Protein AF-A0A1E4ZI14-F1 (afdb_monomer_lite)

Structure (mmCIF, N/CA/C/O backbone):
data_AF-A0A1E4ZI14-F1
#
_entry.id   AF-A0A1E4ZI14-F1
#
loop_
_atom_site.group_PDB
_atom_site.id
_atom_site.type_symbol
_atom_site.label_atom_id
_atom_site.label_alt_id
_atom_site.label_comp_id
_atom_site.label_asym_id
_atom_site.label_entity_id
_atom_site.label_seq_id
_atom_site.pdbx_PDB_ins_code
_atom_site.Cartn_x
_atom_site.Cartn_y
_atom_site.Cartn_z
_atom_site.occupancy
_atom_site.B_iso_or_equiv
_atom_site.auth_seq_id
_atom_site.auth_comp_id
_atom_site.auth_asym_id
_atom_site.auth_atom_id
_atom_site.pdbx_PDB_model_num
ATOM 1 N N . MET A 1 1 ? -28.614 -34.762 -11.644 1.00 35.09 1 MET A N 1
ATOM 2 C CA . MET A 1 1 ? -27.327 -34.031 -11.565 1.00 35.09 1 MET A CA 1
ATOM 3 C C . MET A 1 1 ? -27.559 -32.784 -10.712 1.00 35.09 1 MET A C 1
ATOM 5 O O . MET A 1 1 ? -28.129 -31.838 -11.216 1.00 35.09 1 MET A O 1
ATOM 9 N N . GLN A 1 2 ? -27.504 -32.788 -9.376 1.00 27.89 2 GLN A N 1
ATOM 10 C CA . GLN A 1 2 ? -26.337 -32.859 -8.475 1.00 27.89 2 GLN A CA 1
ATOM 11 C C . GLN A 1 2 ? -25.087 -32.084 -8.929 1.00 27.89 2 GLN A C 1
ATOM 13 O O . GLN A 1 2 ? -24.335 -32.604 -9.740 1.00 27.89 2 GLN A O 1
ATOM 18 N N . ALA A 1 3 ? -24.861 -30.908 -8.322 1.00 25.73 3 ALA A N 1
ATOM 19 C CA . ALA A 1 3 ? -23.653 -30.508 -7.564 1.00 25.73 3 ALA A CA 1
ATOM 20 C C . ALA A 1 3 ? -23.855 -29.057 -7.045 1.00 25.73 3 ALA A C 1
ATOM 22 O O . ALA A 1 3 ? -23.877 -28.115 -7.820 1.00 25.73 3 ALA A O 1
ATOM 23 N N . LYS A 1 4 ? -24.319 -28.843 -5.804 1.00 24.91 4 LYS A N 1
ATOM 24 C CA . LYS A 1 4 ? -23.533 -28.649 -4.560 1.00 24.91 4 LYS A CA 1
ATOM 25 C C . LYS A 1 4 ? -22.615 -27.406 -4.550 1.00 24.91 4 LYS A C 1
ATOM 27 O O . LYS A 1 4 ? -21.404 -27.548 -4.623 1.00 24.91 4 LYS A O 1
ATOM 32 N N . ASN A 1 5 ? -23.182 -26.231 -4.256 1.00 24.86 5 ASN A N 1
ATOM 33 C CA . ASN A 1 5 ? -22.466 -25.162 -3.543 1.00 24.86 5 ASN A CA 1
ATOM 34 C C . ASN A 1 5 ? -22.772 -25.290 -2.043 1.00 24.86 5 ASN A C 1
ATOM 36 O O . ASN A 1 5 ? -23.846 -24.924 -1.568 1.00 24.86 5 ASN A O 1
ATOM 40 N N . ARG A 1 6 ? -21.847 -25.904 -1.300 1.00 24.77 6 ARG A N 1
ATOM 41 C CA . ARG A 1 6 ? -21.958 -26.156 0.143 1.00 24.77 6 ARG A CA 1
ATOM 42 C C . ARG A 1 6 ? -21.273 -25.006 0.892 1.00 24.77 6 ARG A C 1
ATOM 44 O O . ARG A 1 6 ? -20.096 -25.092 1.215 1.00 24.77 6 ARG A O 1
ATOM 51 N N . ILE A 1 7 ? -22.006 -23.929 1.171 1.00 27.70 7 ILE A N 1
ATOM 52 C CA . ILE A 1 7 ? -21.571 -22.927 2.155 1.00 27.70 7 ILE A CA 1
ATOM 53 C C . ILE A 1 7 ? -21.802 -23.536 3.542 1.00 27.70 7 ILE A C 1
ATOM 55 O O . ILE A 1 7 ? -22.938 -23.814 3.932 1.00 27.70 7 ILE A O 1
ATOM 59 N N . TYR A 1 8 ? -20.722 -23.783 4.281 1.00 24.11 8 TYR A N 1
ATOM 60 C CA . TYR A 1 8 ? -20.771 -24.229 5.672 1.00 24.11 8 TYR A CA 1
ATOM 61 C C . TYR A 1 8 ? -21.356 -23.119 6.564 1.00 24.11 8 TYR A C 1
ATOM 63 O O . TYR A 1 8 ? -20.631 -22.291 7.105 1.00 24.11 8 TYR A O 1
ATOM 71 N N . ARG A 1 9 ? -22.679 -23.115 6.769 1.00 26.20 9 ARG A N 1
ATOM 72 C CA . ARG A 1 9 ? -23.310 -22.407 7.894 1.00 26.20 9 ARG A CA 1
ATOM 73 C C . ARG A 1 9 ? -23.170 -23.266 9.152 1.00 26.20 9 ARG A C 1
ATOM 75 O O . ARG A 1 9 ? -23.986 -24.149 9.399 1.00 26.20 9 ARG A O 1
ATOM 82 N N . LYS A 1 10 ? -22.126 -23.028 9.950 1.00 25.33 10 LYS A N 1
ATOM 83 C CA . LYS A 1 10 ? -22.103 -23.472 11.351 1.00 25.33 10 LYS A CA 1
ATOM 84 C C . LYS A 1 10 ? -22.852 -22.437 12.188 1.00 25.33 10 LYS A C 1
ATOM 86 O O . LYS A 1 10 ? -22.429 -21.289 12.283 1.00 25.33 10 LYS A O 1
ATOM 91 N N . ASN A 1 11 ? -23.966 -22.864 12.778 1.00 27.58 11 ASN A N 1
ATOM 92 C CA . ASN A 1 11 ? -24.722 -22.112 13.774 1.00 27.58 11 ASN A CA 1
ATOM 93 C C . ASN A 1 11 ? -23.829 -21.807 14.985 1.00 27.58 11 ASN A C 1
ATOM 95 O O . ASN A 1 11 ? -23.606 -22.680 15.822 1.00 27.58 11 ASN A O 1
ATOM 99 N N . TYR A 1 12 ? -23.348 -20.571 15.100 1.00 29.17 12 TYR A N 1
ATOM 100 C CA . TYR A 1 12 ? -22.822 -20.046 16.356 1.00 29.17 12 TYR A CA 1
ATOM 101 C C . TYR A 1 12 ? -23.885 -19.155 16.989 1.00 29.17 12 TYR A C 1
ATOM 103 O O . TYR A 1 12 ? -24.037 -17.984 16.657 1.00 29.17 12 TYR A O 1
ATOM 111 N N . ASN A 1 13 ? -24.640 -19.759 17.906 1.00 32.00 13 ASN A N 1
ATOM 112 C CA . ASN A 1 13 ? -25.588 -19.088 18.784 1.00 32.00 13 ASN A CA 1
ATOM 113 C C . ASN A 1 13 ? -24.801 -18.261 19.820 1.00 32.00 13 ASN A C 1
ATOM 115 O O . ASN A 1 13 ? -24.558 -18.705 20.942 1.00 32.00 13 ASN A O 1
ATOM 119 N N . ILE A 1 14 ? -24.353 -17.064 19.438 1.00 34.38 14 ILE A N 1
ATOM 120 C CA . ILE A 1 14 ? -23.896 -16.047 20.390 1.00 34.38 14 ILE A CA 1
ATOM 121 C C . ILE A 1 14 ? -25.124 -15.201 20.715 1.00 34.38 14 ILE A C 1
ATOM 123 O O . ILE A 1 14 ? -25.705 -14.582 19.830 1.00 34.38 14 ILE A O 1
ATOM 127 N N . LYS A 1 15 ? -25.559 -15.224 21.980 1.00 33.88 15 LYS A N 1
ATOM 128 C CA . LYS A 1 15 ? -26.771 -14.540 22.449 1.00 33.88 15 LYS A CA 1
ATOM 129 C C . LYS A 1 15 ? -26.740 -13.050 22.075 1.00 33.88 15 LYS A C 1
ATOM 131 O O . LYS A 1 15 ? -26.040 -12.245 22.675 1.00 33.88 15 LYS A O 1
ATOM 136 N N . GLU A 1 16 ? -27.587 -12.709 21.115 1.00 39.84 16 GLU A N 1
ATOM 137 C CA . GLU A 1 16 ? -27.795 -11.428 20.425 1.00 39.84 16 GLU A CA 1
ATOM 138 C C . GLU A 1 16 ? -28.288 -10.258 21.312 1.00 39.84 16 GLU A C 1
ATOM 140 O O . GLU A 1 16 ? -28.610 -9.177 20.817 1.00 39.84 16 GLU A O 1
ATOM 145 N N . LYS A 1 17 ? -28.408 -10.454 22.633 1.00 31.73 17 LYS A N 1
ATOM 146 C CA . LYS A 1 17 ? -29.142 -9.531 23.517 1.00 31.73 17 LYS A CA 1
ATOM 147 C C . LYS A 1 17 ? -28.314 -8.388 24.120 1.00 31.73 17 LYS A C 1
ATOM 149 O O . LYS A 1 17 ? -28.919 -7.393 24.496 1.00 31.73 17 LYS A O 1
ATOM 154 N N . GLU A 1 18 ? -26.981 -8.445 24.129 1.00 37.44 18 GLU A N 1
ATOM 155 C CA . GLU A 1 18 ? -26.134 -7.379 24.723 1.00 37.44 18 GLU A CA 1
ATOM 156 C C . GLU A 1 18 ? -25.493 -6.422 23.693 1.00 37.44 18 GLU A C 1
ATOM 158 O O . GLU A 1 18 ? -24.890 -5.410 24.042 1.00 37.44 18 GLU A O 1
ATOM 163 N N . ILE A 1 19 ? -25.672 -6.673 22.393 1.00 44.56 19 ILE A N 1
ATOM 164 C CA . ILE A 1 19 ? -25.176 -5.809 21.300 1.00 44.56 19 ILE A CA 1
ATOM 165 C C . ILE A 1 19 ? -26.095 -4.581 21.075 1.00 44.56 19 ILE A C 1
ATOM 167 O O . ILE A 1 19 ? -25.729 -3.626 20.398 1.00 44.56 19 ILE A O 1
ATOM 171 N N . ARG A 1 20 ? -27.287 -4.556 21.682 1.00 38.06 20 ARG A N 1
ATOM 172 C CA . ARG A 1 20 ? -28.438 -3.753 21.229 1.00 38.06 20 ARG A CA 1
ATOM 173 C C . ARG A 1 20 ? -28.452 -2.244 21.532 1.00 38.06 20 ARG A C 1
ATOM 175 O O . ARG A 1 20 ? -29.430 -1.610 21.157 1.00 38.06 20 ARG A O 1
ATOM 182 N N . LYS A 1 21 ? -27.420 -1.631 22.127 1.00 50.00 21 LYS A N 1
ATOM 183 C CA . LYS A 1 21 ? -27.362 -0.150 22.231 1.00 50.00 21 LYS A CA 1
ATOM 184 C C . LYS A 1 21 ? -26.556 0.536 21.122 1.00 50.00 21 LYS A C 1
ATOM 186 O O . LYS A 1 21 ? -26.833 1.689 20.823 1.00 50.00 21 LYS A O 1
ATOM 191 N N . PHE A 1 22 ? -25.638 -0.169 20.457 1.00 54.06 22 PHE A N 1
ATOM 192 C CA . PHE A 1 22 ? -24.860 0.372 19.339 1.00 54.06 22 PHE A CA 1
ATOM 193 C C . PHE A 1 22 ? -24.741 -0.680 18.242 1.00 54.06 22 PHE A C 1
ATOM 195 O O . PHE A 1 22 ? -24.290 -1.799 18.494 1.00 54.06 22 PHE A O 1
ATOM 202 N N . LYS A 1 23 ? -25.112 -0.336 17.007 1.00 65.19 23 LYS A N 1
ATOM 203 C CA . LYS A 1 23 ? -24.854 -1.204 15.857 1.00 65.19 23 LYS A CA 1
ATOM 204 C C . LYS A 1 23 ? -23.337 -1.288 15.655 1.00 65.19 23 LYS A C 1
ATOM 206 O O . LYS A 1 23 ? -22.719 -0.314 15.250 1.00 65.19 23 LYS A O 1
ATOM 211 N N . VAL A 1 24 ? -22.740 -2.433 15.989 1.00 64.88 24 VAL A N 1
ATOM 212 C CA . VAL A 1 24 ? -21.287 -2.696 15.854 1.00 64.88 24 VAL A CA 1
ATOM 213 C C . VAL A 1 24 ? -20.970 -3.735 14.775 1.00 64.88 24 VAL A C 1
ATOM 215 O O . VAL A 1 24 ? -19.854 -4.239 14.691 1.00 64.88 24 VAL A O 1
ATOM 218 N N . TYR A 1 25 ? -21.963 -4.086 13.964 1.00 64.75 25 TYR A N 1
ATOM 219 C CA . TYR A 1 25 ? -21.795 -4.932 12.793 1.00 64.75 25 TYR A CA 1
ATOM 220 C C . TYR A 1 25 ? -22.249 -4.177 11.554 1.00 64.75 25 TYR A C 1
ATOM 222 O O . TYR A 1 25 ? -23.262 -3.475 11.587 1.00 64.75 25 TYR A O 1
ATOM 230 N N . GLN A 1 26 ? -21.507 -4.369 10.473 1.00 81.81 26 GLN A N 1
ATOM 231 C CA . GLN A 1 26 ? -21.896 -3.911 9.151 1.00 81.81 26 GLN A CA 1
ATOM 232 C C . GLN A 1 26 ? -22.729 -4.970 8.437 1.00 81.81 26 GLN A C 1
ATOM 234 O O . GLN A 1 26 ? -22.562 -6.172 8.661 1.00 81.81 26 GLN A O 1
ATOM 239 N N . ASP A 1 27 ? -23.612 -4.502 7.560 1.00 79.94 27 ASP A N 1
ATOM 240 C CA . ASP A 1 27 ? -24.500 -5.365 6.774 1.00 79.94 27 ASP A CA 1
ATOM 241 C C . ASP A 1 27 ? -23.931 -5.673 5.381 1.00 79.94 27 ASP A C 1
ATOM 243 O O . ASP A 1 27 ? -24.505 -6.466 4.638 1.00 79.94 27 ASP A O 1
ATOM 247 N N . TYR A 1 28 ? -22.804 -5.052 5.018 1.00 89.69 28 TYR A N 1
ATOM 248 C CA . TYR A 1 28 ? -22.174 -5.244 3.715 1.00 89.69 28 TYR A CA 1
ATOM 249 C C . TYR A 1 28 ? -21.166 -6.407 3.734 1.00 89.69 28 TYR A C 1
ATOM 251 O O . TYR A 1 28 ? -20.477 -6.575 4.744 1.00 89.69 28 TYR A O 1
ATOM 259 N N . PRO A 1 29 ? -21.076 -7.227 2.667 1.00 90.88 29 PRO A N 1
ATOM 260 C CA . PRO A 1 29 ? -20.380 -8.517 2.699 1.00 90.88 29 PRO A CA 1
ATOM 261 C C . PRO A 1 29 ? -18.900 -8.477 3.110 1.00 90.88 29 PRO A C 1
ATOM 263 O O . PRO A 1 29 ? -18.489 -9.268 3.956 1.00 90.88 29 PRO A O 1
ATOM 266 N N . ILE A 1 30 ? -18.101 -7.574 2.544 1.00 93.44 30 ILE A N 1
ATOM 267 C CA . ILE A 1 30 ? -16.661 -7.432 2.798 1.00 93.44 30 ILE A CA 1
ATOM 268 C C . ILE A 1 30 ? -16.415 -6.793 4.160 1.00 93.44 30 ILE A C 1
ATOM 270 O O . ILE A 1 30 ? -15.603 -7.301 4.931 1.00 93.44 30 ILE A O 1
ATOM 274 N N . GLN A 1 31 ? -17.149 -5.735 4.513 1.00 93.81 31 GLN A N 1
ATOM 275 C CA . GLN A 1 31 ? -17.084 -5.167 5.866 1.00 93.81 31 GLN A CA 1
ATOM 276 C C . GLN A 1 31 ? -17.457 -6.197 6.935 1.00 93.81 31 GLN A C 1
ATOM 278 O O . GLN A 1 31 ? -16.815 -6.282 7.985 1.00 93.81 31 GLN A O 1
ATOM 283 N N . ARG A 1 32 ? -18.481 -7.010 6.664 1.00 92.19 32 ARG A N 1
ATOM 284 C CA . ARG A 1 32 ? -18.904 -8.084 7.554 1.00 92.19 32 ARG A CA 1
ATOM 285 C C . ARG A 1 32 ? -17.843 -9.174 7.643 1.00 92.19 32 ARG A C 1
ATOM 287 O O . ARG A 1 32 ? -17.505 -9.581 8.749 1.00 92.19 32 ARG A O 1
ATOM 294 N N . ALA A 1 33 ? -17.276 -9.593 6.513 1.00 92.12 33 ALA A N 1
ATOM 295 C CA . ALA A 1 33 ? -16.185 -10.560 6.474 1.00 92.12 33 ALA A CA 1
ATOM 296 C C . ALA A 1 33 ? -14.957 -10.068 7.258 1.00 92.12 33 ALA A C 1
ATOM 298 O O . ALA A 1 33 ? -14.388 -10.829 8.037 1.00 92.12 33 ALA A O 1
ATOM 299 N N . PHE A 1 34 ? -14.602 -8.786 7.138 1.00 94.19 34 PHE A N 1
ATOM 300 C CA . PHE A 1 34 ? -13.532 -8.155 7.914 1.00 94.19 34 PHE A CA 1
ATOM 301 C C . PHE A 1 34 ? -13.786 -8.243 9.429 1.00 94.19 34 PHE A C 1
ATOM 303 O O . PHE A 1 34 ? -12.885 -8.580 10.202 1.00 94.19 34 PHE A O 1
ATOM 310 N N . GLN A 1 35 ? -15.020 -7.981 9.867 1.00 92.44 35 GLN A N 1
ATOM 311 C CA . GLN A 1 35 ? -15.410 -8.036 11.280 1.00 92.44 35 GLN A CA 1
ATOM 312 C C . GLN A 1 35 ? -15.556 -9.467 11.826 1.00 92.44 35 GLN A C 1
ATOM 314 O O . GLN A 1 35 ? -15.297 -9.709 13.009 1.00 92.44 35 GLN A O 1
ATOM 319 N N . ASP A 1 36 ? -15.982 -10.414 10.989 1.00 90.19 36 ASP A N 1
ATOM 320 C CA . ASP A 1 36 ? -16.128 -11.831 11.344 1.00 90.19 36 ASP A CA 1
ATOM 321 C C . ASP A 1 36 ? -14.788 -12.586 11.289 1.00 90.19 36 ASP A C 1
ATOM 323 O O . ASP A 1 36 ? -14.641 -13.645 11.903 1.00 90.19 36 ASP A O 1
ATOM 327 N N . CYS A 1 37 ? -13.789 -12.023 10.606 1.00 88.75 37 CYS A N 1
ATOM 328 C CA . CYS A 1 37 ? -12.441 -12.562 10.541 1.00 88.75 37 CYS A CA 1
ATOM 329 C C . CYS A 1 37 ? -11.790 -12.635 11.929 1.00 88.75 37 CYS A C 1
ATOM 331 O O . CYS A 1 37 ? -11.773 -11.673 12.699 1.00 88.75 37 CYS A O 1
ATOM 333 N N . THR A 1 38 ? -11.199 -13.789 12.239 1.00 87.25 38 THR A N 1
ATOM 334 C CA . THR A 1 38 ? -10.504 -14.028 13.510 1.00 87.25 38 THR A CA 1
ATOM 335 C C . THR A 1 38 ? -9.027 -13.645 13.489 1.00 87.25 38 THR A C 1
ATOM 337 O O . THR A 1 38 ? -8.385 -13.728 14.538 1.00 87.25 38 THR A O 1
ATOM 340 N N . ALA A 1 39 ? -8.482 -13.259 12.332 1.00 88.94 39 ALA A N 1
ATOM 341 C CA . ALA A 1 39 ? -7.088 -12.854 12.212 1.00 88.94 39 ALA A CA 1
ATOM 342 C C . ALA A 1 39 ? -6.804 -11.599 13.043 1.00 88.94 39 ALA A C 1
ATOM 344 O O . ALA A 1 39 ? -7.619 -10.676 13.137 1.00 88.94 39 ALA A O 1
ATOM 345 N N . GLN A 1 40 ? -5.630 -11.575 13.670 1.00 89.56 40 GLN A N 1
ATOM 346 C CA . GLN A 1 40 ? -5.225 -10.476 14.540 1.00 89.56 40 GLN A CA 1
ATOM 347 C C . GLN A 1 40 ? -4.843 -9.231 13.747 1.00 89.56 40 GLN A C 1
ATOM 349 O O . GLN A 1 40 ? -5.103 -8.124 14.214 1.00 89.56 40 GLN A O 1
ATOM 354 N N . LYS A 1 41 ? -4.264 -9.401 12.556 1.00 92.06 41 LYS A N 1
ATOM 355 C CA . LYS A 1 41 ? -3.850 -8.304 11.688 1.00 92.06 41 LYS A CA 1
ATOM 356 C C . LYS A 1 41 ? -4.774 -8.291 10.469 1.00 92.06 41 LYS A C 1
ATOM 358 O O . LYS A 1 41 ? -4.886 -9.288 9.759 1.00 92.06 41 LYS A O 1
ATOM 363 N N . ARG A 1 42 ? -5.492 -7.189 10.261 1.00 93.62 42 ARG A N 1
ATOM 364 C CA . ARG A 1 42 ? -6.492 -7.063 9.193 1.00 93.62 42 ARG A CA 1
ATOM 365 C C . ARG A 1 42 ? -6.389 -5.716 8.501 1.00 93.62 42 ARG A C 1
ATOM 367 O O . ARG A 1 42 ? -6.235 -4.688 9.159 1.00 93.62 42 ARG A O 1
ATOM 374 N N . VAL A 1 43 ? -6.548 -5.730 7.184 1.00 93.81 43 VAL A N 1
ATOM 375 C CA . VAL A 1 43 ? -6.549 -4.541 6.332 1.00 93.81 43 VAL A CA 1
ATOM 376 C C . VAL A 1 43 ? -7.869 -4.467 5.573 1.00 93.81 43 VAL A C 1
ATOM 378 O O . VAL A 1 43 ? -8.240 -5.430 4.915 1.00 93.81 43 VAL A O 1
ATOM 381 N N . LEU A 1 44 ? -8.561 -3.332 5.631 1.00 95.75 44 LEU A N 1
ATOM 382 C CA . LEU A 1 44 ? -9.753 -3.043 4.835 1.00 95.75 44 LEU A CA 1
ATOM 383 C C . LEU A 1 44 ? -9.440 -1.952 3.806 1.00 95.75 44 LEU A C 1
ATOM 385 O O . LEU A 1 44 ? -9.180 -0.802 4.165 1.00 95.75 44 LEU A O 1
ATOM 389 N N . ILE A 1 45 ? -9.474 -2.306 2.525 1.00 95.00 45 ILE A N 1
ATOM 390 C CA . ILE A 1 45 ? -9.146 -1.410 1.414 1.00 95.00 45 ILE A CA 1
ATOM 391 C C . ILE A 1 45 ? -10.379 -1.195 0.547 1.00 95.00 45 ILE A C 1
ATOM 393 O O . ILE A 1 45 ? -11.124 -2.130 0.285 1.00 95.00 45 ILE A O 1
ATOM 397 N N . GLY A 1 46 ? -10.602 0.030 0.081 1.00 94.31 46 GLY A N 1
ATOM 398 C CA . GLY A 1 46 ? -11.757 0.351 -0.756 1.00 94.31 46 GLY A CA 1
ATOM 399 C C . GLY A 1 46 ? -11.789 1.801 -1.210 1.00 94.31 46 GLY A C 1
ATOM 400 O O . GLY A 1 46 ? -10.991 2.617 -0.752 1.00 94.31 46 GLY A O 1
ATOM 401 N N . CYS A 1 47 ? -12.737 2.141 -2.078 1.00 93.81 47 CYS A N 1
ATOM 402 C CA . CYS A 1 47 ? -12.912 3.488 -2.623 1.00 93.81 47 CYS A CA 1
ATOM 403 C C . CYS A 1 47 ? -13.394 4.510 -1.568 1.00 93.81 47 CYS A C 1
ATOM 405 O O . CYS A 1 47 ? -13.749 4.169 -0.437 1.00 93.81 47 CYS A O 1
ATOM 407 N N . LEU A 1 48 ? -13.438 5.798 -1.911 1.00 92.69 48 LEU A N 1
ATOM 408 C CA . LEU A 1 48 ? -14.008 6.820 -1.029 1.00 92.69 48 LEU A CA 1
ATOM 409 C C . LEU A 1 48 ? -15.481 6.512 -0.718 1.00 92.69 48 LEU A C 1
ATOM 411 O O . LEU A 1 48 ? -16.193 5.924 -1.526 1.00 92.69 48 LEU A O 1
ATOM 415 N N . GLY A 1 49 ? -15.944 6.871 0.479 1.00 92.06 49 GLY A N 1
ATOM 416 C CA . GLY A 1 49 ? -17.344 6.673 0.878 1.00 92.06 49 GLY A CA 1
ATOM 417 C C . GLY A 1 49 ? -17.768 5.221 1.146 1.00 92.06 49 GLY A C 1
ATOM 418 O O . GLY A 1 49 ? -18.894 5.010 1.581 1.00 92.06 49 GLY A O 1
ATOM 419 N N . SER A 1 50 ? -16.887 4.227 0.987 1.00 94.19 50 SER A N 1
ATOM 420 C CA . SER A 1 50 ? -17.215 2.796 1.128 1.00 94.19 50 SER A CA 1
ATOM 421 C C . SER A 1 50 ? -17.411 2.297 2.572 1.00 94.19 50 SER A C 1
ATOM 423 O O . SER A 1 50 ? -17.585 1.103 2.792 1.00 94.19 50 SER A O 1
ATOM 425 N N . GLY A 1 51 ? -17.366 3.173 3.584 1.00 94.06 51 GLY A N 1
ATOM 426 C CA . GLY A 1 51 ? -17.651 2.811 4.984 1.00 94.06 51 GLY A CA 1
ATOM 427 C C . GLY A 1 51 ? -16.481 2.218 5.787 1.00 94.06 51 GLY A C 1
ATOM 428 O O . GLY A 1 51 ? -16.699 1.702 6.885 1.00 94.06 51 GLY A O 1
ATOM 429 N N . LYS A 1 52 ? -15.237 2.309 5.296 1.00 96.38 52 LYS A N 1
ATOM 430 C CA . LYS A 1 52 ? -14.050 1.728 5.961 1.00 96.38 52 LYS A CA 1
ATOM 431 C C . LYS A 1 52 ? -13.835 2.217 7.393 1.00 96.38 52 LYS A C 1
ATOM 433 O O . LYS A 1 52 ? -13.810 1.414 8.320 1.00 96.38 52 LYS A O 1
ATOM 438 N N . THR A 1 53 ? -13.741 3.535 7.580 1.00 95.94 53 THR A N 1
ATOM 439 C CA . THR A 1 53 ? -13.472 4.165 8.883 1.00 95.94 53 THR A CA 1
ATOM 440 C C . THR A 1 53 ? -14.512 3.760 9.923 1.00 95.94 53 THR A C 1
ATOM 442 O O . THR A 1 53 ? -14.161 3.322 11.013 1.00 95.94 53 THR A O 1
ATOM 445 N N . ILE A 1 54 ? -15.797 3.815 9.556 1.00 94.25 54 ILE A N 1
ATOM 446 C CA . ILE A 1 54 ? -16.912 3.416 10.426 1.00 94.25 54 ILE A CA 1
ATOM 447 C C . ILE A 1 54 ? -16.777 1.938 10.821 1.00 94.25 54 ILE A C 1
ATOM 449 O O . ILE A 1 54 ? -16.953 1.584 11.986 1.00 94.25 54 ILE A O 1
ATOM 453 N N . THR A 1 55 ? -16.419 1.072 9.872 1.00 96.69 55 THR A N 1
ATOM 454 C CA . THR A 1 55 ? -16.202 -0.362 10.121 1.00 96.69 55 THR A CA 1
ATOM 455 C C . THR A 1 55 ? -15.080 -0.604 11.124 1.00 96.69 55 THR A C 1
ATOM 457 O O . THR A 1 55 ? -15.258 -1.398 12.051 1.00 96.69 55 THR A O 1
ATOM 460 N N . CYS A 1 56 ? -13.964 0.116 10.998 1.00 97.62 56 CYS A N 1
ATOM 461 C CA . CYS A 1 56 ? -12.869 0.062 11.962 1.00 97.62 56 CYS A CA 1
ATOM 462 C C . CYS A 1 56 ? -13.279 0.604 13.338 1.00 97.62 56 CYS A C 1
ATOM 464 O O . CYS A 1 56 ? -12.966 -0.037 14.338 1.00 97.62 56 CYS A O 1
ATOM 466 N N . CYS A 1 57 ? -14.045 1.701 13.426 1.00 97.12 57 CYS A N 1
ATOM 467 C CA . CYS A 1 57 ? -14.586 2.191 14.702 1.00 97.12 57 CYS A CA 1
ATOM 468 C C . CYS A 1 57 ? -15.432 1.119 15.412 1.00 97.12 57 CYS A C 1
ATOM 470 O O . CYS A 1 57 ? -15.259 0.874 16.609 1.00 97.12 57 CYS A O 1
ATOM 472 N N . MET A 1 58 ? -16.326 0.450 14.674 1.00 95.50 58 MET A N 1
ATOM 473 C CA . MET A 1 58 ? -17.135 -0.652 15.205 1.00 95.50 58 MET A CA 1
ATOM 474 C C . MET A 1 58 ? -16.270 -1.829 15.665 1.00 95.50 58 MET A C 1
ATOM 476 O O . MET A 1 58 ? -16.519 -2.402 16.728 1.00 95.50 58 MET A O 1
ATOM 480 N N . GLU A 1 59 ? -15.246 -2.186 14.890 1.00 96.50 59 GLU A N 1
ATOM 481 C CA . GLU A 1 59 ? -14.364 -3.304 15.215 1.00 96.50 59 GLU A CA 1
ATOM 482 C C . GLU A 1 59 ? -13.470 -3.014 16.424 1.00 96.50 59 GLU A C 1
ATOM 484 O O . GLU A 1 59 ? -13.296 -3.884 17.275 1.00 96.50 59 GLU A O 1
ATOM 489 N N . VAL A 1 60 ? -12.989 -1.778 16.583 1.00 97.19 60 VAL A N 1
ATOM 490 C CA . VAL A 1 60 ? -12.310 -1.333 17.808 1.00 97.19 60 VAL A CA 1
ATOM 491 C C . VAL A 1 60 ? -13.211 -1.554 19.024 1.00 97.19 60 VAL A C 1
ATOM 493 O O . VAL A 1 60 ? -12.784 -2.172 20.000 1.00 97.19 60 VAL A O 1
ATOM 496 N N . MET A 1 61 ? -14.475 -1.121 18.965 1.00 96.12 61 MET A N 1
ATOM 497 C CA . MET A 1 61 ? -15.414 -1.309 20.075 1.00 96.12 61 MET A CA 1
ATOM 498 C C . MET A 1 61 ? -15.655 -2.796 20.385 1.00 96.12 61 MET A C 1
ATOM 500 O O . MET A 1 61 ? -15.743 -3.193 21.549 1.00 96.12 61 MET A O 1
ATOM 504 N N . ARG A 1 62 ? -15.703 -3.654 19.358 1.00 94.00 62 ARG A N 1
ATOM 505 C CA . ARG A 1 62 ? -15.796 -5.112 19.536 1.00 94.00 62 ARG A CA 1
ATOM 506 C C . ARG A 1 62 ? -14.564 -5.695 20.201 1.00 94.00 62 ARG A C 1
ATOM 508 O O . ARG A 1 62 ? -14.710 -6.502 21.116 1.00 94.00 62 ARG A O 1
ATOM 515 N N . ILE A 1 63 ? -13.370 -5.289 19.776 1.00 94.12 63 ILE A N 1
ATOM 516 C CA . ILE A 1 63 ? -12.108 -5.723 20.383 1.00 94.12 63 ILE A CA 1
ATOM 517 C C . ILE A 1 63 ? -12.081 -5.342 21.864 1.00 94.12 63 ILE A C 1
ATOM 519 O O . ILE A 1 63 ? -11.759 -6.195 22.692 1.00 94.12 63 ILE A O 1
ATOM 523 N N . ILE A 1 64 ? -12.471 -4.109 22.204 1.00 94.94 64 ILE A N 1
ATOM 524 C CA . ILE A 1 64 ? -12.560 -3.621 23.588 1.00 94.94 64 ILE A CA 1
ATOM 525 C C . ILE A 1 64 ? -13.516 -4.501 24.413 1.00 94.94 64 ILE A C 1
ATOM 527 O O . ILE A 1 64 ? -13.135 -5.043 25.451 1.00 94.94 64 ILE A O 1
ATOM 531 N N . ARG A 1 65 ? -14.745 -4.723 23.931 1.00 93.12 65 ARG A N 1
ATOM 532 C CA . ARG A 1 65 ? -15.774 -5.495 24.658 1.00 93.12 65 ARG A CA 1
ATOM 533 C C . ARG A 1 65 ? -15.480 -7.001 24.726 1.00 93.12 65 ARG A C 1
ATOM 535 O O . ARG A 1 65 ? -15.970 -7.681 25.627 1.00 93.12 65 ARG A O 1
ATOM 542 N N . LYS A 1 66 ? -14.666 -7.539 23.810 1.00 91.00 66 LYS A N 1
ATOM 543 C CA . LYS A 1 66 ? -14.283 -8.964 23.758 1.00 91.00 66 LYS A CA 1
ATOM 544 C C . LYS A 1 66 ? -13.128 -9.322 24.701 1.00 91.00 66 LYS A C 1
ATOM 546 O O . LYS A 1 66 ? -12.881 -10.512 24.912 1.00 91.00 66 LYS A O 1
ATOM 551 N N . GLN A 1 67 ? -12.424 -8.343 25.278 1.00 91.12 67 GLN A N 1
ATOM 552 C CA . GLN A 1 67 ? -11.326 -8.622 26.209 1.00 91.12 67 GLN A CA 1
ATOM 553 C C . GLN A 1 67 ? -11.790 -9.491 27.377 1.00 91.12 67 GLN A C 1
ATOM 555 O O . GLN A 1 67 ? -12.912 -9.344 27.867 1.00 91.12 67 GLN A O 1
ATOM 560 N N . LYS A 1 68 ? -10.938 -10.409 27.848 1.00 90.94 68 LYS A N 1
ATOM 561 C CA . LYS A 1 68 ? -11.252 -11.192 29.051 1.00 90.94 68 LYS A CA 1
ATOM 562 C C . LYS A 1 68 ? -11.303 -10.265 30.268 1.00 90.94 68 LYS A C 1
ATOM 564 O O . LYS A 1 68 ? -10.619 -9.247 30.312 1.00 90.94 68 LYS A O 1
ATOM 569 N N . LYS A 1 69 ? -12.142 -10.616 31.244 1.00 91.38 69 LYS A N 1
ATOM 570 C CA . LYS A 1 69 ? -12.164 -9.916 32.531 1.00 91.38 69 LYS A CA 1
ATOM 571 C C . LYS A 1 69 ? -10.862 -10.217 33.276 1.00 91.38 69 LYS A C 1
ATOM 573 O O . LYS A 1 69 ? -10.431 -11.367 33.295 1.00 91.38 69 LYS A O 1
ATOM 578 N N . ASN A 1 70 ? -10.256 -9.193 33.862 1.00 90.00 70 ASN A N 1
ATOM 579 C CA . ASN A 1 70 ? -9.126 -9.318 34.774 1.00 90.00 70 ASN A CA 1
ATOM 580 C C . ASN A 1 70 ? -9.587 -9.851 36.147 1.00 90.00 70 ASN A C 1
ATOM 582 O O . ASN A 1 70 ? -10.772 -10.124 36.354 1.00 90.00 70 ASN A O 1
ATOM 586 N N . SER A 1 71 ? -8.658 -9.970 37.098 1.00 88.81 71 SER A N 1
ATOM 587 C CA . SER A 1 71 ? -8.936 -10.426 38.470 1.00 88.81 71 SER A CA 1
ATOM 588 C C . SER A 1 71 ? -9.966 -9.569 39.218 1.00 88.81 71 SER A C 1
ATOM 590 O O . SER A 1 71 ? -10.670 -10.079 40.083 1.00 88.81 71 SER A O 1
ATOM 592 N N . LEU A 1 72 ? -10.115 -8.292 38.851 1.00 89.31 72 LEU A N 1
ATOM 593 C CA . LEU A 1 72 ? -11.114 -7.367 39.402 1.00 89.31 72 LEU A CA 1
ATOM 594 C C . LEU A 1 72 ? -12.466 -7.435 38.664 1.00 89.31 72 LEU A C 1
ATOM 596 O O . LEU A 1 72 ? -13.400 -6.689 38.964 1.00 89.31 72 LEU A O 1
ATOM 600 N N . GLY A 1 73 ? -12.596 -8.321 37.675 1.00 92.00 73 GLY A N 1
ATOM 601 C CA . GLY A 1 73 ? -13.810 -8.491 36.884 1.00 92.00 73 GLY A CA 1
ATOM 602 C C . GLY A 1 73 ? -13.998 -7.455 35.769 1.00 92.00 73 GLY A C 1
ATOM 603 O O . GLY A 1 73 ? -15.090 -7.406 35.199 1.00 92.00 73 GLY A O 1
ATOM 604 N N . TRP A 1 74 ? -12.975 -6.656 35.450 1.00 93.50 74 TRP A N 1
ATOM 605 C CA . TRP A 1 74 ? -13.003 -5.617 34.415 1.00 93.50 74 TRP A CA 1
ATOM 606 C C . TRP A 1 74 ? -12.356 -6.078 33.111 1.00 93.50 74 TRP A C 1
ATOM 608 O O . TRP A 1 74 ? -11.317 -6.733 33.113 1.00 93.50 74 TRP A O 1
ATOM 618 N N . ARG A 1 75 ? -12.947 -5.706 31.979 1.00 94.12 75 ARG A N 1
ATOM 619 C CA . ARG A 1 75 ? -12.364 -5.849 30.644 1.00 94.12 75 ARG A CA 1
ATOM 620 C C . ARG A 1 75 ? -11.518 -4.616 30.365 1.00 94.12 75 ARG A C 1
ATOM 622 O O . ARG A 1 75 ? -12.067 -3.538 30.156 1.00 94.12 75 ARG A O 1
ATOM 629 N N . THR A 1 76 ? -10.198 -4.777 30.399 1.00 94.38 76 THR A N 1
ATOM 630 C CA . THR A 1 76 ? -9.256 -3.664 30.235 1.00 94.38 76 THR A CA 1
ATOM 631 C C . THR A 1 76 ? -8.489 -3.762 28.928 1.00 94.38 76 THR A C 1
ATOM 633 O O . THR A 1 76 ? -7.930 -4.819 28.632 1.00 94.38 76 THR A O 1
ATOM 636 N N . SER A 1 77 ? -8.380 -2.657 28.193 1.00 95.62 77 SER A N 1
ATOM 637 C CA . SER A 1 77 ? -7.539 -2.572 26.991 1.00 95.62 77 SER A CA 1
ATOM 638 C C . SER A 1 77 ? -6.755 -1.269 26.888 1.00 95.62 77 SER A C 1
ATOM 640 O O . SER A 1 77 ? -7.161 -0.229 27.408 1.00 95.62 77 SER A O 1
ATOM 642 N N . LYS A 1 78 ? -5.633 -1.335 26.164 1.00 95.88 78 LYS A N 1
ATOM 643 C CA . LYS A 1 78 ? -4.861 -0.173 25.717 1.00 95.88 78 LYS A CA 1
ATOM 644 C C . LYS A 1 78 ? -4.766 -0.169 24.197 1.00 95.88 78 LYS A C 1
ATOM 646 O O . LYS A 1 78 ? -4.291 -1.128 23.596 1.00 95.88 78 LYS A O 1
ATOM 651 N N . GLY A 1 79 ? -5.260 0.893 23.586 1.00 96.38 79 GLY A N 1
ATOM 652 C CA . GLY A 1 79 ? -5.351 1.081 22.148 1.00 96.38 79 GLY A CA 1
ATOM 653 C C . GLY A 1 79 ? -4.458 2.209 21.649 1.00 96.38 79 GLY A C 1
ATOM 654 O O . GLY A 1 79 ? -4.086 3.101 22.412 1.00 96.38 79 GLY A O 1
ATOM 655 N N . ALA A 1 80 ? -4.176 2.206 20.351 1.00 95.62 80 ALA A N 1
ATOM 656 C CA . ALA A 1 80 ? -3.584 3.342 19.653 1.00 95.62 80 ALA A CA 1
ATOM 657 C C . ALA A 1 80 ? -4.364 3.642 18.370 1.00 95.62 80 ALA A C 1
ATOM 659 O O . ALA A 1 80 ? -4.569 2.738 17.562 1.00 95.62 80 ALA A O 1
ATOM 660 N N . PHE A 1 81 ? -4.779 4.893 18.170 1.00 96.31 81 PHE A N 1
ATOM 661 C CA . PHE A 1 81 ? -5.215 5.387 16.862 1.00 96.31 81 PHE A CA 1
ATOM 662 C C . PHE A 1 81 ? -4.061 6.147 16.225 1.00 96.31 81 PHE A C 1
ATOM 664 O O . PHE A 1 81 ? -3.453 7.009 16.862 1.00 96.31 81 PHE A O 1
ATOM 671 N N . ILE A 1 82 ? -3.751 5.794 14.984 1.00 93.00 82 ILE A N 1
ATOM 672 C CA . ILE A 1 82 ? -2.563 6.242 14.271 1.00 93.00 82 ILE A CA 1
ATOM 673 C C . ILE A 1 82 ? -2.987 6.783 12.911 1.00 93.00 82 ILE A C 1
ATOM 675 O O . ILE A 1 82 ? -3.739 6.136 12.184 1.00 93.00 82 ILE A O 1
ATOM 679 N N . ARG A 1 83 ? -2.474 7.957 12.553 1.00 90.62 83 ARG A N 1
ATOM 680 C CA . ARG A 1 83 ? -2.580 8.543 11.209 1.00 90.62 83 ARG A CA 1
ATOM 681 C C . ARG A 1 83 ? -1.332 9.382 10.934 1.00 90.62 83 ARG A C 1
ATOM 683 O O . ARG A 1 83 ? -0.519 9.571 11.835 1.00 90.62 83 ARG A O 1
ATOM 690 N N . HIS A 1 84 ? -1.163 9.878 9.710 1.00 84.50 84 HIS A N 1
ATOM 691 C CA . HIS A 1 84 ? -0.039 10.752 9.370 1.00 84.50 84 HIS A CA 1
ATOM 692 C C . HIS A 1 84 ? -0.017 12.000 10.266 1.00 84.50 84 HIS A C 1
ATOM 694 O O . HIS A 1 84 ? 0.859 12.090 11.118 1.00 84.50 84 HIS A O 1
ATOM 700 N N . THR A 1 85 ? -1.009 12.895 10.147 1.00 85.69 85 THR A N 1
ATOM 701 C CA . THR A 1 85 ? -1.043 14.173 10.881 1.00 85.69 85 THR A CA 1
ATOM 702 C C . THR A 1 85 ? -2.050 14.178 12.028 1.00 85.69 85 THR A C 1
ATOM 704 O O . THR A 1 85 ? -3.087 13.509 11.968 1.00 85.69 85 THR A O 1
ATOM 707 N N . LYS A 1 86 ? -1.790 14.989 13.066 1.00 87.75 86 LYS A N 1
ATOM 708 C CA . LYS A 1 86 ? -2.727 15.166 14.193 1.00 87.75 86 LYS A CA 1
ATOM 709 C C . LYS A 1 86 ? -4.077 15.732 13.744 1.00 87.75 86 LYS A C 1
ATOM 711 O O . LYS A 1 86 ? -5.107 15.218 14.161 1.00 87.75 86 LYS A O 1
ATOM 716 N N . ILE A 1 87 ? -4.080 16.755 12.884 1.00 89.25 87 ILE A N 1
ATOM 717 C CA . ILE A 1 87 ? -5.319 17.372 12.375 1.00 89.25 87 ILE A CA 1
ATOM 718 C C . ILE A 1 87 ? -6.158 16.324 11.644 1.00 89.25 87 ILE A C 1
ATOM 720 O O . ILE A 1 87 ? -7.316 16.113 11.993 1.00 89.25 87 ILE A O 1
ATOM 724 N N . ALA A 1 88 ? -5.546 15.578 10.719 1.00 90.19 88 ALA A N 1
ATOM 725 C CA . ALA A 1 88 ? -6.270 14.562 9.972 1.00 90.19 88 ALA A CA 1
ATOM 726 C C . ALA A 1 88 ? -6.777 13.437 10.886 1.00 90.19 88 ALA A C 1
ATOM 728 O O . ALA A 1 88 ? -7.879 12.944 10.672 1.00 90.19 88 ALA A O 1
ATOM 729 N N . LEU A 1 89 ? -6.016 13.038 11.916 1.00 93.19 89 LEU A N 1
ATOM 730 C CA . LEU A 1 89 ? -6.468 12.056 12.911 1.00 93.19 89 LEU A CA 1
ATOM 731 C C . LEU A 1 89 ? -7.725 12.530 13.650 1.00 93.19 89 LEU A C 1
ATOM 733 O O . LEU A 1 89 ? -8.675 11.759 13.815 1.00 93.19 89 LEU A O 1
ATOM 737 N N . MET A 1 90 ? -7.724 13.796 14.073 1.00 94.06 90 MET A N 1
ATOM 738 C CA . MET A 1 90 ? -8.829 14.410 14.803 1.00 94.06 90 MET A CA 1
ATOM 739 C C . MET A 1 90 ? -10.093 14.525 13.947 1.00 94.06 90 MET A C 1
ATOM 741 O O . MET A 1 90 ? -11.171 14.166 14.411 1.00 94.06 90 MET A O 1
ATOM 745 N N . GLU A 1 91 ? -9.958 14.960 12.694 1.00 93.00 91 GLU A N 1
ATOM 746 C CA . GLU A 1 91 ? -11.075 15.193 11.764 1.00 93.00 91 GLU A CA 1
ATOM 747 C C . GLU A 1 91 ? -11.678 13.913 11.170 1.00 93.00 91 GLU A C 1
ATOM 749 O O . GLU A 1 91 ? -12.745 13.959 10.564 1.00 93.00 91 GLU A O 1
ATOM 754 N N . THR A 1 92 ? -11.014 12.764 11.329 1.00 92.75 92 THR A N 1
ATOM 755 C CA . THR A 1 92 ? -11.454 11.500 10.723 1.00 92.75 92 THR A CA 1
ATOM 756 C C . THR A 1 92 ? -11.710 10.422 11.769 1.00 92.75 92 THR A C 1
ATOM 758 O O . THR A 1 92 ? -12.832 10.298 12.250 1.00 92.75 92 THR A O 1
ATOM 761 N N . ALA A 1 93 ? -10.697 9.641 12.151 1.00 96.06 93 ALA A N 1
ATOM 762 C CA . ALA A 1 93 ? -10.844 8.505 13.056 1.00 96.06 93 ALA A CA 1
ATOM 763 C C . ALA A 1 93 ? -11.424 8.905 14.420 1.00 96.06 93 ALA A C 1
ATOM 765 O O . ALA A 1 93 ? -12.330 8.238 14.919 1.00 96.06 93 ALA A O 1
ATOM 766 N N . VAL A 1 94 ? -10.933 9.998 15.019 1.00 97.00 94 VAL A N 1
ATOM 767 C CA . VAL A 1 94 ? -11.433 10.476 16.318 1.00 97.00 94 VAL A CA 1
ATOM 768 C C . VAL A 1 94 ? -12.839 11.042 16.174 1.00 97.00 94 VAL A C 1
ATOM 770 O O . VAL A 1 94 ? -13.712 10.663 16.951 1.00 97.00 94 VAL A O 1
ATOM 773 N N . PHE A 1 95 ? -13.074 11.904 15.180 1.00 95.50 95 PHE A N 1
ATOM 774 C CA . PHE A 1 95 ? -14.398 12.463 14.913 1.00 95.50 95 PHE A CA 1
ATOM 775 C C . PHE A 1 95 ? -15.451 11.364 14.720 1.00 95.50 95 PHE A C 1
ATOM 777 O O . PHE A 1 95 ? -16.455 11.363 15.428 1.00 95.50 95 PHE A O 1
ATOM 784 N N . GLU A 1 96 ? -15.207 10.389 13.840 1.00 95.38 96 GLU A N 1
ATOM 785 C CA . GLU A 1 96 ? -16.150 9.296 13.579 1.00 95.38 96 GLU A CA 1
ATOM 786 C C . GLU A 1 96 ? -16.368 8.412 14.810 1.00 95.38 96 GLU A C 1
ATOM 788 O O . GLU A 1 96 ? -17.508 8.085 15.144 1.00 95.38 96 GLU A O 1
ATOM 793 N N . PHE A 1 97 ? -15.303 8.075 15.542 1.00 96.50 97 PHE A N 1
ATOM 794 C CA . PHE A 1 97 ? -15.429 7.277 16.760 1.00 96.50 97 PHE A CA 1
ATOM 795 C C . PHE A 1 97 ? -16.261 8.001 17.828 1.00 96.50 97 PHE A C 1
ATOM 797 O O . PHE A 1 97 ? -17.162 7.408 18.424 1.00 96.50 97 PHE A O 1
ATOM 804 N N . MET A 1 98 ? -16.010 9.295 18.041 1.00 95.31 98 MET A N 1
ATOM 805 C CA . MET A 1 98 ? -16.766 10.108 18.994 1.00 95.31 98 MET A CA 1
ATOM 806 C C . MET A 1 98 ? -18.206 10.336 18.528 1.00 95.31 98 MET A C 1
ATOM 808 O O . MET A 1 98 ? -19.118 10.264 19.346 1.00 95.31 98 MET A O 1
ATOM 812 N N . ARG A 1 99 ? -18.445 10.527 17.225 1.00 92.81 99 ARG A N 1
ATOM 813 C CA . ARG A 1 99 ? -19.796 10.626 16.649 1.00 92.81 99 ARG A CA 1
ATOM 814 C C . ARG A 1 99 ? -20.632 9.382 16.954 1.00 92.81 99 ARG A C 1
ATOM 816 O O . ARG A 1 99 ? -21.830 9.496 17.190 1.00 92.81 99 ARG A O 1
ATOM 823 N N . MET A 1 100 ? -20.008 8.205 16.954 1.00 91.31 100 MET A N 1
ATOM 824 C CA . MET A 1 100 ? -20.684 6.929 17.199 1.00 91.31 100 MET A CA 1
ATOM 825 C C . MET A 1 100 ? -20.829 6.577 18.683 1.00 91.31 100 MET A C 1
ATOM 827 O O . MET A 1 100 ? -21.803 5.924 19.055 1.00 91.31 100 MET A O 1
ATOM 831 N N . PHE A 1 101 ? -19.863 6.967 19.519 1.00 94.00 101 PHE A N 1
ATOM 832 C CA . PHE A 1 101 ? -19.725 6.441 20.881 1.00 94.00 101 PHE A CA 1
ATOM 833 C C . PHE A 1 101 ? -19.600 7.515 21.972 1.00 94.00 101 PHE A C 1
ATOM 835 O O . PHE A 1 101 ? -19.226 7.184 23.093 1.00 94.00 101 PHE A O 1
ATOM 842 N N . SER A 1 102 ? -19.934 8.780 21.704 1.00 91.69 102 SER A N 1
ATOM 843 C CA . SER A 1 102 ? -19.828 9.899 22.666 1.00 91.69 102 SER A CA 1
ATOM 844 C C . SER A 1 102 ? -20.528 9.674 24.011 1.00 91.69 102 SER A C 1
ATOM 846 O O . SER A 1 102 ? -20.123 10.253 25.013 1.00 91.69 102 SER A O 1
ATOM 848 N N . SER A 1 103 ? -21.550 8.818 24.072 1.00 90.31 103 SER A N 1
ATOM 849 C CA . SER A 1 103 ? -22.232 8.469 25.325 1.00 90.31 103 SER A CA 1
ATOM 850 C C . SER A 1 103 ? -21.412 7.567 26.257 1.00 90.31 103 SER A C 1
ATOM 852 O O . SER A 1 103 ? -21.753 7.444 27.426 1.00 90.31 103 SER A O 1
ATOM 854 N N . ILE A 1 104 ? -20.382 6.891 25.739 1.00 93.38 104 ILE A N 1
ATOM 855 C CA . ILE A 1 104 ? -19.520 5.946 26.480 1.00 93.38 104 ILE A CA 1
ATOM 856 C C . ILE A 1 104 ? -18.023 6.248 26.315 1.00 93.38 104 ILE A C 1
ATOM 858 O O . ILE A 1 104 ? -17.184 5.614 26.951 1.00 93.38 104 ILE A O 1
ATOM 862 N N . ALA A 1 105 ? -17.675 7.197 25.446 1.00 94.69 105 ALA A N 1
ATOM 863 C CA . ALA A 1 105 ? -16.314 7.589 25.130 1.00 94.69 105 ALA A CA 1
ATOM 864 C C . ALA A 1 105 ? -16.112 9.082 25.404 1.00 94.69 105 ALA A C 1
ATOM 866 O O . ALA A 1 105 ? -16.971 9.906 25.095 1.00 94.69 105 ALA A O 1
ATOM 867 N N . ARG A 1 106 ? -14.954 9.440 25.961 1.00 96.25 106 ARG A N 1
ATOM 868 C CA . ARG A 1 106 ? -14.573 10.819 26.290 1.00 96.25 106 ARG A CA 1
ATOM 869 C C . ARG A 1 106 ? -13.174 11.114 25.761 1.00 96.25 106 ARG A C 1
ATOM 871 O O . ARG A 1 106 ? -12.234 10.375 26.051 1.00 96.25 106 ARG A O 1
ATOM 878 N N . LEU A 1 107 ? -13.026 12.199 25.004 1.00 96.25 107 LEU A N 1
ATOM 879 C CA . LEU A 1 107 ? -11.724 12.693 24.555 1.00 96.25 107 LEU A CA 1
ATOM 880 C C . LEU A 1 107 ? -11.072 13.517 25.672 1.00 96.25 107 LEU A C 1
ATOM 882 O O . LEU A 1 107 ? -11.659 14.478 26.161 1.00 96.25 107 LEU A O 1
ATOM 886 N N . ILE A 1 108 ? -9.842 13.171 26.044 1.00 94.38 108 ILE A N 1
ATOM 887 C CA . ILE A 1 108 ? -9.070 13.843 27.089 1.00 94.38 108 ILE A CA 1
ATOM 888 C C . ILE A 1 108 ? -7.893 14.577 26.456 1.00 94.38 108 ILE A C 1
ATOM 890 O O . ILE A 1 108 ? -6.952 13.952 25.955 1.00 94.38 108 ILE A O 1
ATOM 894 N N . SER A 1 109 ? -7.957 15.911 26.520 1.00 85.00 109 SER A N 1
ATOM 895 C CA . SER A 1 109 ? -6.871 16.828 26.155 1.00 85.00 109 SER A CA 1
ATOM 896 C C . SER A 1 109 ? -6.210 16.479 24.824 1.00 85.00 109 SER A C 1
ATOM 898 O O . SER A 1 109 ? -4.991 16.441 24.782 1.00 85.00 109 SER A O 1
ATOM 900 N N . ASP A 1 110 ? -7.004 16.124 23.806 1.00 85.38 110 ASP A N 1
ATOM 901 C CA . ASP A 1 110 ? -6.580 15.760 22.441 1.00 85.38 110 ASP A CA 1
ATOM 902 C C . ASP A 1 110 ? -5.512 14.650 22.294 1.00 85.38 110 ASP A C 1
ATOM 904 O O . ASP A 1 110 ? -5.019 14.399 21.194 1.00 85.38 110 ASP A O 1
ATOM 908 N N . LYS A 1 111 ? -5.182 13.957 23.389 1.00 88.75 111 LYS A N 1
ATOM 909 C CA . LYS A 1 111 ? -4.110 12.952 23.458 1.00 88.75 111 LYS A CA 1
ATOM 910 C C . LYS A 1 111 ? -4.628 11.532 23.576 1.00 88.75 111 LYS A C 1
ATOM 912 O O . LYS A 1 111 ? -3.948 10.597 23.159 1.00 88.75 111 LYS A O 1
ATOM 917 N 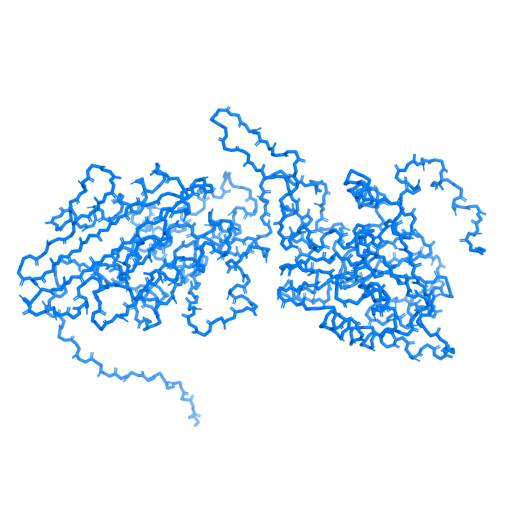N . LYS A 1 112 ? -5.790 11.351 24.202 1.00 94.12 112 LYS A N 1
ATOM 918 C CA . LYS A 1 112 ? -6.364 10.024 24.424 1.00 94.12 112 LYS A CA 1
ATOM 919 C C . LYS A 1 112 ? -7.882 10.046 24.473 1.00 94.12 112 LYS A C 1
ATOM 921 O O . LYS A 1 112 ? -8.474 11.033 24.897 1.00 94.12 112 LYS A O 1
ATOM 926 N N . ILE A 1 113 ? -8.496 8.934 24.100 1.00 97.94 113 ILE A N 1
ATOM 927 C CA . ILE A 1 113 ? -9.914 8.648 24.313 1.00 97.94 113 ILE A CA 1
ATOM 928 C C . ILE A 1 113 ? -10.015 7.629 25.448 1.00 97.94 113 ILE A C 1
ATOM 930 O O . ILE A 1 113 ? -9.289 6.635 25.462 1.00 97.94 113 ILE A O 1
ATOM 934 N N . ILE A 1 114 ? -10.908 7.876 26.399 1.00 98.00 114 ILE A N 1
ATOM 935 C CA . ILE A 1 114 ? -11.286 6.914 27.434 1.00 98.00 114 ILE A CA 1
ATOM 936 C C . ILE A 1 114 ? -12.654 6.356 27.074 1.00 98.00 114 ILE A C 1
ATOM 938 O O . ILE A 1 114 ? -13.584 7.129 26.856 1.00 98.00 114 ILE A O 1
ATOM 942 N N . VAL A 1 115 ? -12.767 5.032 27.006 1.00 97.62 115 VAL A N 1
ATOM 943 C CA . VAL A 1 115 ? -14.043 4.324 26.860 1.00 97.62 115 VAL A CA 1
ATOM 944 C C . VAL A 1 115 ? -14.353 3.636 28.176 1.00 97.62 115 VAL A C 1
ATOM 946 O O . VAL A 1 115 ? -13.537 2.854 28.664 1.00 97.62 115 VAL A O 1
ATOM 949 N N . GLU A 1 116 ? -15.531 3.898 28.724 1.00 95.69 116 GLU A N 1
ATOM 950 C CA . GLU A 1 116 ? -15.978 3.330 29.990 1.00 95.69 116 GLU A CA 1
ATOM 951 C C . GLU A 1 116 ? -17.441 2.904 29.875 1.00 95.69 116 GLU A C 1
ATOM 953 O O . GLU A 1 116 ? -18.304 3.691 29.486 1.00 95.69 116 GLU A O 1
ATOM 958 N N . ILE A 1 117 ? -17.712 1.633 30.174 1.00 94.25 117 ILE A N 1
ATOM 959 C CA . ILE A 1 117 ? -19.064 1.065 30.193 1.00 94.25 117 ILE A CA 1
ATOM 960 C C . ILE A 1 117 ? -19.209 0.323 31.519 1.00 94.25 117 ILE A C 1
ATOM 962 O O . ILE A 1 117 ? -18.816 -0.841 31.631 1.00 94.25 117 ILE A O 1
ATOM 966 N N . GLU A 1 118 ? -19.722 1.016 32.534 1.00 88.62 118 GLU A N 1
ATOM 967 C CA . GLU A 1 118 ? -19.790 0.511 33.912 1.00 88.62 118 GLU A CA 1
ATOM 968 C C . GLU A 1 118 ? -20.598 -0.789 34.018 1.00 88.62 118 GLU A C 1
ATOM 970 O O . GLU A 1 118 ? -20.101 -1.777 34.563 1.00 88.62 118 GLU A O 1
ATOM 975 N N . ASP A 1 119 ? -21.785 -0.831 33.402 1.00 89.69 119 ASP A N 1
ATOM 976 C CA . ASP A 1 119 ? -22.680 -2.000 33.413 1.00 89.69 119 ASP A CA 1
ATOM 977 C C . ASP A 1 119 ? -22.018 -3.263 32.835 1.00 89.69 119 ASP A C 1
ATOM 979 O O . ASP A 1 119 ? -22.283 -4.387 33.265 1.00 89.69 119 ASP A O 1
ATOM 983 N N . GLU A 1 120 ? -21.107 -3.092 31.874 1.00 92.25 120 GLU A N 1
ATOM 984 C CA . GLU A 1 120 ? -20.376 -4.192 31.235 1.00 92.25 120 GLU A CA 1
ATOM 985 C C . GLU A 1 120 ? -18.994 -4.439 31.859 1.00 92.25 120 GLU A C 1
ATOM 987 O O . GLU A 1 120 ? -18.299 -5.396 31.488 1.00 92.25 120 GLU A O 1
ATOM 992 N N . ARG A 1 121 ? -18.600 -3.594 32.823 1.00 95.31 121 ARG A N 1
ATOM 993 C CA . ARG A 1 121 ? -17.260 -3.506 33.410 1.00 95.31 121 ARG A CA 1
ATOM 994 C C . ARG A 1 121 ? -16.171 -3.400 32.346 1.00 95.31 121 ARG A C 1
ATOM 996 O O . ARG A 1 121 ? -15.238 -4.204 32.323 1.00 95.31 121 ARG A O 1
ATOM 1003 N N . VAL A 1 122 ? -16.298 -2.434 31.443 1.00 96.31 122 VAL A N 1
ATOM 1004 C CA . VAL A 1 122 ? -15.330 -2.168 30.369 1.00 96.31 122 VAL A CA 1
ATOM 1005 C C . VAL A 1 122 ? -14.593 -0.866 30.646 1.00 96.31 122 VAL A C 1
ATOM 1007 O O . VAL A 1 122 ? -15.227 0.151 30.905 1.00 96.31 122 VAL A O 1
ATOM 1010 N N . TYR A 1 123 ? -13.266 -0.899 30.523 1.00 96.69 123 TYR A N 1
ATOM 1011 C CA . TYR A 1 123 ? -12.410 0.283 30.564 1.00 96.69 123 TYR A CA 1
ATOM 1012 C C . TYR A 1 123 ? -11.334 0.185 29.477 1.00 96.69 123 TYR A C 1
ATOM 1014 O O . TYR A 1 123 ? -10.573 -0.782 29.426 1.00 96.69 123 TYR A O 1
ATOM 1022 N N . SER A 1 124 ? -11.239 1.183 28.604 1.00 97.12 124 SER A N 1
ATOM 1023 C CA . SER A 1 124 ? -10.188 1.243 27.588 1.00 97.12 124 SER A CA 1
ATOM 1024 C C . SER A 1 124 ? -9.569 2.623 27.504 1.00 97.12 124 SER A C 1
ATOM 1026 O O . SER A 1 124 ? -10.273 3.624 27.406 1.00 97.12 124 SER A O 1
ATOM 1028 N N . GLU A 1 125 ? -8.243 2.654 27.421 1.00 97.12 125 GLU A N 1
ATOM 1029 C CA . GLU A 1 125 ? -7.491 3.858 27.073 1.00 97.12 125 GLU A CA 1
ATOM 1030 C C . GLU A 1 125 ? -7.033 3.749 25.626 1.00 97.12 125 GLU A C 1
ATOM 1032 O O . GLU A 1 125 ? -6.428 2.751 25.249 1.00 97.12 125 GLU A O 1
ATOM 1037 N N . ILE A 1 126 ? -7.317 4.753 24.808 1.00 97.56 126 ILE A N 1
ATOM 1038 C CA . ILE A 1 126 ? -6.920 4.794 23.402 1.00 97.56 126 ILE A CA 1
ATOM 1039 C C . ILE A 1 126 ? -6.045 6.021 23.207 1.00 97.56 126 ILE A C 1
ATOM 1041 O O . ILE A 1 126 ? -6.539 7.145 23.219 1.00 97.56 126 ILE A O 1
ATOM 1045 N N . SER A 1 127 ? -4.748 5.818 23.040 1.00 94.94 127 SER A N 1
ATOM 1046 C CA . SER A 1 127 ? -3.805 6.901 22.779 1.00 94.94 127 SER A CA 1
ATOM 1047 C C . SER A 1 127 ? -3.865 7.342 21.316 1.00 94.94 127 SER A C 1
ATOM 1049 O O . SER A 1 127 ? -4.067 6.524 20.418 1.00 94.94 127 SER A O 1
ATOM 1051 N N . LEU A 1 128 ? -3.674 8.635 21.072 1.00 93.69 128 LEU A N 1
ATOM 1052 C CA . LEU A 1 128 ? -3.702 9.238 19.742 1.00 93.69 128 LEU A CA 1
ATOM 1053 C C . LEU A 1 128 ? -2.271 9.566 19.300 1.00 93.69 128 LEU A C 1
ATOM 1055 O O . LEU A 1 128 ? -1.579 10.329 19.974 1.00 93.69 128 LEU A O 1
ATOM 1059 N N . TYR A 1 129 ? -1.833 8.995 18.178 1.00 90.38 129 TYR A N 1
ATOM 1060 C CA . TYR A 1 129 ? -0.489 9.190 17.635 1.00 90.38 129 TYR A CA 1
ATOM 1061 C C . TYR A 1 129 ? -0.529 9.673 16.189 1.00 90.38 129 TYR A C 1
ATOM 1063 O O . TYR A 1 129 ? -1.271 9.156 15.354 1.00 90.38 129 TYR A O 1
ATOM 1071 N N . CYS A 1 130 ? 0.327 10.643 15.889 1.00 86.44 130 CYS A N 1
ATOM 1072 C CA . CYS A 1 130 ? 0.644 11.063 14.533 1.00 86.44 130 CYS A CA 1
ATOM 1073 C C . CYS A 1 130 ? 2.060 10.603 14.175 1.00 86.44 130 CYS A C 1
ATOM 1075 O O . CYS A 1 130 ? 2.942 10.615 15.031 1.00 86.44 130 CYS A O 1
ATOM 1077 N N . LEU A 1 131 ? 2.269 10.177 12.932 1.00 78.12 131 LEU A N 1
ATOM 1078 C CA . LEU A 1 131 ? 3.570 9.744 12.411 1.00 78.12 131 LEU A CA 1
ATOM 1079 C C . LEU A 1 131 ? 4.076 10.741 11.367 1.00 78.12 131 LEU A C 1
ATOM 1081 O O . LEU A 1 131 ? 4.429 10.370 10.251 1.00 78.12 131 LEU A O 1
ATOM 1085 N N . ASP A 1 132 ? 4.082 12.020 11.743 1.00 67.56 132 ASP A N 1
ATOM 1086 C CA . ASP A 1 132 ? 4.506 13.118 10.875 1.00 67.56 132 ASP A CA 1
ATOM 1087 C C . ASP A 1 132 ? 6.026 13.181 10.729 1.00 67.56 132 ASP A C 1
ATOM 1089 O O . ASP A 1 132 ? 6.536 13.561 9.673 1.00 67.56 132 ASP A O 1
ATOM 1093 N N . LYS A 1 133 ? 6.757 12.862 11.804 1.00 65.19 133 LYS A N 1
ATOM 1094 C CA . LYS A 1 133 ? 8.207 13.049 11.897 1.00 65.19 133 LYS A CA 1
ATOM 1095 C C . LYS A 1 133 ? 8.906 11.750 12.298 1.00 65.19 133 LYS A C 1
ATOM 1097 O O . LYS A 1 133 ? 8.365 10.987 13.097 1.00 65.19 133 LYS A O 1
ATOM 1102 N N . PRO A 1 134 ? 10.167 11.535 11.875 1.00 60.56 134 PRO A N 1
ATOM 1103 C CA . PRO A 1 134 ? 10.961 10.380 12.303 1.00 60.56 134 PRO A CA 1
ATOM 1104 C C . PRO A 1 134 ? 11.024 10.207 13.828 1.00 60.56 134 PRO A C 1
ATOM 1106 O O . PRO A 1 134 ? 10.965 9.087 14.323 1.00 60.56 134 PRO A O 1
ATOM 1109 N N . LYS A 1 135 ? 11.056 11.306 14.594 1.00 65.19 135 LYS A N 1
ATOM 1110 C CA . LYS A 1 135 ? 11.049 11.272 16.066 1.00 65.19 135 LYS A CA 1
ATOM 1111 C C . LYS A 1 135 ? 9.731 10.758 16.662 1.00 65.19 135 LYS A C 1
ATOM 1113 O O . LYS A 1 135 ? 9.738 10.155 17.731 1.00 65.19 135 LYS A O 1
ATOM 1118 N N . ASP A 1 136 ? 8.604 10.927 15.972 1.00 68.06 136 ASP A N 1
ATOM 1119 C CA . ASP A 1 136 ? 7.301 10.462 16.464 1.00 68.06 136 ASP A CA 1
ATOM 1120 C C . ASP A 1 136 ? 7.233 8.927 16.524 1.00 68.06 136 ASP A C 1
ATOM 1122 O O . ASP A 1 136 ? 6.500 8.353 17.329 1.00 68.06 136 ASP A O 1
ATOM 1126 N N . THR A 1 137 ? 8.076 8.256 15.738 1.00 65.88 137 THR A N 1
ATOM 1127 C CA . THR A 1 137 ? 8.224 6.796 15.716 1.00 65.88 137 THR A CA 1
ATOM 1128 C C . THR A 1 137 ? 8.880 6.263 16.996 1.00 65.88 137 THR A C 1
ATOM 1130 O O . THR A 1 137 ? 8.590 5.144 17.420 1.00 65.88 137 THR A O 1
ATOM 1133 N N . GLU A 1 138 ? 9.686 7.081 17.688 1.00 68.38 138 GLU A N 1
ATOM 1134 C CA . GLU A 1 138 ? 10.268 6.727 18.988 1.00 68.38 138 GLU A CA 1
ATOM 1135 C C . GLU A 1 138 ? 9.184 6.587 20.059 1.00 68.38 138 GLU A C 1
ATOM 1137 O O . GLU A 1 138 ? 9.257 5.688 20.897 1.00 68.38 138 GLU A O 1
ATOM 1142 N N . ASN A 1 139 ? 8.127 7.404 19.979 1.00 71.00 139 ASN A N 1
ATOM 1143 C CA . ASN A 1 139 ? 7.010 7.367 20.923 1.00 71.00 139 ASN A CA 1
ATOM 1144 C C . ASN A 1 139 ? 6.209 6.059 20.836 1.00 71.00 139 ASN A C 1
ATOM 1146 O O . ASN A 1 139 ? 5.576 5.662 21.815 1.00 71.00 139 ASN A O 1
ATOM 1150 N N . LEU A 1 140 ? 6.268 5.352 19.699 1.00 72.50 140 LEU A N 1
ATOM 1151 C CA . LEU A 1 140 ? 5.654 4.032 19.556 1.00 72.50 140 LEU A CA 1
ATOM 1152 C C . LEU A 1 140 ? 6.422 2.945 20.325 1.00 72.50 140 LEU A C 1
ATOM 1154 O O . LEU A 1 140 ? 5.841 1.920 20.679 1.00 72.50 140 LEU A O 1
ATOM 1158 N N . ARG A 1 141 ? 7.718 3.135 20.622 1.00 68.50 141 ARG A N 1
ATOM 1159 C CA . ARG A 1 141 ? 8.587 2.070 21.158 1.00 68.50 141 ARG A CA 1
ATOM 1160 C C . ARG A 1 141 ? 8.273 1.649 22.594 1.00 68.50 141 ARG A C 1
ATOM 1162 O O . ARG A 1 141 ? 8.717 0.586 23.012 1.00 68.50 141 ARG A O 1
ATOM 1169 N N . SER A 1 142 ? 7.496 2.414 23.346 1.00 73.25 142 SER A N 1
ATOM 1170 C CA . SER A 1 142 ? 7.275 2.137 24.775 1.00 73.25 142 SER A CA 1
ATOM 1171 C C . SER A 1 142 ? 5.854 1.679 25.100 1.00 73.25 142 SER A C 1
ATOM 1173 O O . SER A 1 142 ? 5.508 1.540 26.270 1.00 73.25 142 SER A O 1
ATOM 1175 N N . LEU A 1 143 ? 5.011 1.446 24.090 1.00 82.75 143 LEU A N 1
ATOM 1176 C CA . LEU A 1 143 ? 3.580 1.236 24.302 1.00 82.75 143 LEU A CA 1
ATOM 1177 C C . LEU A 1 143 ? 3.240 -0.237 24.572 1.00 82.75 143 LEU A C 1
ATOM 1179 O O . LEU A 1 143 ? 3.595 -1.097 23.766 1.00 82.75 143 LEU A O 1
ATOM 1183 N N . PRO A 1 144 ? 2.531 -0.555 25.671 1.00 90.12 144 PRO A N 1
ATOM 1184 C CA . PRO A 1 144 ? 1.964 -1.877 25.878 1.00 90.12 144 PRO A CA 1
ATOM 1185 C C . PRO A 1 144 ? 0.536 -1.916 25.310 1.00 90.12 144 PRO A C 1
ATOM 1187 O O . PRO A 1 144 ? -0.403 -1.470 25.970 1.00 90.12 144 PRO A O 1
ATOM 1190 N N . LEU A 1 145 ? 0.364 -2.395 24.073 1.00 94.00 145 LEU A N 1
ATOM 1191 C CA . LEU A 1 145 ? -0.910 -2.306 23.352 1.00 94.00 145 LEU A CA 1
ATOM 1192 C C . LEU A 1 145 ? -1.673 -3.641 23.308 1.00 94.00 145 LEU A C 1
ATOM 1194 O O . LEU A 1 145 ? -1.108 -4.713 23.072 1.00 94.00 145 LEU A O 1
ATOM 1198 N N . THR A 1 146 ? -2.992 -3.536 23.470 1.00 95.31 146 THR A N 1
ATOM 1199 C CA . THR A 1 146 ? -4.007 -4.540 23.117 1.00 95.31 146 THR A CA 1
ATOM 1200 C C . THR A 1 146 ? -4.401 -4.422 21.650 1.00 95.31 146 THR A C 1
ATOM 1202 O O . THR A 1 146 ? -4.656 -5.424 20.991 1.00 95.31 146 THR A O 1
ATOM 1205 N N . PHE A 1 147 ? -4.482 -3.205 21.115 1.00 95.81 147 PHE A N 1
ATOM 1206 C CA . PHE A 1 147 ? -4.773 -3.004 19.702 1.00 95.81 147 PHE A CA 1
ATOM 1207 C C . PHE A 1 147 ? -4.158 -1.721 19.157 1.00 95.81 147 PHE A C 1
ATOM 1209 O O . PHE A 1 147 ? -3.878 -0.780 19.898 1.00 95.81 147 PHE A O 1
ATOM 1216 N N . ALA A 1 148 ? -3.989 -1.678 17.844 1.00 95.56 148 ALA A N 1
ATOM 1217 C CA . ALA A 1 148 ? -3.648 -0.476 17.112 1.00 95.56 148 ALA A CA 1
ATOM 1218 C C . ALA A 1 148 ? -4.504 -0.381 15.850 1.00 95.56 148 ALA A C 1
ATOM 1220 O O . ALA A 1 148 ? -4.768 -1.386 15.190 1.00 95.56 148 ALA A O 1
ATOM 1221 N N . TRP A 1 149 ? -4.927 0.833 15.526 1.00 97.19 149 TRP A N 1
ATOM 1222 C CA . TRP A 1 149 ? -5.647 1.146 14.307 1.00 97.19 149 TRP A CA 1
ATOM 1223 C C . TRP A 1 149 ? -4.882 2.214 13.528 1.00 97.19 149 TRP A C 1
ATOM 1225 O O . TRP A 1 149 ? -4.731 3.338 14.002 1.00 97.19 149 TRP A O 1
ATOM 1235 N N . ILE A 1 150 ? -4.395 1.845 12.343 1.00 94.94 150 ILE A N 1
ATOM 1236 C CA . ILE A 1 150 ? -3.818 2.769 11.367 1.00 94.94 150 ILE A CA 1
ATOM 1237 C C . ILE A 1 150 ? -4.926 3.182 10.400 1.00 94.94 150 ILE A C 1
ATOM 1239 O O . ILE A 1 150 ? -5.431 2.368 9.626 1.00 94.94 150 ILE A O 1
ATOM 1243 N N . ASN A 1 151 ? -5.287 4.454 10.444 1.00 95.50 151 ASN A N 1
ATOM 1244 C CA . ASN A 1 151 ? -6.269 5.042 9.553 1.00 95.50 151 ASN A CA 1
ATOM 1245 C C . ASN A 1 151 ? -5.554 5.724 8.376 1.00 95.50 151 ASN A C 1
ATOM 1247 O O . ASN A 1 151 ? -4.586 6.457 8.586 1.00 95.50 151 ASN A O 1
ATOM 1251 N N . GLU A 1 152 ? -6.017 5.464 7.149 1.00 91.94 152 GLU A N 1
ATOM 1252 C CA . GLU A 1 152 ? -5.307 5.777 5.894 1.00 91.94 152 GLU A CA 1
ATOM 1253 C C . GLU A 1 152 ? -3.909 5.147 5.809 1.00 91.94 152 GLU A C 1
ATOM 1255 O O . GLU A 1 152 ? -2.893 5.842 5.738 1.00 91.94 152 GLU A O 1
ATOM 1260 N N . GLY A 1 153 ? -3.844 3.815 5.783 1.00 89.69 153 GLY A N 1
ATOM 1261 C CA . GLY A 1 153 ? -2.596 3.046 5.719 1.00 89.69 153 GLY A CA 1
ATOM 1262 C C . GLY A 1 153 ? -1.637 3.472 4.600 1.00 89.69 153 GLY A C 1
ATOM 1263 O O . GLY A 1 153 ? -0.431 3.502 4.829 1.00 89.69 153 GLY A O 1
ATOM 1264 N N . ARG A 1 154 ? -2.149 3.900 3.435 1.00 86.31 154 ARG A N 1
ATOM 1265 C CA . ARG A 1 154 ? -1.344 4.461 2.325 1.00 86.31 154 ARG A CA 1
ATOM 1266 C C . ARG A 1 154 ? -0.537 5.714 2.683 1.00 86.31 154 ARG A C 1
ATOM 1268 O O . ARG A 1 154 ? 0.320 6.128 1.916 1.00 86.31 154 ARG A O 1
ATOM 1275 N N . SER A 1 155 ? -0.860 6.381 3.790 1.00 80.44 155 SER A N 1
ATOM 1276 C CA . SER A 1 155 ? -0.114 7.555 4.252 1.00 80.44 155 SER A CA 1
ATOM 1277 C C . SER A 1 155 ? 1.138 7.182 5.048 1.00 80.44 155 SER A C 1
ATOM 1279 O O . SER A 1 155 ? 2.018 8.022 5.235 1.00 80.44 155 SER A O 1
ATOM 1281 N N . ILE A 1 156 ? 1.243 5.926 5.491 1.00 78.12 156 ILE A N 1
ATOM 1282 C CA . ILE A 1 156 ? 2.408 5.407 6.201 1.00 78.12 156 ILE A CA 1
ATOM 1283 C C . ILE A 1 156 ? 3.428 4.944 5.167 1.00 78.12 156 ILE A C 1
ATOM 1285 O O . ILE A 1 156 ? 3.212 3.948 4.491 1.00 78.12 156 ILE A O 1
ATOM 1289 N N . ARG A 1 157 ? 4.553 5.652 5.047 1.00 67.12 157 ARG A N 1
ATOM 1290 C CA . ARG A 1 157 ? 5.522 5.423 3.959 1.00 67.12 157 ARG A CA 1
ATOM 1291 C C . ARG A 1 157 ? 6.461 4.234 4.174 1.00 67.12 157 ARG A C 1
ATOM 1293 O O . ARG A 1 157 ? 6.982 3.693 3.208 1.00 67.12 157 ARG A O 1
ATOM 1300 N N . SER A 1 158 ? 6.688 3.825 5.423 1.00 70.56 158 SER A N 1
ATOM 1301 C CA . SER A 1 158 ? 7.660 2.778 5.765 1.00 70.56 158 SER A CA 1
ATOM 1302 C C . SER A 1 158 ? 6.986 1.560 6.389 1.00 70.56 158 SER A C 1
ATOM 1304 O O . SER A 1 158 ? 6.247 1.676 7.370 1.00 70.56 158 SER A O 1
ATOM 1306 N N . PHE A 1 159 ? 7.297 0.383 5.842 1.00 72.81 159 PHE A N 1
ATOM 1307 C CA . PHE A 1 159 ? 6.886 -0.904 6.399 1.00 72.81 159 PHE A CA 1
ATOM 1308 C C . PHE A 1 159 ? 7.527 -1.178 7.770 1.00 72.81 159 PHE A C 1
ATOM 1310 O O . PHE A 1 159 ? 6.906 -1.805 8.627 1.00 72.81 159 PHE A O 1
ATOM 1317 N N . ASP A 1 160 ? 8.715 -0.636 8.046 1.00 74.25 160 ASP A N 1
ATOM 1318 C CA . ASP A 1 160 ? 9.402 -0.826 9.332 1.00 74.25 160 ASP A CA 1
ATOM 1319 C C . ASP A 1 160 ? 8.598 -0.264 10.507 1.00 74.25 160 ASP A C 1
ATOM 1321 O O . ASP A 1 160 ? 8.656 -0.784 11.623 1.00 74.25 160 ASP A O 1
ATOM 1325 N N . LEU A 1 161 ? 7.808 0.788 10.265 1.00 75.50 161 LEU A N 1
ATOM 1326 C CA . LEU A 1 161 ? 6.896 1.345 11.265 1.00 75.50 161 LEU A CA 1
ATOM 1327 C C . LEU A 1 161 ? 5.808 0.350 11.646 1.00 75.50 161 LEU A C 1
ATOM 1329 O O . LEU A 1 161 ? 5.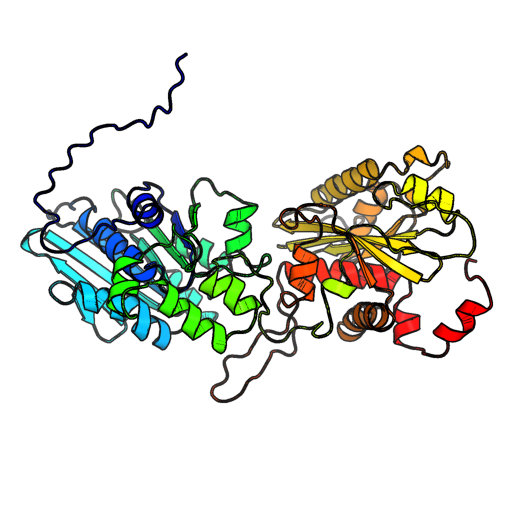448 0.247 12.821 1.00 75.50 161 LEU A O 1
ATOM 1333 N N . LEU A 1 162 ? 5.324 -0.414 10.668 1.00 78.88 162 LEU A N 1
ATOM 1334 C CA . LEU A 1 162 ? 4.367 -1.479 10.909 1.00 78.88 162 LEU A CA 1
ATOM 1335 C C . LEU A 1 162 ? 4.996 -2.583 11.761 1.00 78.88 162 LEU A C 1
ATOM 1337 O O . LEU A 1 162 ? 4.408 -2.976 12.766 1.00 78.88 162 LEU A O 1
ATOM 1341 N N . GLY A 1 163 ? 6.211 -3.022 11.418 1.00 79.69 163 GLY A N 1
ATOM 1342 C CA . GLY A 1 163 ? 6.957 -4.012 12.200 1.00 79.69 163 GLY A CA 1
ATOM 1343 C C . GLY A 1 163 ? 7.198 -3.560 13.645 1.00 79.69 163 GLY A C 1
ATOM 1344 O O . GLY A 1 163 ? 6.927 -4.304 14.593 1.00 79.69 163 GLY A O 1
ATOM 1345 N N . GLN A 1 164 ? 7.614 -2.304 13.836 1.00 83.06 164 GLN A N 1
ATOM 1346 C CA . GLN A 1 164 ? 7.800 -1.714 15.163 1.00 83.06 164 GLN A CA 1
ATOM 1347 C C . GLN A 1 164 ? 6.503 -1.683 15.972 1.00 83.06 164 GLN A C 1
ATOM 1349 O O . GLN A 1 164 ? 6.541 -2.006 17.159 1.00 83.06 164 GLN A O 1
ATOM 1354 N N . LEU A 1 165 ? 5.374 -1.322 15.354 1.00 86.25 165 LEU A N 1
ATOM 1355 C CA . LEU A 1 165 ? 4.061 -1.292 15.998 1.00 86.25 165 LEU A CA 1
ATOM 1356 C C . LEU A 1 165 ? 3.555 -2.697 16.343 1.00 86.25 165 LEU A C 1
ATOM 1358 O O . LEU A 1 165 ? 3.060 -2.910 17.450 1.00 86.25 165 LEU A O 1
ATOM 1362 N N . ILE A 1 166 ? 3.714 -3.667 15.438 1.00 87.00 166 ILE A N 1
ATOM 1363 C CA . ILE A 1 166 ? 3.343 -5.070 15.673 1.00 87.00 166 ILE A CA 1
ATOM 1364 C C . ILE A 1 166 ? 4.074 -5.611 16.907 1.00 87.00 166 ILE A C 1
ATOM 1366 O O . ILE A 1 166 ? 3.448 -6.243 17.755 1.00 87.00 166 ILE A O 1
ATOM 1370 N N . GLY A 1 167 ? 5.357 -5.276 17.084 1.00 87.06 167 GLY A N 1
ATOM 1371 C CA . GLY A 1 167 ? 6.134 -5.647 18.273 1.00 87.06 167 GLY A CA 1
ATOM 1372 C C . GLY A 1 167 ? 5.623 -5.064 19.604 1.00 87.06 167 GLY A C 1
ATOM 1373 O O . GLY A 1 167 ? 6.108 -5.453 20.674 1.00 87.06 167 GLY A O 1
ATOM 1374 N N . ARG A 1 168 ? 4.663 -4.128 19.567 1.00 88.62 168 ARG A N 1
ATOM 1375 C CA . ARG A 1 168 ? 4.008 -3.502 20.736 1.00 88.62 168 ARG A CA 1
ATOM 1376 C C . ARG A 1 168 ? 2.643 -4.084 21.057 1.00 88.62 168 ARG A C 1
ATOM 1378 O O . ARG A 1 168 ? 2.132 -3.858 22.154 1.00 88.62 168 ARG A O 1
ATOM 1385 N N . LEU A 1 169 ? 2.073 -4.837 20.125 1.00 90.75 169 LEU A N 1
ATOM 1386 C CA . LEU A 1 169 ? 0.863 -5.609 20.345 1.00 90.75 169 LEU A CA 1
ATOM 1387 C C . LEU A 1 169 ? 1.160 -6.801 21.260 1.00 90.75 169 LEU A C 1
ATOM 1389 O O . LEU A 1 169 ? 2.311 -7.196 21.436 1.00 90.75 169 LEU A O 1
ATOM 1393 N N . ASN A 1 170 ? 0.109 -7.390 21.834 1.00 89.06 170 ASN A N 1
ATOM 1394 C CA . ASN A 1 170 ? 0.215 -8.493 22.794 1.00 89.06 170 ASN A CA 1
ATOM 1395 C C . ASN A 1 170 ? 0.975 -8.118 24.083 1.00 89.06 170 ASN A C 1
ATOM 1397 O O . ASN A 1 170 ? 1.604 -8.977 24.694 1.00 89.06 170 ASN A O 1
ATOM 1401 N N . ARG A 1 171 ? 0.942 -6.845 24.495 1.00 88.06 171 ARG A N 1
ATOM 1402 C CA . ARG A 1 171 ? 1.632 -6.371 25.709 1.00 88.06 171 ARG A CA 1
ATOM 1403 C C . ARG A 1 171 ? 0.688 -5.874 26.804 1.00 88.06 171 ARG A C 1
ATOM 1405 O O . ARG A 1 171 ? 1.153 -5.524 27.886 1.00 88.06 171 ARG A O 1
ATOM 1412 N N . PHE A 1 172 ? -0.617 -5.814 26.539 1.00 90.94 172 PHE A N 1
ATOM 1413 C CA . PHE A 1 172 ? -1.621 -5.440 27.529 1.00 90.94 172 PHE A CA 1
ATOM 1414 C C . PHE A 1 172 ? -2.979 -6.115 27.264 1.00 90.94 172 PHE A C 1
ATOM 1416 O O . PHE A 1 172 ? -3.452 -6.065 26.122 1.00 90.94 172 PHE A O 1
ATOM 1423 N N . PRO A 1 173 ? -3.663 -6.625 28.308 1.00 84.88 173 PRO A N 1
ATOM 1424 C CA . PRO A 1 173 ? -3.167 -6.821 29.682 1.00 84.88 173 PRO A CA 1
ATOM 1425 C C . PRO A 1 173 ? -2.079 -7.907 29.727 1.00 84.88 173 PRO A C 1
ATOM 1427 O O . PRO A 1 173 ? -2.101 -8.795 28.896 1.00 84.88 173 PRO A O 1
ATOM 1430 N N . ALA A 1 174 ? -1.116 -7.859 30.655 1.00 77.94 174 ALA A N 1
ATOM 1431 C CA . ALA A 1 174 ? 0.045 -8.774 30.658 1.00 77.94 174 ALA A CA 1
ATOM 1432 C C . ALA A 1 174 ? -0.331 -10.269 30.520 1.00 77.94 174 ALA A C 1
ATOM 1434 O O . ALA A 1 174 ? 0.337 -11.009 29.796 1.00 77.94 174 ALA A O 1
ATOM 1435 N N . ASP A 1 175 ? -1.456 -10.668 31.116 1.00 68.88 175 ASP A N 1
ATOM 1436 C CA . ASP A 1 175 ? -1.983 -12.026 31.060 1.00 68.88 175 ASP A CA 1
ATOM 1437 C C . ASP A 1 175 ? -2.990 -12.198 29.909 1.00 68.88 175 ASP A C 1
ATOM 1439 O O . ASP A 1 175 ? -3.958 -11.447 29.782 1.00 68.88 175 ASP A O 1
ATOM 1443 N N . ASN A 1 176 ? -2.816 -13.251 29.100 1.00 62.38 176 ASN A N 1
ATOM 1444 C CA . ASN A 1 176 ? -3.724 -13.626 28.005 1.00 62.38 176 ASN A CA 1
ATOM 1445 C C . ASN A 1 176 ? -3.830 -12.558 26.886 1.00 62.38 176 ASN A C 1
ATOM 1447 O O . ASN A 1 176 ? -4.908 -12.097 26.498 1.00 62.38 176 ASN A O 1
ATOM 1451 N N . ASN A 1 177 ? -2.676 -12.214 26.326 1.00 68.62 177 ASN A N 1
ATOM 1452 C CA . ASN A 1 177 ? -2.516 -11.186 25.311 1.00 68.62 177 ASN A CA 1
ATOM 1453 C C . ASN A 1 177 ? -2.868 -11.667 23.894 1.00 68.62 177 ASN A C 1
ATOM 1455 O O . ASN A 1 177 ? -2.112 -12.417 23.283 1.00 68.62 177 ASN A O 1
ATOM 1459 N N . LYS A 1 178 ? -3.995 -11.190 23.350 1.00 83.25 178 LYS A N 1
ATOM 1460 C CA . LYS A 1 178 ? -4.230 -11.158 21.898 1.00 83.25 178 LYS A CA 1
ATOM 1461 C C . LYS A 1 178 ? -4.279 -9.709 21.434 1.00 83.25 178 LYS A C 1
ATOM 1463 O O . LYS A 1 178 ? -5.215 -8.982 21.749 1.00 83.25 178 LYS A O 1
ATOM 1468 N N . GLY A 1 179 ? -3.247 -9.320 20.707 1.00 89.69 179 GLY A N 1
ATOM 1469 C CA . GLY A 1 179 ? -3.034 -8.022 20.105 1.00 89.69 179 GLY A CA 1
ATOM 1470 C C . GLY A 1 179 ? -3.702 -7.928 18.742 1.00 89.69 179 GLY A C 1
ATOM 1471 O O . GLY A 1 179 ? -3.612 -8.878 17.971 1.00 89.69 179 GLY A O 1
ATOM 1472 N N . TYR A 1 180 ? -4.355 -6.814 18.433 1.00 94.12 180 TYR A N 1
ATOM 1473 C CA . TYR A 1 180 ? -5.037 -6.626 17.151 1.00 94.12 180 TYR A CA 1
ATOM 1474 C C . TYR A 1 180 ? -4.462 -5.435 16.388 1.00 94.12 180 TYR A C 1
ATOM 1476 O O . TYR A 1 180 ? -4.274 -4.363 16.954 1.00 94.12 180 TYR A O 1
ATOM 1484 N N . LEU A 1 181 ? -4.219 -5.613 15.098 1.00 94.50 181 LEU A N 1
ATOM 1485 C CA . LEU A 1 181 ? -3.845 -4.552 14.177 1.00 94.50 181 LEU A CA 1
ATOM 1486 C C . LEU A 1 181 ? -4.963 -4.386 13.153 1.00 94.50 181 LEU A C 1
ATOM 1488 O O . LEU A 1 181 ? -5.283 -5.327 12.429 1.00 94.50 181 LEU A O 1
ATOM 1492 N N . LEU A 1 182 ? -5.534 -3.190 13.090 1.00 96.88 182 LEU A N 1
ATOM 1493 C CA . LEU A 1 182 ? -6.482 -2.801 12.056 1.00 96.88 182 LEU A CA 1
ATOM 1494 C C . LEU A 1 182 ? -5.834 -1.751 11.164 1.00 96.88 182 LEU A C 1
ATOM 1496 O O . LEU A 1 182 ? -5.220 -0.805 11.659 1.00 96.88 182 LEU A O 1
ATOM 1500 N N . ILE A 1 183 ? -6.000 -1.896 9.859 1.00 95.38 183 ILE A N 1
ATOM 1501 C CA . ILE A 1 183 ? -5.609 -0.887 8.884 1.00 95.38 183 ILE A CA 1
ATOM 1502 C C . ILE A 1 183 ? -6.815 -0.628 7.993 1.00 95.38 183 ILE A C 1
ATOM 1504 O O . ILE A 1 183 ? -7.390 -1.574 7.462 1.00 95.38 183 ILE A O 1
ATOM 1508 N N . ASP A 1 184 ? -7.186 0.631 7.792 1.00 96.50 184 ASP A N 1
ATOM 1509 C CA . ASP A 1 184 ? -8.028 1.002 6.656 1.00 96.50 184 ASP A CA 1
ATOM 1510 C C . ASP A 1 184 ? -7.268 1.897 5.685 1.00 96.50 184 ASP A C 1
ATOM 1512 O O . ASP A 1 184 ? -6.407 2.676 6.092 1.00 96.50 184 ASP A O 1
ATOM 1516 N N . SER A 1 185 ? -7.554 1.762 4.393 1.00 94.38 185 SER A N 1
ATOM 1517 C CA . SER A 1 185 ? -6.881 2.552 3.363 1.00 94.38 185 SER A CA 1
ATOM 1518 C C . SER A 1 185 ? -7.703 2.639 2.080 1.00 94.38 185 SER A C 1
ATOM 1520 O O . SER A 1 185 ? -8.535 1.781 1.793 1.00 94.38 185 SER A O 1
ATOM 1522 N N . ASN A 1 186 ? -7.440 3.650 1.258 1.00 92.44 186 ASN A N 1
ATOM 1523 C CA . ASN A 1 186 ? -7.706 3.538 -0.178 1.00 92.44 186 ASN A CA 1
ATOM 1524 C C . ASN A 1 186 ? -6.582 2.717 -0.845 1.00 92.44 186 ASN A C 1
ATOM 1526 O O . ASN A 1 186 ? -5.504 2.578 -0.248 1.00 92.44 186 ASN A O 1
ATOM 1530 N N . PRO A 1 187 ? -6.789 2.194 -2.067 1.00 89.00 187 PRO A N 1
ATOM 1531 C CA . PRO A 1 187 ? -5.707 1.595 -2.842 1.00 89.00 187 PRO A CA 1
ATOM 1532 C C . PRO A 1 187 ? -4.515 2.553 -3.011 1.00 89.00 187 PRO A C 1
ATOM 1534 O O . PRO A 1 187 ? -4.638 3.780 -2.907 1.00 89.00 187 PRO A O 1
ATOM 1537 N N . CYS A 1 188 ? -3.335 2.000 -3.268 1.00 83.12 188 CYS A N 1
ATOM 1538 C CA . CYS A 1 188 ? -2.109 2.761 -3.519 1.00 83.12 188 CYS A CA 1
ATOM 1539 C C . CYS A 1 188 ? -1.394 2.291 -4.799 1.00 83.12 188 CYS A C 1
ATOM 1541 O O . CYS A 1 188 ? -1.967 1.553 -5.598 1.00 83.12 188 CYS A O 1
ATOM 1543 N N . GLY A 1 189 ? -0.182 2.799 -5.037 1.00 76.56 189 GLY A N 1
ATOM 1544 C CA . GLY A 1 189 ? 0.652 2.362 -6.158 1.00 76.56 189 GLY A CA 1
ATOM 1545 C C . GLY A 1 189 ? 1.335 1.025 -5.889 1.00 76.56 189 GLY A C 1
ATOM 1546 O O . GLY A 1 189 ? 1.503 0.630 -4.736 1.00 76.56 189 GLY A O 1
ATOM 1547 N N . HIS A 1 190 ? 1.775 0.350 -6.952 1.00 75.56 190 HIS A N 1
ATOM 1548 C CA . HIS A 1 190 ? 2.265 -1.033 -6.864 1.00 75.56 190 HIS A CA 1
ATOM 1549 C C . HIS A 1 190 ? 3.631 -1.156 -6.169 1.00 75.56 190 HIS A C 1
ATOM 1551 O O . HIS A 1 190 ? 4.065 -2.239 -5.791 1.00 75.56 190 HIS A O 1
ATOM 1557 N N . THR A 1 191 ? 4.305 -0.027 -5.951 1.00 69.88 191 THR A N 1
ATOM 1558 C CA . THR A 1 191 ? 5.586 0.062 -5.238 1.00 69.88 191 THR A CA 1
ATOM 1559 C C . THR A 1 191 ? 5.418 0.286 -3.735 1.00 69.88 191 THR A C 1
ATOM 1561 O O . THR A 1 191 ? 6.397 0.246 -2.993 1.00 69.88 191 THR A O 1
ATOM 1564 N N . HIS A 1 192 ? 4.199 0.565 -3.272 1.00 77.50 192 HIS A N 1
ATOM 1565 C CA . HIS A 1 192 ? 3.919 0.820 -1.867 1.00 77.50 192 HIS A CA 1
ATOM 1566 C C . HIS A 1 192 ? 3.772 -0.506 -1.110 1.00 77.50 192 HIS A C 1
ATOM 1568 O O . HIS A 1 192 ? 3.138 -1.439 -1.601 1.00 77.50 192 HIS A O 1
ATOM 1574 N N . TRP A 1 193 ? 4.284 -0.582 0.124 1.00 78.75 193 TRP A N 1
ATOM 1575 C CA . TRP A 1 193 ? 4.305 -1.828 0.909 1.00 78.75 193 TRP A CA 1
ATOM 1576 C C . TRP A 1 193 ? 2.924 -2.488 1.041 1.00 78.75 193 TRP A C 1
ATOM 1578 O O . TRP A 1 193 ? 2.821 -3.710 1.021 1.00 78.75 193 TRP A O 1
ATOM 1588 N N . LEU A 1 194 ? 1.860 -1.687 1.142 1.00 81.25 194 LEU A N 1
ATOM 1589 C CA . LEU A 1 194 ? 0.479 -2.170 1.224 1.00 81.25 194 LEU A CA 1
ATOM 1590 C C . LEU A 1 194 ? 0.061 -3.003 -0.004 1.00 81.25 194 LEU A C 1
ATOM 1592 O O . LEU A 1 194 ? -0.642 -3.994 0.168 1.00 81.25 194 LEU A O 1
ATOM 1596 N N . TYR A 1 195 ? 0.519 -2.640 -1.209 1.00 80.62 195 TYR A N 1
ATOM 1597 C CA . TYR A 1 195 ? 0.299 -3.441 -2.416 1.00 80.62 195 TYR A CA 1
ATOM 1598 C C . TYR A 1 195 ? 1.099 -4.743 -2.357 1.00 80.62 195 TYR A C 1
ATOM 1600 O O . TYR A 1 195 ? 0.549 -5.817 -2.571 1.00 80.62 195 TYR A O 1
ATOM 1608 N N . THR A 1 196 ? 2.378 -4.672 -1.976 1.00 71.31 196 THR A N 1
ATOM 1609 C CA . THR A 1 196 ? 3.245 -5.856 -1.867 1.00 71.31 196 THR A CA 1
ATOM 1610 C C . THR A 1 196 ? 2.685 -6.904 -0.901 1.00 71.31 196 THR A C 1
ATOM 1612 O O . THR A 1 196 ? 2.777 -8.095 -1.187 1.00 71.31 196 THR A O 1
ATOM 1615 N N . GLN A 1 197 ? 2.089 -6.484 0.222 1.00 72.94 197 GLN A N 1
ATOM 1616 C CA . GLN A 1 197 ? 1.424 -7.394 1.169 1.00 72.94 197 GLN A CA 1
ATOM 1617 C C . GLN A 1 197 ? 0.124 -7.996 0.612 1.00 72.94 197 GLN A C 1
ATOM 1619 O O . GLN A 1 197 ? -0.256 -9.099 0.983 1.00 72.94 197 GLN A O 1
ATOM 1624 N N . PHE A 1 198 ? -0.577 -7.285 -0.271 1.00 71.31 198 PHE A N 1
ATOM 1625 C CA . PHE A 1 198 ? -1.769 -7.819 -0.924 1.00 71.31 198 PHE A CA 1
ATOM 1626 C C . PHE A 1 198 ? -1.414 -8.842 -2.018 1.00 71.31 198 PHE A C 1
ATOM 1628 O O . PHE A 1 198 ? -1.977 -9.933 -2.041 1.00 71.31 198 PHE A O 1
ATOM 1635 N N . ASP A 1 199 ? -0.482 -8.487 -2.904 1.00 65.38 199 ASP A N 1
ATOM 1636 C CA . ASP A 1 199 ? -0.235 -9.201 -4.163 1.00 65.38 199 ASP A CA 1
ATOM 1637 C C . ASP A 1 199 ? 0.876 -10.264 -4.065 1.00 65.38 199 ASP A C 1
ATOM 1639 O O . ASP A 1 199 ? 0.778 -11.340 -4.648 1.00 65.38 199 ASP A O 1
ATOM 1643 N N . ARG A 1 200 ? 1.949 -9.994 -3.305 1.00 56.66 200 ARG A N 1
ATOM 1644 C CA . ARG A 1 200 ? 3.202 -10.779 -3.382 1.00 56.66 200 ARG A CA 1
ATOM 1645 C C . ARG A 1 200 ? 3.608 -11.484 -2.098 1.00 56.66 200 ARG A C 1
ATOM 1647 O O . ARG A 1 200 ? 4.292 -12.503 -2.146 1.00 56.66 200 ARG A O 1
ATOM 1654 N N . ARG A 1 201 ? 3.246 -10.923 -0.947 1.00 56.03 201 ARG A N 1
ATOM 1655 C CA . ARG A 1 201 ? 3.524 -11.474 0.382 1.00 56.03 201 ARG A CA 1
ATOM 1656 C C . ARG A 1 201 ? 2.207 -11.609 1.128 1.00 56.03 201 ARG A C 1
ATOM 1658 O O . ARG A 1 201 ? 1.867 -10.733 1.911 1.00 56.03 201 ARG A O 1
ATOM 1665 N N . GLN A 1 202 ? 1.488 -12.706 0.912 1.00 55.94 202 GLN A N 1
ATOM 1666 C CA . GLN A 1 202 ? 0.438 -13.099 1.850 1.00 55.94 202 GLN A CA 1
ATOM 1667 C C . GLN A 1 202 ? 1.124 -13.582 3.134 1.00 55.94 202 GLN A C 1
ATOM 1669 O O . GLN A 1 202 ? 1.380 -14.771 3.299 1.00 55.94 202 GLN A O 1
ATOM 1674 N N . ASP A 1 203 ? 1.507 -12.649 4.012 1.00 60.88 203 ASP A N 1
ATOM 1675 C CA . ASP A 1 203 ? 1.784 -12.987 5.409 1.00 60.88 203 ASP A CA 1
ATOM 1676 C C . ASP A 1 203 ? 0.516 -13.668 5.942 1.00 60.88 203 ASP A C 1
ATOM 1678 O O . ASP A 1 203 ? -0.550 -13.049 5.960 1.00 60.88 203 ASP A O 1
ATOM 1682 N N . GLU A 1 204 ? 0.608 -14.948 6.322 1.00 59.25 204 GLU A N 1
ATOM 1683 C CA . GLU A 1 204 ? -0.544 -15.735 6.788 1.00 59.25 204 GLU A CA 1
ATOM 1684 C C . GLU A 1 204 ? -1.2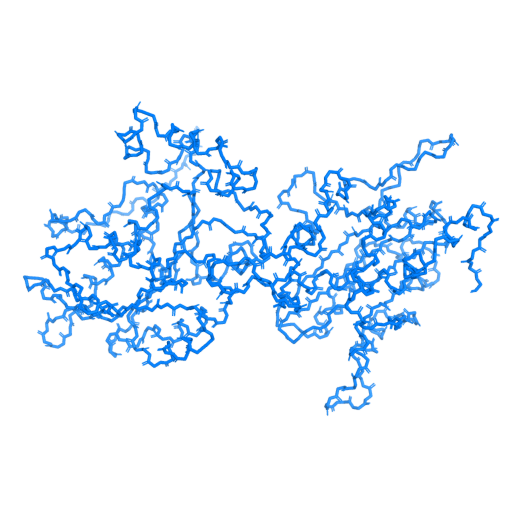96 -15.016 7.926 1.00 59.25 204 GLU A C 1
ATOM 1686 O O . GLU A 1 204 ? -2.521 -15.137 8.056 1.00 59.25 204 GLU A O 1
ATOM 1691 N N . ASP A 1 205 ? -0.589 -14.188 8.703 1.00 73.12 205 ASP A N 1
ATOM 1692 C CA . ASP A 1 205 ? -1.152 -13.431 9.812 1.00 73.12 205 ASP A CA 1
ATOM 1693 C C . ASP A 1 205 ? -1.878 -12.132 9.409 1.00 73.12 205 ASP A C 1
ATOM 1695 O O . ASP A 1 205 ? -2.654 -11.611 10.223 1.00 73.12 205 ASP A O 1
ATOM 1699 N N . LEU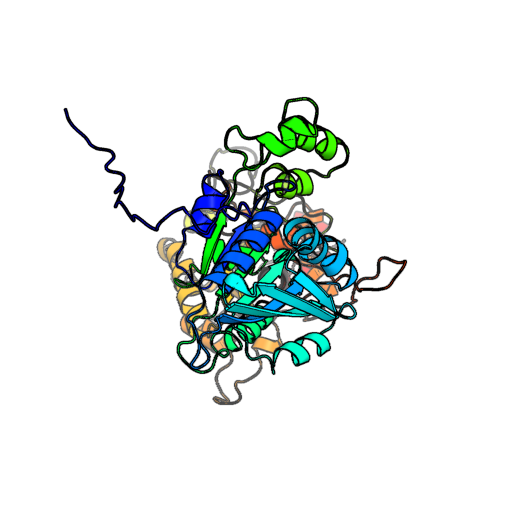 A 1 206 ? -1.610 -11.569 8.220 1.00 82.81 206 LEU A N 1
ATOM 1700 C CA . LEU A 1 206 ? -2.163 -10.295 7.740 1.00 82.81 206 LEU A CA 1
ATOM 1701 C C . LEU A 1 206 ? -3.219 -10.522 6.656 1.00 82.81 206 LEU A C 1
ATOM 1703 O O . LEU A 1 206 ? -2.920 -10.724 5.485 1.00 82.81 206 LEU A O 1
ATOM 1707 N N . GLN A 1 207 ? -4.487 -10.409 7.042 1.00 87.56 207 GLN A N 1
ATOM 1708 C CA . GLN A 1 207 ? -5.609 -10.645 6.135 1.00 87.56 207 GLN A CA 1
ATOM 1709 C C . GLN A 1 207 ? -6.075 -9.345 5.471 1.00 87.56 207 GLN A C 1
ATOM 1711 O O . GLN A 1 207 ? -6.431 -8.382 6.158 1.00 87.56 207 GLN A O 1
ATOM 1716 N N . VAL A 1 208 ? -6.106 -9.320 4.137 1.00 89.00 208 VAL A N 1
ATOM 1717 C CA . VAL A 1 208 ? -6.510 -8.151 3.342 1.00 89.00 208 VAL A CA 1
ATOM 1718 C C . VAL A 1 208 ? -7.915 -8.343 2.771 1.00 89.00 208 VAL A C 1
ATOM 1720 O O . VAL A 1 208 ? -8.224 -9.364 2.165 1.00 89.00 208 VAL A O 1
ATOM 1723 N N . PHE A 1 209 ? -8.764 -7.333 2.948 1.00 92.44 209 PHE A N 1
ATOM 1724 C CA . PHE A 1 209 ? -10.148 -7.288 2.489 1.00 92.44 209 PHE A CA 1
ATOM 1725 C C . PHE A 1 209 ? -10.303 -6.142 1.490 1.00 92.44 209 PHE A C 1
ATOM 1727 O O . PHE A 1 209 ? -10.167 -4.977 1.867 1.00 92.44 209 PHE A O 1
ATOM 1734 N N . LEU A 1 210 ? -10.588 -6.466 0.227 1.00 91.81 210 LEU A N 1
ATOM 1735 C CA . LEU A 1 210 ? -10.818 -5.479 -0.829 1.00 91.81 210 LEU A CA 1
ATOM 1736 C C . LEU A 1 210 ? -12.312 -5.262 -1.056 1.00 91.81 210 LEU A C 1
ATOM 1738 O O . LEU A 1 210 ? -13.051 -6.198 -1.358 1.00 91.81 210 LEU A O 1
ATOM 1742 N N . GLN A 1 211 ? -12.753 -4.018 -0.923 1.00 95.00 211 GLN A N 1
ATOM 1743 C CA . GLN A 1 211 ? -14.109 -3.611 -1.258 1.00 95.00 211 GLN A CA 1
ATOM 1744 C C . GLN A 1 211 ? -14.226 -3.332 -2.765 1.00 95.00 211 GLN A C 1
ATOM 1746 O O . GLN A 1 211 ? -13.283 -2.800 -3.357 1.00 95.00 211 GLN A O 1
ATOM 1751 N N . PRO A 1 212 ? -15.387 -3.617 -3.380 1.00 93.69 212 PRO A N 1
ATOM 1752 C CA . PRO A 1 212 ? -15.652 -3.279 -4.775 1.00 93.69 212 PRO A CA 1
ATOM 1753 C C . PRO A 1 212 ? -15.598 -1.771 -5.053 1.00 93.69 212 PRO A C 1
ATOM 1755 O O . PRO A 1 212 ? -15.735 -0.941 -4.150 1.00 93.69 212 PRO A O 1
ATOM 1758 N N . GLY A 1 213 ? -15.455 -1.416 -6.332 1.00 94.00 213 GLY A N 1
ATOM 1759 C CA . GLY A 1 213 ? -15.503 -0.026 -6.780 1.00 94.00 213 GLY A CA 1
ATOM 1760 C C . GLY A 1 213 ? -16.871 0.619 -6.545 1.00 94.00 213 GLY A C 1
ATOM 1761 O O . GLY A 1 213 ? -17.912 -0.018 -6.691 1.00 94.00 213 GLY A O 1
ATOM 1762 N N . GLY A 1 214 ? -16.885 1.915 -6.251 1.00 94.50 214 GLY A N 1
ATOM 1763 C CA . GLY A 1 214 ? -18.076 2.660 -5.834 1.00 94.50 214 GLY A CA 1
ATOM 1764 C C . GLY A 1 214 ? -19.185 2.792 -6.882 1.00 94.50 214 GLY A C 1
ATOM 1765 O O . GLY A 1 214 ? -20.316 3.119 -6.540 1.00 94.50 214 GLY A O 1
ATOM 1766 N N . LEU A 1 215 ? -18.882 2.538 -8.159 1.00 95.00 215 LEU A N 1
ATOM 1767 C CA . LEU A 1 215 ? -19.868 2.549 -9.249 1.00 95.00 215 LEU A CA 1
ATOM 1768 C C . LEU A 1 215 ? -20.478 1.171 -9.552 1.00 95.00 215 LEU A C 1
ATOM 1770 O O . LEU A 1 215 ? -21.430 1.091 -10.335 1.00 95.00 215 LEU A O 1
ATOM 1774 N N . THR A 1 216 ? -19.934 0.108 -8.956 1.00 93.81 216 THR A N 1
ATOM 1775 C CA . THR A 1 216 ? -20.386 -1.277 -9.162 1.00 93.81 216 THR A CA 1
ATOM 1776 C C . THR A 1 216 ? -21.700 -1.552 -8.431 1.00 93.81 216 THR A C 1
ATOM 1778 O O . THR A 1 216 ? -22.062 -0.839 -7.496 1.00 93.81 216 THR A O 1
ATOM 1781 N N . ASP A 1 217 ? -22.437 -2.582 -8.847 1.00 91.62 217 ASP A N 1
ATOM 1782 C CA . ASP A 1 217 ? -23.644 -3.012 -8.129 1.00 91.62 217 ASP A CA 1
ATOM 1783 C C . ASP A 1 217 ? -23.309 -3.608 -6.753 1.00 91.62 217 ASP A C 1
ATOM 1785 O O . ASP A 1 217 ? -24.111 -3.518 -5.818 1.00 91.62 217 ASP A O 1
ATOM 1789 N N . GLU A 1 218 ? -22.099 -4.145 -6.610 1.00 92.50 218 GLU A N 1
ATOM 1790 C CA . GLU A 1 218 ? -21.546 -4.745 -5.399 1.00 92.50 218 GLU A CA 1
ATOM 1791 C C . GLU A 1 218 ? -20.931 -3.718 -4.441 1.00 92.50 218 GLU A C 1
ATOM 1793 O O . GLU A 1 218 ? -20.435 -4.106 -3.380 1.00 92.50 218 GLU A O 1
ATOM 1798 N N . ALA A 1 219 ? -20.965 -2.421 -4.777 1.00 93.44 219 ALA A N 1
ATOM 1799 C CA . ALA A 1 219 ? -20.450 -1.369 -3.913 1.00 93.44 219 ALA A CA 1
ATOM 1800 C C . ALA A 1 219 ? -21.006 -1.513 -2.485 1.00 93.44 219 ALA A C 1
ATOM 1802 O O . ALA A 1 219 ? -22.168 -1.877 -2.254 1.00 93.44 219 ALA A O 1
ATOM 1803 N N . GLU A 1 220 ? -20.168 -1.221 -1.497 1.00 92.81 220 GLU A N 1
ATOM 1804 C CA . GLU A 1 220 ? -20.590 -1.218 -0.103 1.00 92.81 220 GLU A CA 1
ATOM 1805 C C . GLU A 1 220 ? -20.973 0.190 0.355 1.00 92.81 220 GLU A C 1
ATOM 1807 O O . GLU A 1 220 ? -20.624 1.184 -0.274 1.00 92.81 220 GLU A O 1
ATOM 1812 N N . ASN A 1 221 ? -21.717 0.287 1.458 1.00 92.19 221 ASN A N 1
ATOM 1813 C CA . ASN A 1 221 ? -22.259 1.553 1.967 1.00 92.19 221 ASN A CA 1
ATOM 1814 C C . ASN A 1 221 ? -23.277 2.257 1.034 1.00 92.19 221 ASN A C 1
ATOM 1816 O O . ASN A 1 221 ? -23.539 3.453 1.172 1.00 92.19 221 ASN A O 1
ATOM 1820 N N . ARG A 1 222 ? -23.904 1.508 0.112 1.00 91.12 222 ARG A N 1
ATOM 1821 C CA . ARG A 1 222 ? -24.870 2.026 -0.878 1.00 91.12 222 ARG A CA 1
ATOM 1822 C C . ARG A 1 222 ? -26.068 2.743 -0.268 1.00 91.12 222 ARG A C 1
ATOM 1824 O O . ARG A 1 222 ? -26.408 3.813 -0.746 1.00 91.12 222 ARG A O 1
ATOM 1831 N N . ALA A 1 223 ? -26.697 2.186 0.768 1.00 88.50 223 ALA A N 1
ATOM 1832 C CA . ALA A 1 223 ? -27.902 2.774 1.362 1.00 88.50 223 ALA A CA 1
ATOM 1833 C C . ALA A 1 223 ? -27.637 4.188 1.903 1.00 88.50 223 ALA A C 1
ATOM 1835 O O . ALA A 1 223 ? -28.304 5.136 1.514 1.00 88.50 223 ALA A O 1
ATOM 1836 N N . TRP A 1 224 ? -26.579 4.351 2.704 1.00 88.69 224 TRP A N 1
ATOM 1837 C CA . TRP A 1 224 ? -26.214 5.654 3.263 1.00 88.69 224 TRP A CA 1
ATOM 1838 C C . TRP A 1 224 ? -25.819 6.667 2.179 1.00 88.69 224 TRP A C 1
ATOM 1840 O O . TRP A 1 224 ? -26.190 7.841 2.244 1.00 88.69 224 TRP A O 1
ATOM 1850 N N . LEU A 1 225 ? -25.082 6.218 1.157 1.00 90.75 225 LEU A N 1
ATOM 1851 C CA . LEU A 1 225 ? -24.727 7.066 0.021 1.00 90.75 225 LEU A CA 1
ATOM 1852 C C . LEU A 1 225 ? -25.959 7.452 -0.806 1.00 90.75 225 LEU A C 1
ATOM 1854 O O . LEU A 1 225 ? -26.052 8.596 -1.231 1.00 90.75 225 LEU A O 1
ATOM 1858 N N . ALA A 1 226 ? -26.914 6.548 -1.014 1.00 89.88 226 ALA A N 1
ATOM 1859 C CA . ALA A 1 226 ? -28.157 6.851 -1.716 1.00 89.88 226 ALA A CA 1
ATOM 1860 C C . ALA A 1 226 ? -28.996 7.884 -0.947 1.00 89.88 226 ALA A C 1
ATOM 1862 O O . ALA A 1 226 ? -29.397 8.891 -1.534 1.00 89.88 226 ALA A O 1
ATOM 1863 N N . ASP A 1 227 ? -29.176 7.693 0.363 1.00 89.56 227 ASP A N 1
ATOM 1864 C CA . ASP A 1 227 ? -29.948 8.596 1.231 1.00 89.56 227 ASP A CA 1
ATOM 1865 C C . ASP A 1 227 ? -29.406 10.032 1.203 1.00 89.56 227 ASP A C 1
ATOM 1867 O O . ASP A 1 227 ? -30.161 11.001 1.226 1.00 89.56 227 ASP A O 1
ATOM 1871 N N . THR A 1 228 ? -28.084 10.179 1.110 1.00 87.06 228 THR A N 1
ATOM 1872 C CA . THR A 1 228 ? -27.405 11.482 1.121 1.00 87.06 228 THR A CA 1
ATOM 1873 C C . THR A 1 228 ? -27.148 12.065 -0.272 1.00 87.06 228 THR A C 1
ATOM 1875 O O . THR A 1 228 ? -26.698 13.204 -0.371 1.00 87.06 228 THR A O 1
ATOM 1878 N N . ASN A 1 229 ? -27.430 11.326 -1.356 1.00 90.50 229 ASN A N 1
ATOM 1879 C CA . ASN A 1 229 ? -27.106 11.731 -2.734 1.00 90.50 229 ASN A CA 1
ATOM 1880 C C . ASN A 1 229 ? -28.263 11.499 -3.727 1.00 90.50 229 ASN A C 1
ATOM 1882 O O . ASN A 1 229 ? -28.051 11.154 -4.893 1.00 90.50 229 ASN A O 1
ATOM 1886 N N . GLY A 1 230 ? -29.502 11.722 -3.285 1.00 87.81 230 GLY A N 1
ATOM 1887 C CA . GLY A 1 230 ? -30.666 11.763 -4.177 1.00 87.81 230 GLY A CA 1
ATOM 1888 C C . GLY A 1 230 ? -31.129 10.391 -4.671 1.00 87.81 230 GLY A C 1
ATOM 1889 O O . GLY A 1 230 ? -31.548 10.263 -5.817 1.00 87.81 230 GLY A O 1
ATOM 1890 N N . GLY A 1 231 ? -31.031 9.362 -3.826 1.00 90.69 231 GLY A N 1
ATOM 1891 C CA . GLY A 1 231 ? -31.617 8.039 -4.064 1.00 90.69 231 GLY A CA 1
ATOM 1892 C C . GLY A 1 231 ? -30.754 7.059 -4.867 1.00 90.69 231 GLY A C 1
ATOM 1893 O O . GLY A 1 231 ? -31.096 5.882 -4.932 1.00 90.69 231 GLY A O 1
ATOM 1894 N N . ASP A 1 232 ? -29.618 7.490 -5.425 1.00 92.19 232 ASP A N 1
ATOM 1895 C CA . ASP A 1 232 ? -28.631 6.610 -6.069 1.00 92.19 232 ASP A CA 1
ATOM 1896 C C . ASP A 1 232 ? -27.233 6.870 -5.495 1.00 92.19 232 ASP A C 1
ATOM 1898 O O . ASP A 1 232 ? -26.662 7.949 -5.659 1.00 92.19 232 ASP A O 1
ATOM 1902 N N . HIS A 1 233 ? -26.644 5.851 -4.864 1.00 91.75 233 HIS A N 1
ATOM 1903 C CA . HIS A 1 233 ? -25.284 5.902 -4.324 1.00 91.75 233 HIS A CA 1
ATOM 1904 C C . HIS A 1 233 ? -24.235 6.343 -5.354 1.00 91.75 233 HIS A C 1
ATOM 1906 O O . HIS A 1 233 ? -23.248 6.987 -4.998 1.00 91.75 233 HIS A O 1
ATOM 1912 N N . ARG A 1 234 ? -24.446 6.043 -6.642 1.00 95.00 234 ARG A N 1
ATOM 1913 C CA . ARG A 1 234 ? -23.507 6.393 -7.715 1.00 95.00 234 ARG A CA 1
ATOM 1914 C C . ARG A 1 234 ? -23.404 7.894 -7.938 1.00 95.00 234 ARG A C 1
ATOM 1916 O O . ARG A 1 234 ? -22.390 8.349 -8.462 1.00 95.00 234 ARG A O 1
ATOM 1923 N N . ASN A 1 235 ? -24.410 8.673 -7.543 1.00 94.50 235 ASN A N 1
ATOM 1924 C CA . ASN A 1 235 ? -24.393 10.127 -7.702 1.00 94.50 235 ASN A CA 1
ATOM 1925 C C . ASN A 1 235 ? -23.244 10.774 -6.922 1.00 94.50 235 ASN A C 1
ATOM 1927 O O . ASN A 1 235 ? -22.595 11.679 -7.449 1.00 94.50 235 ASN A O 1
ATOM 1931 N N . TYR A 1 236 ? -22.925 10.244 -5.736 1.00 94.06 236 TYR A N 1
ATOM 1932 C CA . TYR A 1 236 ? -21.758 10.652 -4.950 1.00 94.06 236 TYR A CA 1
ATOM 1933 C C . TYR A 1 236 ? -20.463 10.575 -5.772 1.00 94.06 236 TYR A C 1
ATOM 1935 O O . TYR A 1 236 ? -19.674 11.521 -5.826 1.00 94.06 236 TYR A O 1
ATOM 1943 N N . TYR A 1 237 ? -20.266 9.447 -6.454 1.00 95.06 237 TYR A N 1
ATOM 1944 C CA . TYR A 1 237 ? -19.072 9.170 -7.243 1.00 95.06 237 TYR A CA 1
ATOM 1945 C C . TYR A 1 237 ? -19.050 9.962 -8.554 1.00 95.06 237 TYR A C 1
ATOM 1947 O O . TYR A 1 237 ? -18.054 10.621 -8.855 1.00 95.06 237 TYR A O 1
ATOM 1955 N N . ARG A 1 238 ? -20.163 9.975 -9.302 1.00 94.44 238 ARG A N 1
ATOM 1956 C CA . ARG A 1 238 ? -20.293 10.702 -10.579 1.00 94.44 238 ARG A CA 1
ATOM 1957 C C . ARG A 1 238 ? -20.027 12.198 -10.428 1.00 94.44 238 ARG A C 1
ATOM 1959 O O . ARG A 1 238 ? -19.456 12.804 -11.330 1.00 94.44 238 ARG A O 1
ATOM 1966 N N . LEU A 1 239 ? -20.435 12.801 -9.310 1.00 90.94 239 LEU A N 1
ATOM 1967 C CA . LEU A 1 239 ? -20.173 14.215 -9.048 1.00 90.94 239 LEU A CA 1
ATOM 1968 C C . LEU A 1 239 ? -18.675 14.483 -8.847 1.00 90.94 239 LEU A C 1
ATOM 1970 O O . LEU A 1 239 ? -18.148 15.429 -9.426 1.00 90.94 239 LEU A O 1
ATOM 1974 N N . ARG A 1 240 ? -17.988 13.629 -8.080 1.00 91.25 240 ARG A N 1
ATOM 1975 C CA . ARG A 1 240 ? -16.553 13.762 -7.780 1.00 91.25 240 ARG A CA 1
ATOM 1976 C C . ARG A 1 240 ? -15.659 13.542 -8.993 1.00 91.25 240 ARG A C 1
ATOM 1978 O O . ARG A 1 240 ? -14.692 14.274 -9.168 1.00 91.25 240 ARG A O 1
ATOM 1985 N N . MET A 1 241 ? -16.013 12.592 -9.858 1.00 93.12 241 MET A N 1
ATOM 1986 C CA . MET A 1 241 ? -15.249 12.304 -11.079 1.00 93.12 241 MET A CA 1
ATOM 1987 C C . MET A 1 241 ? -15.061 13.536 -11.974 1.00 93.12 241 MET A C 1
ATOM 1989 O O . MET A 1 241 ? -14.068 13.617 -12.685 1.00 93.12 241 MET A O 1
ATOM 1993 N N . LYS A 1 242 ? -15.974 14.518 -11.923 1.00 89.44 242 LYS A N 1
ATOM 1994 C CA . LYS A 1 242 ? -15.897 15.738 -12.744 1.00 89.44 242 LYS A CA 1
ATOM 1995 C C . LYS A 1 242 ? -14.677 16.612 -12.441 1.00 89.44 242 LYS A C 1
ATOM 1997 O O . LYS A 1 242 ? -14.291 17.401 -13.295 1.00 89.44 242 LYS A O 1
ATOM 2002 N N . SER A 1 243 ? -14.103 16.505 -11.244 1.00 85.25 243 SER A N 1
ATOM 2003 C CA . SER A 1 243 ? -12.953 17.304 -10.803 1.00 85.25 243 SER A CA 1
ATOM 2004 C C . SER A 1 243 ? -11.700 16.468 -10.540 1.00 85.25 243 SER A C 1
ATOM 2006 O O . SER A 1 243 ? -10.741 16.989 -9.981 1.00 85.25 243 SER A O 1
ATOM 2008 N N . MET A 1 244 ? -11.721 15.178 -10.878 1.00 83.12 244 MET A N 1
ATOM 2009 C CA . MET A 1 244 ? -10.643 14.235 -10.586 1.00 83.12 244 MET A CA 1
ATOM 2010 C C . MET A 1 244 ? -9.846 13.905 -11.843 1.00 83.12 244 MET A C 1
ATOM 2012 O O . MET A 1 244 ? -10.392 13.802 -12.940 1.00 83.12 244 MET A O 1
ATOM 2016 N N . GLN A 1 245 ? -8.548 13.686 -11.671 1.00 78.38 245 GLN A N 1
ATOM 2017 C CA . GLN A 1 245 ? -7.704 13.100 -12.706 1.00 78.38 245 GLN A CA 1
ATOM 2018 C C . GLN A 1 245 ? -7.973 11.594 -12.826 1.00 78.38 245 GLN A C 1
ATOM 2020 O O . GLN A 1 245 ? -8.400 10.951 -11.868 1.00 78.38 245 GLN A O 1
ATOM 2025 N N . GLN A 1 246 ? -7.666 10.998 -13.982 1.00 78.88 246 GLN A N 1
ATOM 2026 C CA . GLN A 1 246 ? -7.970 9.583 -14.253 1.00 78.88 246 GLN A CA 1
ATOM 2027 C C . GLN A 1 246 ? -7.417 8.624 -13.181 1.00 78.88 246 GLN A C 1
ATOM 2029 O O . GLN A 1 246 ? -8.127 7.736 -12.724 1.00 78.88 246 GLN A O 1
ATOM 2034 N N . HIS A 1 247 ? -6.190 8.848 -12.703 1.00 71.62 247 HIS A N 1
ATOM 2035 C CA . HIS A 1 247 ? -5.589 8.012 -11.658 1.00 71.62 247 HIS A CA 1
ATOM 2036 C C . HIS A 1 247 ? -6.302 8.139 -10.296 1.00 71.62 247 HIS A C 1
ATOM 2038 O O . HIS A 1 247 ? -6.343 7.186 -9.520 1.00 71.62 247 HIS A O 1
ATOM 2044 N N . GLU A 1 248 ? -6.882 9.303 -9.991 1.00 81.62 248 GLU A N 1
ATOM 2045 C CA . GLU A 1 248 ? -7.703 9.500 -8.793 1.00 81.62 248 GLU A CA 1
ATOM 2046 C C . GLU A 1 248 ? -9.046 8.793 -8.952 1.00 81.62 248 GLU A C 1
ATOM 2048 O O . GLU A 1 248 ? -9.517 8.171 -8.007 1.00 81.62 248 GLU A O 1
ATOM 2053 N N . ILE A 1 249 ? -9.627 8.813 -10.154 1.00 88.50 249 ILE A N 1
ATOM 2054 C CA . ILE A 1 249 ? -10.848 8.065 -10.470 1.00 88.50 249 ILE A CA 1
ATOM 2055 C C . ILE A 1 249 ? -10.612 6.560 -10.285 1.00 88.50 249 ILE A C 1
ATOM 2057 O O . ILE A 1 249 ? -11.378 5.895 -9.586 1.00 88.50 249 ILE A O 1
ATOM 2061 N N . ASP A 1 250 ? -9.533 6.015 -10.845 1.00 86.62 250 ASP A N 1
ATOM 2062 C CA . ASP A 1 250 ? -9.213 4.592 -10.712 1.00 86.62 250 ASP A CA 1
ATOM 2063 C C . ASP A 1 250 ? -9.051 4.178 -9.241 1.00 86.62 250 ASP A C 1
ATOM 2065 O O . ASP A 1 250 ? -9.670 3.207 -8.800 1.00 86.62 250 ASP A O 1
ATOM 2069 N N . ARG A 1 251 ? -8.319 4.964 -8.447 1.00 88.19 251 ARG A N 1
ATOM 2070 C CA . ARG A 1 251 ? -8.085 4.694 -7.022 1.00 88.19 251 ARG A CA 1
ATOM 2071 C C . ARG A 1 251 ? -9.318 4.919 -6.148 1.00 88.19 251 ARG A C 1
ATOM 2073 O O . ARG A 1 251 ? -9.771 4.027 -5.432 1.00 88.19 251 ARG A O 1
ATOM 2080 N N . ASP A 1 252 ? -9.823 6.145 -6.151 1.00 91.06 252 ASP A N 1
ATOM 2081 C CA . ASP A 1 252 ? -10.764 6.646 -5.151 1.00 91.06 252 ASP A CA 1
ATOM 2082 C C . ASP A 1 252 ? -12.221 6.369 -5.511 1.00 91.06 252 ASP A C 1
ATOM 2084 O O . ASP A 1 252 ? -13.085 6.464 -4.637 1.00 91.06 252 ASP A O 1
ATOM 2088 N N . ILE A 1 253 ? -12.503 6.019 -6.768 1.00 93.75 253 ILE A N 1
ATOM 2089 C CA . ILE A 1 253 ? -13.846 5.689 -7.246 1.00 93.75 253 ILE A CA 1
ATOM 2090 C C . ILE A 1 253 ? -13.919 4.208 -7.599 1.00 93.75 253 ILE A C 1
ATOM 2092 O O . ILE A 1 253 ? -14.744 3.491 -7.037 1.00 93.75 253 ILE A O 1
ATOM 2096 N N . HIS A 1 254 ? -13.046 3.720 -8.482 1.00 91.62 254 HIS A N 1
ATOM 2097 C CA . HIS A 1 254 ? -13.081 2.321 -8.914 1.00 91.62 254 HIS A CA 1
ATOM 2098 C C . HIS A 1 254 ? -12.419 1.348 -7.934 1.00 91.62 254 HIS A C 1
ATOM 2100 O O . HIS A 1 254 ? -12.603 0.145 -8.091 1.00 91.62 254 HIS A O 1
ATOM 2106 N N . GLY A 1 255 ? -11.706 1.837 -6.914 1.00 89.44 255 GLY A N 1
ATOM 2107 C CA . GLY A 1 255 ? -11.048 0.971 -5.935 1.00 89.44 255 GLY A CA 1
ATOM 2108 C C . GLY A 1 255 ? -9.888 0.168 -6.528 1.00 89.44 255 GLY A C 1
ATOM 2109 O O . GLY A 1 255 ? -9.516 -0.859 -5.970 1.00 89.44 255 GLY A O 1
ATOM 2110 N N . LYS A 1 256 ? -9.318 0.621 -7.650 1.00 87.06 256 LYS A N 1
ATOM 2111 C CA . LYS A 1 256 ? -8.210 -0.047 -8.330 1.00 87.06 256 LYS A CA 1
ATOM 2112 C C . LYS A 1 256 ? -6.877 0.369 -7.731 1.00 87.06 256 LYS A C 1
ATOM 2114 O O . LYS A 1 256 ? -6.666 1.534 -7.390 1.00 87.06 256 LYS A O 1
ATOM 2119 N N . TRP A 1 257 ? -5.954 -0.580 -7.677 1.00 82.94 257 TRP A N 1
ATOM 2120 C CA . TRP A 1 257 ? -4.538 -0.262 -7.575 1.00 82.94 257 TRP A CA 1
ATOM 2121 C C . TRP A 1 257 ? -4.150 0.539 -8.819 1.00 82.94 257 TRP A C 1
ATOM 2123 O O . TRP A 1 257 ? -4.502 0.180 -9.941 1.00 82.94 257 TRP A O 1
ATOM 2133 N N . SER A 1 258 ? -3.555 1.706 -8.607 1.00 68.06 258 SER A N 1
ATOM 2134 C CA . SER A 1 258 ? -3.303 2.669 -9.678 1.00 68.06 258 SER A CA 1
ATOM 2135 C C . SER A 1 258 ? -1.862 3.125 -9.604 1.00 68.06 258 SER A C 1
ATOM 2137 O O . SER A 1 258 ? -1.372 3.396 -8.506 1.00 68.06 258 SER A O 1
ATOM 2139 N N . PHE A 1 259 ? -1.226 3.319 -10.755 1.00 63.62 259 PHE A N 1
ATOM 2140 C CA . PHE A 1 259 ? 0.099 3.916 -10.855 1.00 63.62 259 PHE A CA 1
ATOM 2141 C C . PHE A 1 259 ? 0.099 5.341 -10.275 1.00 63.62 259 PHE A C 1
ATOM 2143 O O . PHE A 1 259 ? -0.299 6.313 -10.915 1.00 63.62 259 PHE A O 1
ATOM 2150 N N . TYR A 1 260 ? 0.472 5.451 -9.005 1.00 61.66 260 TYR A N 1
ATOM 2151 C CA . TYR A 1 260 ? 0.398 6.684 -8.233 1.00 61.66 260 TYR A CA 1
ATOM 2152 C C . TYR A 1 260 ? 1.691 7.497 -8.371 1.00 61.66 260 TYR A C 1
ATOM 2154 O O . TYR A 1 260 ? 2.777 6.933 -8.490 1.00 61.66 260 TYR A O 1
ATOM 2162 N N . HIS A 1 261 ? 1.568 8.826 -8.346 1.00 58.88 261 HIS A N 1
ATOM 2163 C CA . HIS A 1 261 ? 2.703 9.735 -8.208 1.00 58.88 261 HIS A CA 1
ATOM 2164 C C . HIS A 1 261 ? 2.893 10.045 -6.725 1.00 58.88 261 HIS A C 1
ATOM 2166 O O . HIS A 1 261 ? 2.082 10.748 -6.120 1.00 58.88 261 HIS A O 1
ATOM 2172 N N . GLU A 1 262 ? 3.954 9.521 -6.124 1.00 61.50 262 GLU A N 1
ATOM 2173 C CA . GLU A 1 262 ? 4.416 10.021 -4.832 1.00 61.50 262 GLU A CA 1
ATOM 2174 C C . GLU A 1 262 ? 5.316 11.230 -5.104 1.00 61.50 262 GLU A C 1
ATOM 2176 O O . GLU A 1 262 ? 6.145 11.195 -6.002 1.00 61.50 262 GLU A O 1
ATOM 2181 N N . GLY A 1 263 ? 5.126 12.345 -4.395 1.00 73.25 263 GLY A N 1
ATOM 2182 C CA . GLY A 1 263 ? 5.963 13.542 -4.554 1.00 73.25 263 GLY A CA 1
ATOM 2183 C C . GLY A 1 263 ? 6.115 14.057 -5.998 1.00 73.25 263 GLY A C 1
ATOM 2184 O O . GLY A 1 263 ? 5.162 14.064 -6.775 1.00 73.25 263 GLY A O 1
ATOM 2185 N N . LYS A 1 264 ? 7.312 14.554 -6.341 1.00 81.62 264 LYS A N 1
ATOM 2186 C CA . LYS A 1 264 ? 7.621 15.072 -7.684 1.00 81.62 264 LYS A CA 1
ATOM 2187 C C . LYS A 1 264 ? 8.304 13.990 -8.513 1.00 81.62 264 LYS A C 1
ATOM 2189 O O . LYS A 1 264 ? 9.466 13.666 -8.256 1.00 81.62 264 LYS A O 1
ATOM 2194 N N . ALA A 1 265 ? 7.591 13.470 -9.511 1.00 86.00 265 ALA A N 1
ATOM 2195 C CA . ALA A 1 265 ? 8.095 12.448 -10.422 1.00 86.00 265 ALA A CA 1
ATOM 2196 C C . ALA A 1 265 ? 9.383 12.897 -11.135 1.00 86.00 265 ALA A C 1
ATOM 2198 O O . ALA A 1 265 ? 9.507 14.047 -11.567 1.00 86.00 265 ALA A O 1
ATOM 2199 N N . ILE A 1 266 ? 10.335 11.972 -11.281 1.00 91.62 266 ILE A N 1
ATOM 2200 C CA . ILE A 1 266 ? 11.589 12.213 -12.011 1.00 91.62 266 ILE A CA 1
ATOM 2201 C C . ILE A 1 266 ? 11.393 12.133 -13.533 1.00 91.62 266 ILE A C 1
ATOM 2203 O O . ILE A 1 266 ? 12.072 12.844 -14.277 1.00 91.62 266 ILE A O 1
ATOM 2207 N N . TYR A 1 267 ? 10.443 11.314 -13.994 1.00 90.81 267 TYR A N 1
ATOM 2208 C CA . TYR A 1 267 ? 10.138 11.101 -15.413 1.00 90.81 267 TYR A CA 1
ATOM 2209 C C . TYR A 1 267 ? 8.723 11.580 -15.783 1.00 90.81 267 TYR A C 1
ATOM 2211 O O . TYR A 1 267 ? 7.920 10.793 -16.274 1.00 90.81 267 TYR A O 1
ATOM 2219 N N . PRO A 1 268 ? 8.394 12.878 -15.618 1.00 84.75 268 PRO A N 1
ATOM 2220 C CA . PRO A 1 268 ? 7.038 13.391 -15.853 1.00 84.75 268 PRO A CA 1
ATOM 2221 C C . PRO A 1 268 ? 6.561 13.255 -17.311 1.00 84.75 268 PRO A C 1
ATOM 2223 O O . PRO A 1 268 ? 5.375 13.392 -17.589 1.00 84.75 268 PRO A O 1
ATOM 2226 N N . ASN A 1 269 ? 7.478 12.999 -18.249 1.00 83.44 269 ASN A N 1
ATOM 2227 C CA . ASN A 1 269 ? 7.176 12.806 -19.668 1.00 83.44 269 ASN A CA 1
ATOM 2228 C C . ASN A 1 269 ? 6.944 11.336 -20.050 1.00 83.44 269 ASN A C 1
ATOM 2230 O O . ASN A 1 269 ? 6.691 11.057 -21.224 1.00 83.44 269 ASN A O 1
ATOM 2234 N N . PHE A 1 270 ? 7.060 10.398 -19.104 1.00 88.75 270 PHE A N 1
ATOM 2235 C CA . PHE A 1 270 ? 6.781 8.993 -19.369 1.00 88.75 270 PHE A CA 1
ATOM 2236 C C . PHE A 1 270 ? 5.301 8.811 -19.724 1.00 88.75 270 PHE A C 1
ATOM 2238 O O . PHE A 1 270 ? 4.410 9.273 -19.014 1.00 88.75 270 PHE A O 1
ATOM 2245 N N . LYS A 1 271 ? 5.041 8.131 -20.842 1.00 81.75 271 LYS A N 1
ATOM 2246 C CA . LYS A 1 271 ? 3.693 7.851 -21.344 1.00 81.75 271 LYS A CA 1
ATOM 2247 C C . LYS A 1 271 ? 3.564 6.365 -21.621 1.00 81.75 271 LYS A C 1
ATOM 2249 O O . LYS A 1 271 ? 4.302 5.841 -22.458 1.00 81.75 271 LYS A O 1
ATOM 2254 N N . ILE A 1 272 ? 2.635 5.699 -20.933 1.00 82.50 272 ILE A N 1
ATOM 2255 C CA . ILE A 1 272 ? 2.425 4.247 -21.051 1.00 82.50 272 ILE A CA 1
ATOM 2256 C C . ILE A 1 272 ? 2.184 3.877 -22.513 1.00 82.50 272 ILE A C 1
ATOM 2258 O O . ILE A 1 272 ? 2.836 2.983 -23.035 1.00 82.50 272 ILE A O 1
ATOM 2262 N N . GLU A 1 273 ? 1.317 4.615 -23.200 1.00 78.00 273 GLU A N 1
ATOM 2263 C CA . GLU A 1 273 ? 0.920 4.362 -24.583 1.00 78.00 273 GLU A CA 1
ATOM 2264 C C . GLU A 1 273 ? 2.063 4.493 -25.602 1.00 78.00 273 GLU A C 1
ATOM 2266 O O . GLU A 1 273 ? 1.943 3.997 -26.720 1.00 78.00 273 GLU A O 1
ATOM 2271 N N . LYS A 1 274 ? 3.168 5.154 -25.232 1.00 81.44 274 LYS A N 1
ATOM 2272 C CA . LYS A 1 274 ? 4.360 5.295 -26.082 1.00 81.44 274 LYS A CA 1
ATOM 2273 C C . LYS A 1 274 ? 5.468 4.320 -25.711 1.00 81.44 274 LYS A C 1
ATOM 2275 O O . LYS A 1 274 ? 6.150 3.808 -26.592 1.00 81.44 274 LYS A O 1
ATOM 2280 N N . CYS A 1 275 ? 5.672 4.114 -24.414 1.00 86.19 275 CYS A N 1
ATOM 2281 C CA . CYS A 1 275 ? 6.817 3.373 -23.906 1.00 86.19 275 CYS A CA 1
ATOM 2282 C C . CYS A 1 275 ? 6.492 1.903 -23.631 1.00 86.19 275 CYS A C 1
ATOM 2284 O O . CYS A 1 275 ? 7.407 1.092 -23.609 1.00 86.19 275 CYS A O 1
ATOM 2286 N N . VAL A 1 276 ? 5.231 1.526 -23.406 1.00 85.38 276 VAL A N 1
ATOM 2287 C CA . VAL A 1 276 ? 4.845 0.144 -23.088 1.00 85.38 276 VAL A CA 1
ATOM 2288 C C . VAL A 1 276 ? 4.305 -0.544 -24.334 1.00 85.38 276 VAL A C 1
ATOM 2290 O O . VAL A 1 276 ? 3.317 -0.110 -24.922 1.00 85.38 276 VAL A O 1
ATOM 2293 N N . ILE A 1 277 ? 4.945 -1.645 -24.722 1.00 77.38 277 ILE A N 1
ATOM 2294 C CA . ILE A 1 277 ? 4.639 -2.369 -25.957 1.00 77.38 277 ILE A CA 1
ATOM 2295 C C . ILE A 1 277 ? 4.254 -3.821 -25.657 1.00 77.38 277 ILE A C 1
ATOM 2297 O O . ILE A 1 277 ? 4.944 -4.523 -24.917 1.00 77.38 277 ILE A O 1
ATOM 2301 N N . LYS A 1 278 ? 3.141 -4.293 -26.235 1.00 67.44 278 LYS A N 1
ATOM 2302 C CA . LYS A 1 278 ? 2.680 -5.694 -26.098 1.00 67.44 278 LYS A CA 1
ATOM 2303 C C . LYS A 1 278 ? 3.569 -6.678 -26.856 1.00 67.44 278 LYS A C 1
ATOM 2305 O O . LYS A 1 278 ? 3.774 -7.804 -26.431 1.00 67.44 278 LYS A O 1
ATOM 2310 N N . SER A 1 279 ? 4.121 -6.221 -27.970 1.00 55.66 279 SER A N 1
ATOM 2311 C CA . SER A 1 279 ? 5.080 -6.942 -28.792 1.00 55.66 279 SER A CA 1
ATOM 2312 C C . SER A 1 279 ? 6.182 -5.957 -29.184 1.00 55.66 279 SER A C 1
ATOM 2314 O O . SER A 1 279 ? 5.905 -4.758 -29.264 1.00 55.66 279 SER A O 1
ATOM 2316 N N . PRO A 1 280 ? 7.419 -6.417 -29.392 1.00 51.69 280 PRO A N 1
ATOM 2317 C CA . PRO A 1 280 ? 8.545 -5.585 -29.806 1.00 51.69 280 PRO A CA 1
ATOM 2318 C C . PRO A 1 280 ? 8.240 -4.724 -31.021 1.00 51.69 280 PRO A C 1
ATOM 2320 O O . PRO A 1 280 ? 7.429 -5.100 -31.864 1.00 51.69 280 PRO A O 1
ATOM 2323 N N . VAL A 1 281 ? 8.913 -3.578 -31.089 1.00 49.84 281 VAL A N 1
ATOM 2324 C CA . VAL A 1 281 ? 8.721 -2.538 -32.102 1.00 49.84 281 VAL A CA 1
ATOM 2325 C C . VAL A 1 281 ? 8.741 -3.131 -33.516 1.00 49.84 281 VAL A C 1
ATOM 2327 O O . VAL A 1 281 ? 9.701 -3.798 -33.900 1.00 49.84 281 VAL A O 1
ATOM 2330 N N . ASN A 1 282 ? 7.695 -2.845 -34.299 1.00 41.56 282 ASN A N 1
ATOM 2331 C CA . ASN A 1 282 ? 7.691 -3.063 -35.743 1.00 41.56 282 ASN A CA 1
ATOM 2332 C C . ASN A 1 282 ? 8.821 -2.237 -36.358 1.00 41.56 282 ASN A C 1
ATOM 2334 O O . ASN A 1 282 ? 8.747 -1.008 -36.400 1.00 41.56 282 ASN A O 1
ATOM 2338 N N . VAL A 1 283 ? 9.855 -2.906 -36.851 1.00 41.25 283 VAL A N 1
ATOM 2339 C CA . VAL A 1 283 ? 10.747 -2.293 -37.828 1.00 41.25 283 VAL A CA 1
ATOM 2340 C C . VAL A 1 283 ? 10.039 -2.476 -39.168 1.00 41.25 283 VAL A C 1
ATOM 2342 O O . VAL A 1 283 ? 9.777 -3.612 -39.557 1.00 41.25 283 VAL A O 1
ATOM 2345 N N . GLU A 1 284 ? 9.706 -1.396 -39.873 1.00 35.59 284 GLU A N 1
ATOM 2346 C CA . GLU A 1 284 ? 9.498 -1.487 -41.320 1.00 35.59 284 GLU A CA 1
ATOM 2347 C C . GLU A 1 284 ? 10.833 -1.212 -42.016 1.00 35.59 284 GLU A C 1
ATOM 2349 O O . GLU A 1 284 ? 11.192 -0.053 -42.228 1.00 35.59 284 GLU A O 1
ATOM 2354 N N . PRO A 1 285 ? 11.592 -2.246 -42.399 1.00 36.34 285 PRO A N 1
ATOM 2355 C CA . PRO A 1 285 ? 12.496 -2.152 -43.519 1.00 36.34 285 PRO A CA 1
ATOM 2356 C C . PRO A 1 285 ? 11.773 -2.751 -44.725 1.00 36.34 285 PRO A C 1
ATOM 2358 O O . PRO A 1 285 ? 11.256 -3.866 -44.664 1.00 36.34 285 PRO A O 1
ATOM 2361 N N . ASN A 1 286 ? 11.693 -1.979 -45.807 1.00 38.19 286 ASN A N 1
ATOM 2362 C CA . ASN A 1 286 ? 11.163 -2.396 -47.102 1.00 38.19 286 ASN A CA 1
ATOM 2363 C C . ASN A 1 286 ? 11.327 -3.907 -47.358 1.00 38.19 286 ASN A C 1
ATOM 2365 O O . ASN A 1 286 ? 12.444 -4.402 -47.450 1.00 38.19 286 ASN A O 1
ATOM 2369 N N . GLN A 1 287 ? 10.190 -4.592 -47.521 1.00 43.38 287 GLN A N 1
ATOM 2370 C CA . GLN A 1 287 ? 10.065 -5.976 -47.991 1.00 43.38 287 GLN A CA 1
ATOM 2371 C C . GLN A 1 287 ? 10.686 -7.054 -47.080 1.00 43.38 287 GLN A C 1
ATOM 2373 O O . GLN A 1 287 ? 11.791 -7.516 -47.309 1.00 43.38 287 GLN A O 1
ATOM 2378 N N . HIS A 1 288 ? 9.935 -7.500 -46.066 1.00 35.84 288 HIS A N 1
ATOM 2379 C CA . HIS A 1 288 ? 9.490 -8.893 -45.848 1.00 35.84 288 HIS A CA 1
ATOM 2380 C C . HIS A 1 288 ? 8.891 -9.028 -44.433 1.00 35.84 288 HIS A C 1
ATOM 2382 O O . HIS A 1 288 ? 9.499 -8.660 -43.434 1.00 35.84 288 HIS A O 1
ATOM 2388 N N . LYS A 1 289 ? 7.658 -9.546 -44.346 1.00 38.00 289 LYS A N 1
ATOM 2389 C CA . LYS A 1 289 ? 6.912 -9.747 -43.094 1.00 38.00 289 LYS A CA 1
ATOM 2390 C C . LYS A 1 289 ? 7.525 -10.884 -42.266 1.00 38.00 289 LYS A C 1
ATOM 2392 O O . LYS A 1 289 ? 7.125 -12.030 -42.445 1.00 38.00 289 LYS A O 1
ATOM 2397 N N . HIS A 1 290 ? 8.401 -10.571 -41.317 1.00 39.38 290 HIS A N 1
ATOM 2398 C CA . HIS A 1 290 ? 8.686 -11.456 -40.187 1.00 39.38 290 HIS A CA 1
ATOM 2399 C C . HIS A 1 290 ? 8.691 -10.656 -38.883 1.00 39.38 290 HIS A C 1
ATOM 2401 O O . HIS A 1 290 ? 9.476 -9.733 -38.697 1.00 39.38 290 HIS A O 1
ATOM 2407 N N . TRP A 1 291 ? 7.765 -11.008 -37.992 1.00 44.59 291 TRP A N 1
ATOM 2408 C CA . TRP A 1 291 ? 7.718 -10.499 -36.629 1.00 44.59 291 TRP A CA 1
ATOM 2409 C C . TRP A 1 291 ? 8.866 -11.129 -35.848 1.00 44.59 291 TRP A C 1
ATOM 2411 O O . TRP A 1 291 ? 8.916 -12.351 -35.733 1.00 44.59 291 TRP A O 1
ATOM 2421 N N . VAL A 1 292 ? 9.763 -10.322 -35.284 1.00 48.03 292 VAL A N 1
ATOM 2422 C CA . VAL A 1 292 ? 10.718 -10.838 -34.303 1.00 48.03 292 VAL A CA 1
ATOM 2423 C C . VAL A 1 292 ? 10.039 -10.842 -32.947 1.00 48.03 292 VAL A C 1
ATOM 2425 O O . VAL A 1 292 ? 9.838 -9.803 -32.315 1.00 48.03 292 VAL A O 1
ATOM 2428 N N . ASN A 1 293 ? 9.685 -12.033 -32.484 1.00 54.47 293 ASN A N 1
ATOM 2429 C CA . ASN A 1 293 ? 9.202 -12.195 -31.132 1.00 54.47 293 ASN A CA 1
ATOM 2430 C C . ASN A 1 293 ? 10.387 -12.045 -30.156 1.00 54.47 293 ASN A C 1
ATOM 2432 O O . ASN A 1 293 ? 11.173 -12.971 -30.010 1.00 54.47 293 ASN A O 1
ATOM 2436 N N . LEU A 1 294 ? 10.530 -10.910 -29.460 1.00 56.12 294 LEU A N 1
ATOM 2437 C CA . LEU A 1 294 ? 11.558 -10.740 -28.406 1.00 56.12 294 LEU A CA 1
ATOM 2438 C C . LEU A 1 294 ? 11.274 -11.621 -27.178 1.00 56.12 294 LEU A C 1
ATOM 2440 O O . LEU A 1 294 ? 12.164 -11.774 -26.344 1.00 56.12 294 LEU A O 1
ATOM 2444 N N . SER A 1 295 ? 10.101 -12.267 -27.081 1.00 55.38 295 SER A N 1
ATOM 2445 C CA . SER A 1 295 ? 9.920 -13.409 -26.164 1.00 55.38 295 SER A CA 1
ATOM 2446 C C . SER A 1 295 ? 10.855 -14.570 -26.524 1.00 55.38 295 SER A C 1
ATOM 2448 O O . SER A 1 295 ? 11.154 -15.410 -25.684 1.00 55.38 295 SER A O 1
ATOM 2450 N N . ASN A 1 296 ? 11.312 -14.621 -27.778 1.00 63.34 296 ASN A N 1
ATOM 2451 C CA . ASN A 1 296 ? 12.269 -15.568 -28.328 1.00 63.34 296 ASN A CA 1
ATOM 2452 C C . ASN A 1 296 ? 13.562 -14.831 -28.713 1.00 63.34 296 ASN A C 1
ATOM 2454 O O . ASN A 1 296 ? 13.887 -14.643 -29.886 1.00 63.34 296 ASN A O 1
ATOM 2458 N N . ILE A 1 297 ? 14.324 -14.411 -27.701 1.00 67.38 297 ILE A N 1
ATOM 2459 C CA . ILE A 1 297 ? 15.617 -13.729 -27.877 1.00 67.38 297 ILE A CA 1
ATOM 2460 C C . ILE A 1 297 ? 16.555 -14.454 -28.869 1.00 67.38 297 ILE A C 1
ATOM 2462 O O . ILE A 1 297 ? 17.204 -13.771 -29.665 1.00 67.38 297 ILE A O 1
ATOM 2466 N N . PRO A 1 298 ? 16.620 -15.802 -28.912 1.00 69.31 298 PRO A N 1
ATOM 2467 C CA . PRO A 1 298 ? 17.418 -16.508 -29.908 1.00 69.31 298 PRO A CA 1
ATOM 2468 C C . PRO A 1 298 ? 17.060 -16.173 -31.360 1.00 69.31 298 PRO A C 1
ATOM 2470 O O . PRO A 1 298 ? 17.942 -16.049 -32.207 1.00 69.31 298 PRO A O 1
ATOM 2473 N N . GLU A 1 299 ? 15.773 -16.024 -31.657 1.00 68.38 299 GLU A N 1
ATOM 2474 C CA . GLU A 1 299 ? 15.281 -15.643 -32.982 1.00 68.38 299 GLU A CA 1
ATOM 2475 C C . GLU A 1 299 ? 15.620 -14.186 -33.301 1.00 68.38 299 GLU A C 1
ATOM 2477 O O . GLU A 1 299 ? 16.073 -13.889 -34.405 1.00 68.38 299 GLU A O 1
ATOM 2482 N N . ALA A 1 300 ? 15.525 -13.301 -32.305 1.00 64.81 300 ALA A N 1
ATOM 2483 C CA . ALA A 1 300 ? 15.942 -11.912 -32.446 1.00 64.81 300 ALA A CA 1
ATOM 2484 C C . ALA A 1 300 ? 17.428 -11.778 -32.784 1.00 64.81 300 ALA A C 1
ATOM 2486 O O . ALA A 1 300 ? 17.789 -11.088 -33.732 1.00 64.81 300 ALA A O 1
ATOM 2487 N N . ILE A 1 301 ? 18.295 -12.490 -32.068 1.00 66.12 301 ILE A N 1
ATOM 2488 C CA . ILE A 1 301 ? 19.737 -12.489 -32.343 1.00 66.12 301 ILE A CA 1
ATOM 2489 C C . ILE A 1 301 ? 20.039 -13.060 -33.737 1.00 66.12 301 ILE A C 1
ATOM 2491 O O . ILE A 1 301 ? 20.911 -12.542 -34.431 1.00 66.12 301 ILE A O 1
ATOM 2495 N N . LYS A 1 302 ? 19.316 -14.094 -34.192 1.00 66.69 302 LYS A N 1
ATOM 2496 C CA . LYS A 1 302 ? 19.463 -14.609 -35.566 1.00 66.69 302 LYS A CA 1
ATOM 2497 C C . LYS A 1 302 ? 19.053 -13.576 -36.619 1.00 66.69 302 LYS A C 1
ATOM 2499 O O . LYS A 1 302 ? 19.739 -13.460 -37.628 1.00 66.69 302 LYS A O 1
ATOM 2504 N N . TYR A 1 303 ? 17.970 -12.836 -36.380 1.00 66.12 303 TYR A N 1
ATOM 2505 C CA . TYR A 1 303 ? 17.445 -11.834 -37.310 1.00 66.12 303 TYR A CA 1
ATOM 2506 C C . TYR A 1 303 ? 18.323 -10.576 -37.389 1.00 66.12 303 TYR A C 1
ATOM 2508 O O . TYR A 1 303 ? 18.688 -10.140 -38.476 1.00 66.12 303 TYR A O 1
ATOM 2516 N N . TYR A 1 304 ? 18.697 -10.005 -36.242 1.00 61.09 304 TYR A N 1
ATOM 2517 C CA . TYR A 1 304 ? 19.501 -8.778 -36.165 1.00 61.09 304 TYR A CA 1
ATOM 2518 C C . TYR A 1 304 ? 21.017 -9.021 -36.319 1.00 61.09 304 TYR A C 1
ATOM 2520 O O . TYR A 1 304 ? 21.786 -8.062 -36.431 1.00 61.09 304 TYR A O 1
ATOM 2528 N N . GLY A 1 305 ? 21.458 -10.284 -36.329 1.00 62.12 305 GLY A N 1
ATOM 2529 C CA . GLY A 1 305 ? 22.862 -10.688 -36.415 1.00 62.12 305 GLY A CA 1
ATOM 2530 C C . GLY A 1 305 ? 23.622 -10.618 -35.079 1.00 62.12 305 GLY A C 1
ATOM 2531 O O . GLY A 1 305 ? 23.066 -10.344 -34.018 1.00 62.12 305 GLY A O 1
ATOM 2532 N N . MET A 1 306 ? 24.942 -10.848 -35.122 1.00 53.59 306 MET A N 1
ATOM 2533 C CA . MET A 1 306 ? 25.830 -10.889 -33.939 1.00 53.59 306 MET A CA 1
ATOM 2534 C C . MET A 1 306 ? 26.043 -9.529 -33.230 1.00 53.59 306 MET A C 1
ATOM 2536 O O . MET A 1 306 ? 26.842 -9.462 -32.298 1.00 53.59 306 MET A O 1
ATOM 2540 N N . ASN A 1 307 ? 25.338 -8.469 -33.640 1.00 55.03 307 ASN A N 1
ATOM 2541 C CA . ASN A 1 307 ? 25.429 -7.115 -33.069 1.00 55.03 307 ASN A CA 1
ATOM 2542 C C . ASN A 1 307 ? 24.386 -6.841 -31.970 1.00 55.03 307 ASN A C 1
ATOM 2544 O O . ASN A 1 307 ? 24.293 -5.731 -31.451 1.00 55.03 307 ASN A O 1
ATOM 2548 N N . VAL A 1 308 ? 23.599 -7.851 -31.596 1.00 61.12 308 VAL A N 1
ATOM 2549 C CA . VAL A 1 308 ? 22.668 -7.757 -30.471 1.00 61.12 308 VAL A CA 1
ATOM 2550 C C . VAL A 1 308 ? 23.415 -7.804 -29.142 1.00 61.12 308 VAL A C 1
ATOM 2552 O O . VAL A 1 308 ? 24.250 -8.682 -28.904 1.00 61.12 308 VAL A O 1
ATOM 2555 N N . HIS A 1 309 ? 23.030 -6.910 -28.232 1.00 73.06 309 HIS A N 1
ATOM 2556 C CA . HIS A 1 309 ? 23.560 -6.871 -26.877 1.00 73.06 309 HIS A CA 1
ATOM 2557 C C . HIS A 1 309 ? 22.444 -6.899 -25.839 1.00 73.06 309 HIS A C 1
ATOM 2559 O O . HIS A 1 309 ? 21.521 -6.080 -25.861 1.00 73.06 309 HIS A O 1
ATOM 2565 N N . LEU A 1 310 ? 22.557 -7.848 -24.911 1.00 80.69 310 LEU A N 1
ATOM 2566 C CA . LEU A 1 310 ? 21.760 -7.871 -23.697 1.00 80.69 310 LEU A CA 1
ATOM 2567 C C . LEU A 1 310 ? 22.515 -7.105 -22.621 1.00 80.69 310 LEU A C 1
ATOM 2569 O O . LEU A 1 310 ? 23.668 -7.408 -22.331 1.00 80.69 310 LEU A O 1
ATOM 2573 N N . PHE A 1 311 ? 21.861 -6.123 -22.026 1.00 86.06 311 PHE A N 1
ATOM 2574 C CA . PHE A 1 311 ? 22.375 -5.364 -20.902 1.00 86.06 311 PHE A CA 1
ATOM 2575 C C . PHE A 1 311 ? 21.632 -5.784 -19.645 1.00 86.06 311 PHE A C 1
ATOM 2577 O O . PHE A 1 311 ? 20.403 -5.738 -19.594 1.00 86.06 311 PHE A O 1
ATOM 2584 N N . ILE A 1 312 ? 22.387 -6.193 -18.635 1.00 87.88 312 ILE A N 1
ATOM 2585 C CA . ILE A 1 312 ? 21.870 -6.498 -17.311 1.00 87.88 312 ILE A CA 1
ATOM 2586 C C . ILE A 1 312 ? 22.265 -5.352 -16.402 1.00 87.88 312 ILE A C 1
ATOM 2588 O O . ILE A 1 312 ? 23.446 -5.163 -16.126 1.00 87.88 312 ILE A O 1
ATOM 2592 N N . GLY A 1 313 ? 21.284 -4.589 -15.949 1.00 89.69 313 GLY A N 1
ATOM 2593 C CA . GLY A 1 313 ? 21.496 -3.533 -14.973 1.00 89.69 313 GLY A CA 1
ATOM 2594 C C . GLY A 1 313 ? 21.193 -4.038 -13.577 1.00 89.69 313 GLY A C 1
ATOM 2595 O O . GLY A 1 313 ? 20.170 -4.691 -13.392 1.00 89.69 313 GLY A O 1
ATOM 2596 N N . ILE A 1 314 ? 22.051 -3.747 -12.602 1.00 87.00 314 ILE A N 1
ATOM 2597 C CA . ILE A 1 314 ? 21.877 -4.184 -11.214 1.00 87.00 314 ILE A CA 1
ATOM 2598 C C . ILE A 1 314 ? 22.039 -2.996 -10.272 1.00 87.00 314 ILE A C 1
ATOM 2600 O O . ILE A 1 314 ? 23.030 -2.269 -10.353 1.00 87.00 314 ILE A O 1
ATOM 2604 N N . ASP A 1 315 ? 21.078 -2.832 -9.366 1.00 87.44 315 ASP A N 1
ATOM 2605 C CA . ASP A 1 315 ? 21.183 -1.922 -8.231 1.00 87.44 315 ASP A CA 1
ATOM 2606 C C . ASP A 1 315 ? 21.209 -2.726 -6.916 1.00 87.44 315 ASP A C 1
ATOM 2608 O O . ASP A 1 315 ? 20.166 -3.230 -6.473 1.00 87.44 315 ASP A O 1
ATOM 2612 N N . PRO A 1 316 ? 22.399 -2.937 -6.323 1.00 77.50 316 PRO A N 1
ATOM 2613 C CA . PRO A 1 316 ? 22.541 -3.691 -5.088 1.00 77.50 316 PRO A CA 1
ATOM 2614 C C . PRO A 1 316 ? 22.212 -2.804 -3.881 1.00 77.50 316 PRO A C 1
ATOM 2616 O O . PRO A 1 316 ? 22.916 -1.839 -3.593 1.00 77.50 316 PRO A O 1
ATOM 2619 N N . GLY A 1 317 ? 21.185 -3.162 -3.115 1.00 74.00 317 GLY A N 1
ATOM 2620 C CA . GLY A 1 317 ? 20.915 -2.558 -1.811 1.00 74.00 317 GLY A CA 1
ATOM 2621 C C . GLY A 1 317 ? 20.777 -3.603 -0.709 1.00 74.00 317 GLY A C 1
ATOM 2622 O O . GLY A 1 317 ? 20.563 -4.785 -0.969 1.00 74.00 317 GLY A O 1
ATOM 2623 N N . VAL A 1 318 ? 20.954 -3.149 0.535 1.00 70.19 318 VAL A N 1
ATOM 2624 C CA . VAL A 1 318 ? 20.972 -4.012 1.732 1.00 70.19 318 VAL A CA 1
ATOM 2625 C C . VAL A 1 318 ? 19.586 -4.578 2.034 1.00 70.19 318 VAL A C 1
ATOM 2627 O O . VAL A 1 318 ? 19.459 -5.757 2.338 1.00 70.19 318 VAL A O 1
ATOM 2630 N N . VAL A 1 319 ? 18.558 -3.729 1.952 1.00 70.06 319 VAL A N 1
ATOM 2631 C CA . VAL A 1 319 ? 17.161 -4.102 2.232 1.00 70.06 319 VAL A CA 1
ATOM 2632 C C . VAL A 1 319 ? 16.416 -4.405 0.940 1.00 70.06 319 VAL A C 1
ATOM 2634 O O . VAL A 1 319 ? 15.690 -5.389 0.860 1.00 70.06 319 VAL A O 1
ATOM 2637 N N . HIS A 1 320 ? 16.618 -3.586 -0.092 1.00 80.62 320 HIS A N 1
ATOM 2638 C CA . HIS A 1 320 ? 16.017 -3.767 -1.406 1.00 80.62 320 HIS A CA 1
ATOM 2639 C C . HIS A 1 320 ? 17.105 -3.797 -2.469 1.00 80.62 320 HIS A C 1
ATOM 2641 O O . HIS A 1 320 ? 18.022 -2.984 -2.437 1.00 80.62 320 HIS A O 1
ATOM 2647 N N . SER A 1 321 ? 16.987 -4.707 -3.424 1.00 85.00 321 SER A N 1
ATOM 2648 C CA . SER A 1 321 ? 17.858 -4.765 -4.596 1.00 85.00 321 SER A CA 1
ATOM 2649 C C . SER A 1 321 ? 17.033 -5.095 -5.830 1.00 85.00 321 SER A C 1
ATOM 2651 O O . SER A 1 321 ? 15.908 -5.594 -5.729 1.00 85.00 321 SER A O 1
ATOM 2653 N N . ALA A 1 322 ? 17.552 -4.770 -7.009 1.00 90.56 322 ALA A N 1
ATOM 2654 C CA . ALA A 1 322 ? 16.845 -5.036 -8.252 1.00 90.56 322 ALA A CA 1
ATOM 2655 C C . ALA A 1 322 ? 17.800 -5.308 -9.410 1.00 90.56 322 ALA A C 1
ATOM 2657 O O . ALA A 1 322 ? 18.921 -4.795 -9.441 1.00 90.56 322 ALA A O 1
ATOM 2658 N N . TYR A 1 323 ? 17.321 -6.065 -10.397 1.00 91.06 323 TYR A N 1
ATOM 2659 C CA . TYR A 1 323 ? 17.942 -6.113 -11.714 1.00 91.06 323 TYR A CA 1
ATOM 2660 C C . TYR A 1 323 ? 16.942 -5.849 -12.835 1.00 91.06 323 TYR A C 1
ATOM 2662 O O . TYR A 1 323 ? 15.734 -6.067 -12.707 1.00 91.06 323 TYR A O 1
ATOM 2670 N N . SER A 1 324 ? 17.485 -5.432 -13.972 1.00 92.75 324 SER A N 1
ATOM 2671 C CA . SER A 1 324 ? 16.792 -5.323 -15.249 1.00 92.75 324 SER A CA 1
ATOM 2672 C C . SER A 1 324 ? 17.552 -6.086 -16.326 1.00 92.75 324 SER A C 1
ATOM 2674 O O . SER A 1 324 ? 18.779 -6.145 -16.305 1.00 92.75 324 SER A O 1
ATOM 2676 N N . ILE A 1 325 ? 16.820 -6.669 -17.273 1.00 89.06 325 ILE A N 1
ATOM 2677 C CA . ILE A 1 325 ? 17.360 -7.278 -18.487 1.00 89.06 325 ILE A CA 1
ATOM 2678 C C . ILE A 1 325 ? 16.812 -6.489 -19.669 1.00 89.06 325 ILE A C 1
ATOM 2680 O O . ILE A 1 325 ? 15.596 -6.405 -19.866 1.00 89.06 325 ILE A O 1
ATOM 2684 N N . ILE A 1 326 ? 17.714 -5.890 -20.438 1.00 89.00 326 ILE A N 1
ATOM 2685 C CA . ILE A 1 326 ? 17.391 -4.935 -21.493 1.00 89.00 326 ILE A CA 1
ATOM 2686 C C . ILE A 1 326 ? 18.053 -5.378 -22.787 1.00 89.00 326 ILE A C 1
ATOM 2688 O O . ILE A 1 326 ? 19.243 -5.669 -22.833 1.00 89.00 326 ILE A O 1
ATOM 2692 N N . PHE A 1 327 ? 17.277 -5.403 -23.857 1.00 84.38 327 PHE A N 1
ATOM 2693 C CA . PHE A 1 327 ? 17.763 -5.639 -25.205 1.00 84.38 327 PHE A CA 1
ATOM 2694 C C . PHE A 1 327 ? 18.045 -4.304 -25.894 1.00 84.38 327 PHE A C 1
ATOM 2696 O O . PHE A 1 327 ? 17.195 -3.412 -25.870 1.00 84.38 327 PHE A O 1
ATOM 2703 N N . LYS A 1 328 ? 19.226 -4.178 -26.507 1.00 83.38 328 LYS A N 1
ATOM 2704 C CA . LYS A 1 328 ? 19.566 -3.062 -27.393 1.00 83.38 328 LYS A CA 1
ATOM 2705 C C . LYS A 1 328 ? 19.639 -3.561 -28.836 1.00 83.38 328 LYS A C 1
ATOM 2707 O O . LYS A 1 328 ? 20.410 -4.481 -29.114 1.00 83.38 328 LYS A O 1
ATOM 2712 N N . ASP A 1 329 ? 18.849 -2.961 -29.723 1.00 74.81 329 ASP A N 1
ATOM 2713 C CA . ASP A 1 329 ? 18.876 -3.270 -31.158 1.00 74.81 329 ASP A CA 1
ATOM 2714 C C . ASP A 1 329 ? 19.928 -2.443 -31.925 1.00 74.81 329 ASP A C 1
ATOM 2716 O O . ASP A 1 329 ? 20.601 -1.567 -31.370 1.00 74.81 329 ASP A O 1
ATOM 2720 N N . ASN A 1 330 ? 20.064 -2.729 -33.223 1.00 72.75 330 ASN A N 1
ATOM 2721 C CA . ASN A 1 330 ? 20.995 -2.033 -34.119 1.00 72.75 330 ASN A CA 1
ATOM 2722 C C . ASN A 1 330 ? 20.597 -0.568 -34.400 1.00 72.75 330 ASN A C 1
ATOM 2724 O O . ASN A 1 330 ? 21.448 0.216 -34.808 1.00 72.75 330 ASN A O 1
ATOM 2728 N N . ASP A 1 331 ? 19.339 -0.194 -34.144 1.00 74.12 331 ASP A N 1
ATOM 2729 C CA . ASP A 1 331 ? 18.826 1.180 -34.242 1.00 74.12 331 ASP A CA 1
ATOM 2730 C C . ASP A 1 331 ? 18.980 1.936 -32.906 1.00 74.12 331 ASP A C 1
ATOM 2732 O O . ASP A 1 331 ? 18.403 3.010 -32.703 1.00 74.12 331 ASP A O 1
ATOM 2736 N N . PHE A 1 332 ? 19.762 1.381 -31.972 1.00 79.62 332 PHE A N 1
ATOM 2737 C CA . PHE A 1 332 ? 19.992 1.919 -30.633 1.00 79.62 332 PHE A CA 1
ATOM 2738 C C . PHE A 1 332 ? 18.710 2.040 -29.799 1.00 79.62 332 PHE A C 1
ATOM 2740 O O . PHE A 1 332 ? 18.662 2.835 -28.857 1.00 79.62 332 PHE A O 1
ATOM 2747 N N . ARG A 1 333 ? 17.663 1.270 -30.111 1.00 84.19 333 ARG A N 1
ATOM 2748 C CA . ARG A 1 333 ? 16.464 1.178 -29.278 1.00 84.19 333 ARG A CA 1
ATOM 2749 C C . ARG A 1 333 ? 16.708 0.224 -28.122 1.00 84.19 333 ARG A C 1
ATOM 2751 O O . ARG A 1 333 ? 17.269 -0.856 -28.280 1.00 84.19 333 ARG A O 1
ATOM 2758 N N . TRP A 1 334 ? 16.220 0.626 -26.963 1.00 88.88 334 TRP A N 1
ATOM 2759 C CA . TRP A 1 334 ? 16.272 -0.096 -25.708 1.00 88.88 334 TRP A CA 1
ATOM 2760 C C . TRP A 1 334 ? 14.905 -0.691 -25.419 1.00 88.88 334 TRP A C 1
ATOM 2762 O O . TRP A 1 334 ? 13.926 0.044 -25.315 1.00 88.88 334 TRP A O 1
ATOM 2772 N N . THR A 1 335 ? 14.838 -2.007 -25.259 1.00 87.75 335 THR A N 1
ATOM 2773 C CA . THR A 1 335 ? 13.626 -2.702 -24.824 1.00 87.75 335 THR A CA 1
ATOM 2774 C C . THR A 1 335 ? 13.889 -3.407 -23.506 1.00 87.75 335 THR A C 1
ATOM 2776 O O . THR A 1 335 ? 14.653 -4.370 -23.454 1.00 87.75 335 THR A O 1
ATOM 2779 N N . VAL A 1 336 ? 13.252 -2.944 -22.431 1.00 90.75 336 VAL A N 1
ATOM 2780 C CA . VAL A 1 336 ? 13.272 -3.632 -21.139 1.00 90.75 336 VAL A CA 1
ATOM 2781 C C . VAL A 1 336 ? 12.429 -4.893 -21.258 1.00 90.75 336 VAL A C 1
ATOM 2783 O O . VAL A 1 336 ? 11.218 -4.821 -21.465 1.00 90.75 336 VAL A O 1
ATOM 2786 N N . LEU A 1 337 ? 13.080 -6.048 -21.155 1.00 84.62 337 LEU A N 1
ATOM 2787 C CA . LEU A 1 337 ? 12.440 -7.352 -21.285 1.00 84.62 337 LEU A CA 1
ATOM 2788 C C . LEU A 1 337 ? 11.881 -7.818 -19.947 1.00 84.62 337 LEU A C 1
ATOM 2790 O O . LEU A 1 337 ? 10.754 -8.306 -19.876 1.00 84.62 337 LEU A O 1
ATOM 2794 N N . LYS A 1 338 ? 12.666 -7.650 -18.881 1.00 87.56 338 LYS A N 1
ATOM 2795 C CA . LYS A 1 338 ? 12.283 -8.062 -17.535 1.00 87.56 338 LYS A CA 1
ATOM 2796 C C . LYS A 1 338 ? 12.947 -7.189 -16.482 1.00 87.56 338 LYS A C 1
ATOM 2798 O O . LYS A 1 338 ? 14.116 -6.834 -16.610 1.00 87.56 338 LYS A O 1
ATOM 2803 N N . THR A 1 339 ? 12.219 -6.931 -15.410 1.00 90.94 339 THR A N 1
ATOM 2804 C CA . THR A 1 339 ? 12.727 -6.372 -14.163 1.00 90.94 339 THR A CA 1
ATOM 2805 C C . THR A 1 339 ? 12.358 -7.278 -13.007 1.00 90.94 339 THR A C 1
ATOM 2807 O O . THR A 1 339 ? 11.290 -7.892 -13.013 1.00 90.94 339 THR A O 1
ATOM 2810 N N . LYS A 1 340 ? 13.224 -7.355 -12.005 1.00 89.44 340 LYS A N 1
ATOM 2811 C CA . LYS A 1 340 ? 12.974 -8.127 -10.793 1.00 89.44 340 LYS A CA 1
ATOM 2812 C C . LYS A 1 340 ? 13.499 -7.369 -9.590 1.00 89.44 340 LYS A C 1
ATOM 2814 O O . LYS A 1 340 ? 14.568 -6.768 -9.642 1.00 89.44 340 LYS A O 1
ATOM 2819 N N . GLU A 1 341 ? 12.733 -7.436 -8.516 1.00 88.69 341 GLU A N 1
ATOM 2820 C CA . GLU A 1 341 ? 13.047 -6.826 -7.234 1.00 88.69 341 GLU A CA 1
ATOM 2821 C C . GLU A 1 341 ? 13.195 -7.906 -6.180 1.00 88.69 341 GLU A C 1
ATOM 2823 O O . GLU A 1 341 ? 12.551 -8.959 -6.231 1.00 88.69 341 GLU A O 1
ATOM 2828 N N . PHE A 1 342 ? 14.003 -7.580 -5.191 1.00 82.75 342 PHE A N 1
ATOM 2829 C CA . PHE A 1 342 ? 14.334 -8.423 -4.070 1.00 82.75 342 PHE A CA 1
ATOM 2830 C C . PHE A 1 342 ? 14.193 -7.611 -2.793 1.00 82.75 342 PHE A C 1
ATOM 2832 O O . PHE A 1 342 ? 14.338 -6.387 -2.776 1.00 82.75 342 PHE A O 1
ATOM 2839 N N . THR A 1 343 ? 13.855 -8.296 -1.711 1.00 79.06 343 THR A N 1
ATOM 2840 C CA . THR A 1 343 ? 13.803 -7.706 -0.377 1.00 79.06 343 THR A CA 1
ATOM 2841 C C . THR A 1 343 ? 14.430 -8.700 0.577 1.00 79.06 343 THR A C 1
ATOM 2843 O O . THR A 1 343 ? 14.009 -9.857 0.580 1.00 79.06 343 THR A O 1
ATOM 2846 N N . ASP A 1 344 ? 15.419 -8.247 1.343 1.00 74.06 344 ASP A N 1
ATOM 2847 C CA . ASP A 1 344 ? 16.229 -9.075 2.242 1.00 74.06 344 ASP A CA 1
ATOM 2848 C C . ASP A 1 344 ? 16.874 -10.275 1.522 1.00 74.06 344 ASP A C 1
ATOM 2850 O O . ASP A 1 344 ? 16.750 -11.418 1.953 1.00 74.06 344 ASP A O 1
ATOM 2854 N N . SER A 1 345 ? 17.516 -10.033 0.375 1.00 75.88 345 SER A N 1
ATOM 2855 C CA . SER A 1 345 ? 18.145 -11.085 -0.439 1.00 75.88 345 SER A CA 1
ATOM 2856 C C . SER A 1 345 ? 19.645 -10.877 -0.569 1.00 75.88 345 SER A C 1
ATOM 2858 O O . SER A 1 345 ? 20.122 -9.740 -0.615 1.00 75.88 345 SER A O 1
ATOM 2860 N N . ASP A 1 346 ? 20.385 -11.980 -0.661 1.00 78.56 346 ASP A N 1
ATOM 2861 C CA . ASP A 1 346 ? 21.828 -11.940 -0.860 1.00 78.56 346 ASP A CA 1
ATOM 2862 C C . ASP A 1 346 ? 22.220 -11.975 -2.351 1.00 78.56 346 ASP A C 1
ATOM 2864 O O . ASP A 1 346 ? 21.393 -12.086 -3.261 1.00 78.56 346 ASP A O 1
ATOM 2868 N N . VAL A 1 347 ? 23.523 -11.858 -2.623 1.00 77.25 347 VAL A N 1
ATOM 2869 C CA . VAL A 1 347 ? 24.057 -11.896 -3.994 1.00 77.25 347 VAL A CA 1
ATOM 2870 C C . VAL A 1 347 ? 23.784 -13.227 -4.702 1.00 77.25 347 VAL A C 1
ATOM 2872 O O . VAL A 1 347 ? 23.635 -13.248 -5.924 1.00 77.25 347 VAL A O 1
ATOM 2875 N N . MET A 1 348 ? 23.710 -14.337 -3.965 1.00 81.75 348 MET A N 1
ATOM 2876 C CA . MET A 1 348 ? 23.490 -15.667 -4.528 1.00 81.75 348 MET A CA 1
ATOM 2877 C C . MET A 1 348 ? 22.034 -15.864 -4.932 1.00 81.75 348 MET A C 1
ATOM 2879 O O . MET A 1 348 ? 21.781 -16.505 -5.951 1.00 81.75 348 MET A O 1
ATOM 2883 N N . ASP A 1 349 ? 21.089 -15.293 -4.190 1.00 83.31 349 ASP A N 1
ATOM 2884 C CA . ASP A 1 349 ? 19.674 -15.278 -4.559 1.00 83.31 349 ASP A CA 1
ATOM 2885 C C . ASP A 1 349 ? 19.453 -14.521 -5.868 1.00 83.31 349 ASP A C 1
ATOM 2887 O O . ASP A 1 349 ? 18.833 -15.050 -6.795 1.00 83.31 349 ASP A O 1
ATOM 2891 N N . ILE A 1 350 ? 20.053 -13.333 -5.983 1.00 83.69 350 ILE A N 1
ATOM 2892 C CA . ILE A 1 350 ? 20.013 -12.524 -7.206 1.00 83.69 350 ILE A CA 1
ATOM 2893 C C . ILE A 1 350 ? 20.655 -13.289 -8.369 1.00 83.69 350 ILE A C 1
ATOM 2895 O O . ILE A 1 350 ? 20.070 -13.382 -9.446 1.00 83.69 350 ILE A O 1
ATOM 2899 N N . ALA A 1 351 ? 21.841 -13.870 -8.162 1.00 81.19 351 ALA A N 1
ATOM 2900 C CA . ALA A 1 351 ? 22.556 -14.606 -9.202 1.00 81.19 351 ALA A CA 1
ATOM 2901 C C . ALA A 1 351 ? 21.799 -15.861 -9.667 1.00 81.19 351 ALA A C 1
ATOM 2903 O O . ALA A 1 351 ? 21.806 -16.173 -10.859 1.00 81.19 351 ALA A O 1
ATOM 2904 N N . ARG A 1 352 ? 21.132 -16.576 -8.752 1.00 84.00 352 ARG A N 1
ATOM 2905 C CA . ARG A 1 352 ? 20.336 -17.773 -9.059 1.00 84.00 352 ARG A CA 1
ATOM 2906 C C . ARG A 1 352 ? 19.114 -17.426 -9.903 1.00 84.00 352 ARG A C 1
ATOM 2908 O O . ARG A 1 352 ? 18.915 -18.058 -10.939 1.00 84.00 352 ARG A O 1
ATOM 2915 N N . GLU A 1 353 ? 18.348 -16.416 -9.493 1.00 86.81 353 GLU A N 1
ATOM 2916 C CA . GLU A 1 353 ? 17.170 -15.957 -10.239 1.00 86.81 353 GLU A CA 1
ATOM 2917 C C . GLU A 1 353 ? 17.580 -15.412 -11.614 1.00 86.81 353 GLU A C 1
ATOM 2919 O O . GLU A 1 353 ? 17.022 -15.809 -12.634 1.00 86.81 353 GLU A O 1
ATOM 2924 N N . LEU A 1 354 ? 18.619 -14.573 -11.670 1.00 83.94 354 LEU A N 1
ATOM 2925 C CA . LEU A 1 354 ? 19.110 -14.011 -12.925 1.00 83.94 354 LEU A CA 1
ATOM 2926 C C . LEU A 1 354 ? 19.614 -15.099 -13.884 1.00 83.94 354 LEU A C 1
ATOM 2928 O O . LEU A 1 354 ? 19.335 -15.046 -15.081 1.00 83.94 354 LEU A O 1
ATOM 2932 N N . ARG A 1 355 ? 20.323 -16.117 -13.376 1.00 80.50 355 ARG A N 1
ATOM 2933 C CA . ARG A 1 355 ? 20.749 -17.266 -14.188 1.00 80.50 355 ARG A CA 1
ATOM 2934 C C . ARG A 1 355 ? 19.550 -18.033 -14.733 1.00 80.50 355 ARG A C 1
ATOM 2936 O O . ARG A 1 355 ? 19.586 -18.442 -15.891 1.00 80.50 355 ARG A O 1
ATOM 2943 N N . GLN A 1 356 ? 18.518 -18.244 -13.917 1.00 83.75 356 GLN A N 1
ATOM 2944 C CA . GLN A 1 356 ? 17.297 -18.907 -14.363 1.00 83.75 356 GLN A CA 1
ATOM 2945 C C . GLN A 1 356 ? 16.602 -18.093 -15.459 1.00 83.75 356 GLN A C 1
ATOM 2947 O O . GLN A 1 356 ? 16.276 -18.646 -16.501 1.00 83.75 356 GLN A O 1
ATOM 2952 N N . ASP A 1 357 ? 16.497 -16.777 -15.295 1.00 83.25 357 ASP A N 1
ATOM 2953 C CA . ASP A 1 357 ? 15.915 -15.894 -16.306 1.00 83.25 357 ASP A CA 1
ATOM 2954 C C . ASP A 1 357 ? 16.678 -15.915 -17.630 1.00 83.25 357 ASP A C 1
ATOM 2956 O O . ASP A 1 357 ? 16.070 -15.996 -18.697 1.00 83.25 357 ASP A O 1
ATOM 2960 N N . ILE A 1 358 ? 18.011 -15.885 -17.580 1.00 77.56 358 ILE A N 1
ATOM 2961 C CA . ILE A 1 358 ? 18.855 -15.992 -18.777 1.00 77.56 358 ILE A CA 1
ATOM 2962 C C . ILE A 1 358 ? 18.686 -17.368 -19.443 1.00 77.56 358 ILE A C 1
ATOM 2964 O O . ILE A 1 358 ? 18.656 -17.460 -20.673 1.00 77.56 358 ILE A O 1
ATOM 2968 N N . LYS A 1 359 ? 18.550 -18.444 -18.658 1.00 78.44 359 LYS A N 1
ATOM 2969 C CA . LYS A 1 359 ? 18.267 -19.789 -19.185 1.00 78.44 359 LYS A CA 1
ATOM 2970 C C . LYS A 1 359 ? 16.896 -19.865 -19.847 1.00 78.44 359 LYS A C 1
ATOM 2972 O O . LYS A 1 359 ? 16.791 -20.423 -20.937 1.00 78.44 359 LYS A O 1
ATOM 2977 N N . ASP A 1 360 ? 15.877 -19.270 -19.238 1.00 79.06 360 ASP A N 1
ATOM 2978 C CA . ASP A 1 360 ? 14.507 -19.252 -19.757 1.00 79.06 360 ASP A CA 1
ATOM 2979 C C . ASP A 1 360 ? 14.406 -18.475 -21.076 1.00 79.06 360 ASP A C 1
ATOM 2981 O O . ASP A 1 360 ? 13.593 -18.808 -21.939 1.00 79.06 360 ASP A O 1
ATOM 2985 N N . MET A 1 361 ? 15.295 -17.498 -21.288 1.00 75.19 361 MET A N 1
ATOM 2986 C CA . MET A 1 361 ? 15.459 -16.824 -22.580 1.00 75.19 361 MET A CA 1
ATOM 2987 C C . MET A 1 361 ? 16.001 -17.750 -23.677 1.00 75.19 361 MET A C 1
ATOM 2989 O O . MET A 1 361 ? 15.889 -17.434 -24.858 1.00 75.19 361 MET A O 1
ATOM 2993 N N . GLY A 1 362 ? 16.581 -18.899 -23.323 1.00 73.50 362 GLY A N 1
ATOM 2994 C CA . GLY A 1 362 ? 16.978 -19.938 -24.268 1.00 73.50 362 GLY A CA 1
ATOM 2995 C C . GLY A 1 362 ? 18.184 -19.581 -25.134 1.00 73.50 362 GLY A C 1
ATOM 2996 O O . GLY A 1 362 ? 18.302 -20.119 -26.233 1.00 73.50 362 GLY A O 1
ATOM 2997 N N . LEU A 1 363 ? 19.086 -18.704 -24.674 1.00 70.50 363 LEU A N 1
ATOM 2998 C CA . LEU A 1 363 ? 20.260 -18.260 -25.445 1.00 70.50 363 LEU A CA 1
ATOM 2999 C C . LEU A 1 363 ? 21.160 -19.413 -25.923 1.00 70.50 363 LEU A C 1
ATOM 3001 O O . LEU A 1 363 ? 21.795 -19.311 -26.968 1.00 70.50 363 LEU A O 1
ATOM 3005 N N . GLU A 1 364 ? 21.176 -20.543 -25.220 1.00 69.19 364 GLU A N 1
ATOM 3006 C CA . GLU A 1 364 ? 21.903 -21.752 -25.633 1.00 69.19 364 GLU A CA 1
ATOM 3007 C C . GLU A 1 364 ? 21.403 -22.318 -26.979 1.00 69.19 364 GLU A C 1
ATOM 3009 O O . GLU A 1 364 ? 22.166 -22.931 -27.727 1.00 69.19 364 GLU A O 1
ATOM 3014 N N . ARG A 1 365 ? 20.154 -22.021 -27.370 1.00 70.19 365 ARG A N 1
ATOM 3015 C CA . ARG A 1 365 ? 19.555 -22.414 -28.662 1.00 70.19 365 ARG A CA 1
ATOM 3016 C C . ARG A 1 365 ? 20.157 -21.680 -29.866 1.00 70.19 365 ARG A C 1
ATOM 3018 O O . ARG A 1 365 ? 19.809 -21.979 -31.010 1.00 70.19 365 ARG A O 1
ATOM 3025 N N . LEU A 1 366 ? 21.040 -20.709 -29.634 1.00 64.88 366 LEU A N 1
ATOM 3026 C CA . LEU A 1 366 ? 21.736 -19.967 -30.684 1.00 64.88 366 LEU A CA 1
ATOM 3027 C C . LEU A 1 366 ? 22.781 -20.801 -31.430 1.00 64.88 366 LEU A C 1
ATOM 3029 O O . LEU A 1 366 ? 23.185 -20.405 -32.519 1.00 64.88 366 LEU A O 1
ATOM 3033 N N . GLY A 1 367 ? 23.233 -21.924 -30.860 1.00 62.66 367 GLY A N 1
ATOM 3034 C CA . GLY A 1 367 ? 24.272 -22.760 -31.474 1.00 62.66 367 GLY A CA 1
ATOM 3035 C C . GLY A 1 367 ? 25.649 -22.085 -31.546 1.00 62.66 367 GLY A C 1
ATOM 3036 O O . GLY A 1 367 ? 26.521 -22.531 -32.286 1.00 62.66 367 GLY A O 1
ATOM 3037 N N . VAL A 1 368 ? 25.858 -20.999 -30.793 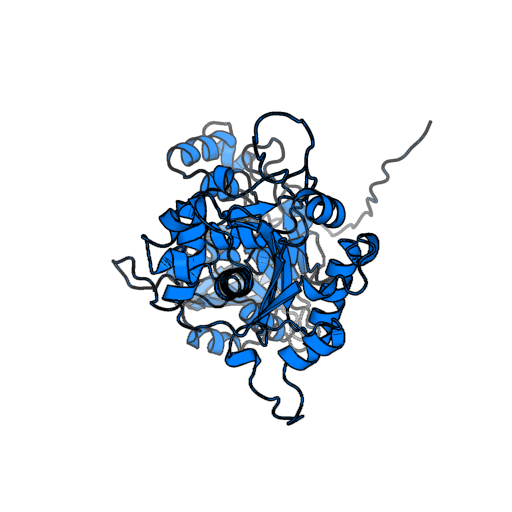1.00 65.50 368 VAL A N 1
ATOM 3038 C CA . VAL A 1 368 ? 27.149 -20.308 -30.678 1.00 65.50 368 VAL A CA 1
ATOM 3039 C C . VAL A 1 368 ? 27.948 -20.874 -29.509 1.00 65.50 368 VAL A C 1
ATOM 3041 O O . VAL A 1 368 ? 27.393 -21.187 -28.461 1.00 65.50 368 VAL A O 1
ATOM 3044 N N . ARG A 1 369 ? 29.275 -20.957 -29.668 1.00 63.72 369 ARG A N 1
ATOM 3045 C CA . ARG A 1 369 ? 30.180 -21.572 -28.680 1.00 63.72 369 ARG A CA 1
ATOM 3046 C C . ARG A 1 369 ? 30.114 -20.932 -27.286 1.00 63.72 369 ARG A C 1
ATOM 3048 O O . ARG A 1 369 ? 30.326 -21.624 -26.302 1.00 63.72 369 ARG A O 1
ATOM 3055 N N . ASN A 1 370 ? 29.842 -19.628 -27.210 1.00 68.06 370 ASN A N 1
ATOM 3056 C CA . ASN A 1 370 ? 29.589 -18.923 -25.955 1.00 68.06 370 ASN A CA 1
ATOM 3057 C C . ASN A 1 370 ? 28.493 -17.858 -26.177 1.00 68.06 370 ASN A C 1
ATOM 3059 O O . ASN A 1 370 ? 28.802 -16.787 -26.706 1.00 68.06 370 ASN A O 1
ATOM 3063 N N . PRO A 1 371 ? 27.222 -18.140 -25.836 1.00 63.78 371 PRO A N 1
ATOM 3064 C CA . PRO A 1 371 ? 26.130 -17.173 -25.958 1.00 63.78 371 PRO A CA 1
ATOM 3065 C C . PRO A 1 371 ? 26.176 -16.081 -24.876 1.00 63.78 371 PRO A C 1
ATOM 3067 O O . PRO A 1 371 ? 25.604 -15.010 -25.062 1.00 63.78 371 PRO A O 1
ATOM 3070 N N . TYR A 1 372 ? 26.900 -16.308 -23.778 1.00 67.31 372 TYR A N 1
ATOM 3071 C CA . TYR A 1 372 ? 27.010 -15.375 -22.656 1.00 67.31 372 TYR A CA 1
ATOM 3072 C C . TYR A 1 372 ? 27.907 -14.166 -22.966 1.00 67.31 372 TYR A C 1
ATOM 3074 O O . TYR A 1 372 ? 27.780 -13.129 -22.323 1.00 67.31 372 TYR A O 1
ATOM 3082 N N . LYS A 1 373 ? 28.737 -14.227 -24.021 1.00 66.88 373 LYS A N 1
ATOM 3083 C CA . LYS A 1 373 ? 29.574 -13.094 -24.472 1.00 66.88 373 LYS A CA 1
ATOM 3084 C C . LYS A 1 373 ? 28.780 -11.862 -24.937 1.00 66.88 373 LYS A C 1
ATOM 3086 O O . LYS A 1 373 ? 29.354 -10.792 -25.110 1.00 66.88 373 LYS A O 1
ATOM 3091 N N . TYR A 1 374 ? 27.484 -12.021 -25.206 1.00 69.56 374 TYR A N 1
ATOM 3092 C CA . TYR A 1 374 ? 26.597 -10.932 -25.632 1.00 69.56 374 TYR A CA 1
ATOM 3093 C C . TYR A 1 374 ? 25.883 -10.251 -24.460 1.00 69.56 374 TYR A C 1
ATOM 3095 O O . TYR A 1 374 ? 25.089 -9.335 -24.678 1.00 69.56 374 TYR A O 1
ATOM 3103 N N . ILE A 1 375 ? 26.152 -10.710 -23.236 1.00 74.75 375 ILE A N 1
ATOM 3104 C CA . ILE A 1 375 ? 25.577 -10.189 -22.006 1.00 74.75 375 ILE A CA 1
ATOM 3105 C C . ILE A 1 375 ? 26.571 -9.219 -21.379 1.00 74.75 375 ILE A C 1
ATOM 3107 O O . ILE A 1 375 ? 27.655 -9.615 -20.967 1.00 74.75 375 ILE A O 1
ATOM 3111 N N . HIS A 1 376 ? 26.174 -7.958 -21.270 1.00 78.88 376 HIS A N 1
ATOM 3112 C CA . HIS A 1 376 ? 26.927 -6.906 -20.603 1.00 78.88 376 HIS A CA 1
ATOM 3113 C C . HIS A 1 376 ? 26.306 -6.652 -19.241 1.00 78.88 376 HIS A C 1
ATOM 3115 O O . HIS A 1 376 ? 25.148 -6.244 -19.157 1.00 78.88 376 HIS A O 1
ATOM 3121 N N . ILE A 1 377 ? 27.068 -6.866 -18.173 1.00 77.94 377 ILE A N 1
ATOM 3122 C CA . ILE A 1 377 ? 26.600 -6.572 -16.816 1.00 77.94 377 ILE A CA 1
ATOM 3123 C C . ILE A 1 377 ? 27.047 -5.165 -16.420 1.00 77.94 377 ILE A C 1
ATOM 3125 O O . ILE A 1 377 ? 28.230 -4.834 -16.508 1.00 77.94 377 ILE A O 1
ATOM 3129 N N . ALA A 1 378 ? 26.089 -4.370 -15.957 1.00 81.19 378 ALA A N 1
ATOM 3130 C CA . ALA A 1 378 ? 26.237 -3.017 -15.457 1.00 81.19 378 ALA A CA 1
ATOM 3131 C C . ALA A 1 378 ? 25.739 -2.952 -14.012 1.00 81.19 378 ALA A C 1
ATOM 3133 O O . ALA A 1 378 ? 24.648 -3.422 -13.698 1.00 81.19 378 ALA A O 1
ATOM 3134 N N . CYS A 1 379 ? 26.530 -2.362 -13.126 1.00 75.56 379 CYS A N 1
ATOM 3135 C CA . CYS A 1 379 ? 26.204 -2.258 -11.706 1.00 75.56 379 CYS A CA 1
ATOM 3136 C C . CYS A 1 379 ? 26.555 -0.861 -11.187 1.00 75.56 379 CYS A C 1
ATOM 3138 O O . CYS A 1 379 ? 27.374 -0.165 -11.805 1.00 75.56 379 CYS A O 1
ATOM 3140 N N . ASP A 1 380 ? 25.970 -0.467 -10.052 1.00 68.62 380 ASP A N 1
ATOM 3141 C CA . ASP A 1 380 ? 26.458 0.672 -9.270 1.00 68.62 380 ASP A CA 1
ATOM 3142 C C . ASP A 1 380 ? 27.987 0.532 -9.081 1.00 68.62 380 ASP A C 1
ATOM 3144 O O . ASP A 1 380 ? 28.460 -0.529 -8.650 1.00 68.62 380 ASP A O 1
ATOM 3148 N N . PRO A 1 381 ? 28.791 1.570 -9.385 1.00 62.28 381 PRO A N 1
ATOM 3149 C CA . PRO A 1 381 ? 30.220 1.591 -9.079 1.00 62.28 381 PRO A CA 1
ATOM 3150 C C . PRO A 1 381 ? 30.568 1.172 -7.636 1.00 62.28 381 PRO A C 1
ATOM 3152 O O . PRO A 1 381 ? 31.608 0.547 -7.422 1.00 62.28 381 PRO A O 1
ATOM 3155 N N . ALA A 1 382 ? 29.696 1.436 -6.655 1.00 60.12 382 ALA A N 1
ATOM 3156 C CA . ALA A 1 382 ? 29.846 0.986 -5.270 1.00 60.12 382 ALA A CA 1
ATOM 3157 C C . ALA A 1 382 ? 29.746 -0.544 -5.106 1.00 60.12 382 ALA A C 1
ATOM 3159 O O . ALA A 1 382 ? 30.365 -1.098 -4.201 1.00 60.12 382 ALA A O 1
ATOM 3160 N N . GLY A 1 383 ? 29.072 -1.260 -6.012 1.00 55.25 383 GLY A N 1
ATOM 3161 C CA . GLY A 1 383 ? 29.046 -2.729 -6.060 1.00 55.25 383 GLY A CA 1
ATOM 3162 C C . GLY A 1 383 ? 30.401 -3.366 -6.408 1.00 55.25 383 GLY A C 1
ATOM 3163 O O . GLY A 1 383 ? 30.580 -4.579 -6.267 1.00 55.25 383 GLY A O 1
ATOM 3164 N N . SER A 1 384 ? 31.374 -2.549 -6.833 1.00 54.06 384 SER A N 1
ATOM 3165 C CA . SER A 1 384 ? 32.780 -2.941 -7.007 1.00 54.06 384 SER A CA 1
ATOM 3166 C C . SER A 1 384 ? 33.583 -2.852 -5.699 1.00 54.06 384 SER A C 1
ATOM 3168 O O . SER A 1 384 ? 34.750 -3.249 -5.669 1.00 54.06 384 SER A O 1
ATOM 3170 N N . ALA A 1 385 ? 32.988 -2.330 -4.617 1.00 49.34 385 ALA A N 1
ATOM 3171 C CA . ALA A 1 385 ? 33.617 -2.275 -3.304 1.00 49.34 385 ALA A CA 1
ATOM 3172 C C . ALA A 1 385 ? 33.758 -3.685 -2.708 1.00 49.34 385 ALA A C 1
ATOM 3174 O O . ALA A 1 385 ? 32.892 -4.549 -2.855 1.00 49.34 385 ALA A O 1
ATOM 3175 N N . ARG A 1 386 ? 34.897 -3.932 -2.055 1.00 48.75 386 ARG A N 1
ATOM 3176 C CA . ARG A 1 386 ? 35.252 -5.241 -1.491 1.00 48.75 386 ARG A CA 1
ATOM 3177 C C . ARG A 1 386 ? 34.397 -5.551 -0.261 1.00 48.75 386 ARG A C 1
ATOM 3179 O O . ARG A 1 386 ? 34.162 -4.669 0.564 1.00 48.75 386 ARG A O 1
ATOM 3186 N N . SER A 1 387 ? 33.996 -6.813 -0.115 1.00 48.94 387 SER A N 1
ATOM 3187 C CA . SER A 1 387 ? 33.391 -7.327 1.118 1.00 48.94 387 SER A CA 1
ATOM 3188 C C . SER A 1 387 ? 34.331 -7.124 2.318 1.00 48.94 387 SER A C 1
ATOM 3190 O O . SER A 1 387 ? 35.547 -7.295 2.203 1.00 48.94 387 SER A O 1
ATOM 3192 N N . GLN A 1 388 ? 33.776 -6.778 3.487 1.00 42.56 388 GLN A N 1
ATOM 3193 C CA . GLN A 1 388 ? 34.546 -6.684 4.737 1.00 42.56 388 GLN A CA 1
ATOM 3194 C C . GLN A 1 388 ? 35.015 -8.062 5.248 1.00 42.56 388 GLN A C 1
ATOM 3196 O O . GLN A 1 388 ? 35.987 -8.129 5.997 1.00 42.56 388 GLN A O 1
ATOM 3201 N N . LEU A 1 389 ? 34.351 -9.149 4.832 1.00 44.81 389 LEU A N 1
ATOM 3202 C CA . LEU A 1 389 ? 34.606 -10.523 5.288 1.00 44.81 389 LEU A CA 1
ATOM 3203 C C . LEU A 1 389 ? 35.510 -11.319 4.334 1.00 44.81 389 LEU A C 1
ATOM 3205 O O . LEU A 1 389 ? 36.280 -12.159 4.787 1.00 44.81 389 LEU A O 1
ATOM 3209 N N . ASP A 1 390 ? 35.460 -11.031 3.031 1.00 44.84 390 ASP A N 1
ATOM 3210 C CA . ASP A 1 390 ? 36.302 -11.670 2.017 1.00 44.84 390 ASP A CA 1
ATOM 3211 C C . ASP A 1 390 ? 36.921 -10.602 1.111 1.00 44.84 390 ASP A C 1
ATOM 3213 O O . ASP A 1 390 ? 36.255 -9.966 0.293 1.00 44.84 390 ASP A O 1
ATOM 3217 N N . LYS A 1 391 ? 38.233 -10.403 1.260 1.00 40.88 391 LYS A N 1
ATOM 3218 C CA . LYS A 1 391 ? 38.990 -9.354 0.563 1.00 40.88 391 LYS A CA 1
ATOM 3219 C C . LYS A 1 391 ? 39.107 -9.594 -0.953 1.00 40.88 391 LYS A C 1
ATOM 3221 O O . LYS A 1 391 ? 39.599 -8.701 -1.645 1.00 40.88 391 LYS A O 1
ATOM 3226 N N . SER A 1 392 ? 38.678 -10.758 -1.461 1.00 43.50 392 SER A N 1
ATOM 3227 C CA . SER A 1 392 ? 38.787 -11.161 -2.873 1.00 43.50 392 SER A CA 1
ATOM 3228 C C . SER A 1 392 ? 37.461 -11.157 -3.656 1.00 43.50 392 SER A C 1
ATOM 3230 O O . SER A 1 392 ? 37.481 -11.056 -4.886 1.00 43.50 392 SER A O 1
ATOM 3232 N N . ALA A 1 393 ? 36.311 -11.198 -2.972 1.00 57.09 393 ALA A N 1
ATOM 3233 C CA . ALA A 1 393 ? 34.992 -11.285 -3.596 1.00 57.09 393 ALA A CA 1
ATOM 3234 C C . ALA A 1 393 ? 34.266 -9.925 -3.609 1.00 57.09 393 ALA A C 1
ATOM 3236 O O . ALA A 1 393 ? 33.951 -9.350 -2.565 1.00 57.09 393 ALA A O 1
ATOM 3237 N N . THR A 1 394 ? 33.979 -9.408 -4.807 1.00 65.94 394 THR A N 1
ATOM 3238 C CA . THR A 1 394 ? 33.028 -8.303 -5.017 1.00 65.94 394 THR A CA 1
ATOM 3239 C C . THR A 1 394 ? 31.677 -8.870 -5.453 1.00 65.94 394 THR A C 1
ATOM 3241 O O . THR A 1 394 ? 31.600 -9.991 -5.972 1.00 65.94 394 THR A O 1
ATOM 3244 N N . PHE A 1 395 ? 30.606 -8.096 -5.268 1.00 67.69 395 PHE A N 1
ATOM 3245 C CA . PHE A 1 395 ? 29.263 -8.456 -5.735 1.00 67.69 395 PHE A CA 1
ATOM 3246 C C . PHE A 1 395 ? 29.278 -8.800 -7.237 1.00 67.69 395 PHE A C 1
ATOM 3248 O O . PHE A 1 395 ? 28.764 -9.831 -7.664 1.00 67.69 395 PHE A O 1
ATOM 3255 N N . ILE A 1 396 ? 29.996 -7.988 -8.016 1.00 68.38 396 ILE A N 1
ATOM 3256 C CA . ILE A 1 396 ? 30.195 -8.173 -9.456 1.00 68.38 396 ILE A CA 1
ATOM 3257 C C . ILE A 1 396 ? 30.995 -9.435 -9.781 1.00 68.38 396 ILE A C 1
ATOM 3259 O O . ILE A 1 396 ? 30.569 -10.201 -10.638 1.00 68.38 396 ILE A O 1
ATOM 3263 N N . ASN A 1 397 ? 32.122 -9.689 -9.107 1.00 68.88 397 ASN A N 1
ATOM 3264 C CA . ASN A 1 397 ? 32.947 -10.871 -9.392 1.00 68.88 397 ASN A CA 1
ATOM 3265 C C . ASN A 1 397 ? 32.191 -12.167 -9.083 1.00 68.88 397 ASN A C 1
ATOM 3267 O O . ASN A 1 397 ? 32.344 -13.161 -9.789 1.00 68.88 397 ASN A O 1
ATOM 3271 N N . THR A 1 398 ? 31.355 -12.145 -8.043 1.00 72.56 398 THR A N 1
ATOM 3272 C CA . THR A 1 398 ? 30.500 -13.277 -7.671 1.00 72.56 398 THR A CA 1
ATOM 3273 C C . THR A 1 398 ? 29.465 -13.549 -8.760 1.00 72.56 398 THR A C 1
ATOM 3275 O O . THR A 1 398 ? 29.352 -14.682 -9.223 1.00 72.56 398 THR A O 1
ATOM 3278 N N . LEU A 1 399 ? 28.778 -12.507 -9.236 1.00 73.38 399 LEU A N 1
ATOM 3279 C CA . LEU A 1 399 ? 27.820 -12.599 -10.341 1.00 73.38 399 LEU A CA 1
ATOM 3280 C C . LEU A 1 399 ? 28.472 -13.048 -11.651 1.00 73.38 399 LEU A C 1
ATOM 3282 O O . LEU A 1 399 ? 27.981 -13.982 -12.275 1.00 73.38 399 LEU A O 1
ATOM 3286 N N . ALA A 1 400 ? 29.591 -12.439 -12.045 1.00 70.38 400 ALA A N 1
ATOM 3287 C CA . ALA A 1 400 ? 30.305 -12.778 -13.274 1.00 70.38 400 ALA A CA 1
ATOM 3288 C C . ALA A 1 400 ? 30.762 -14.244 -13.277 1.00 70.38 400 ALA A C 1
ATOM 3290 O O . ALA A 1 400 ? 30.525 -14.968 -14.242 1.00 70.38 400 ALA A O 1
ATOM 3291 N N . LYS A 1 401 ? 31.324 -14.715 -12.154 1.00 73.25 401 LYS A N 1
ATOM 3292 C CA . LYS A 1 401 ? 31.718 -16.117 -11.977 1.00 73.25 401 LYS A CA 1
ATOM 3293 C C . LYS A 1 401 ? 30.518 -17.062 -12.040 1.00 73.25 401 LYS A C 1
ATOM 3295 O O . LYS A 1 401 ? 30.622 -18.134 -12.625 1.00 73.25 401 LYS A O 1
ATOM 3300 N N . TYR A 1 402 ? 29.393 -16.685 -11.436 1.00 70.81 402 TYR A N 1
ATOM 3301 C CA . TYR A 1 402 ? 28.196 -17.528 -11.389 1.00 70.81 402 TYR A CA 1
ATOM 3302 C C . TYR A 1 402 ? 27.437 -17.585 -12.724 1.00 70.81 402 TYR A C 1
ATOM 3304 O O . TYR A 1 402 ? 26.780 -18.584 -13.024 1.00 70.81 402 TYR A O 1
ATOM 3312 N N . LEU A 1 403 ? 27.530 -16.515 -13.516 1.00 68.06 403 LEU A N 1
ATOM 3313 C CA . LEU A 1 403 ? 26.941 -16.390 -14.850 1.00 68.06 403 LEU A CA 1
ATOM 3314 C C . LEU A 1 403 ? 27.891 -16.821 -15.975 1.00 68.06 403 LEU A C 1
ATOM 3316 O O . LEU A 1 403 ? 27.480 -16.802 -17.131 1.00 68.06 403 LEU A O 1
ATOM 3320 N N . GLU A 1 404 ? 29.128 -17.204 -15.644 1.00 69.75 404 GLU A N 1
ATOM 3321 C CA . GLU A 1 404 ? 30.147 -17.658 -16.598 1.00 69.75 404 GLU A CA 1
ATOM 3322 C C . GLU A 1 404 ? 30.387 -16.630 -17.731 1.00 69.75 404 GLU A C 1
ATOM 3324 O O . GLU A 1 404 ? 30.540 -16.987 -18.900 1.00 69.75 404 GLU A O 1
ATOM 3329 N N . THR A 1 405 ? 30.398 -15.332 -17.387 1.00 64.88 405 THR A N 1
ATOM 3330 C CA . THR A 1 405 ? 30.617 -14.226 -18.338 1.00 64.88 405 THR A CA 1
ATOM 3331 C C . THR A 1 405 ? 31.867 -13.413 -18.008 1.00 64.88 405 THR A C 1
ATOM 3333 O O . THR A 1 405 ? 32.119 -13.074 -16.852 1.00 64.88 405 THR A O 1
ATOM 3336 N N . ASP A 1 406 ? 32.611 -13.050 -19.054 1.00 55.69 406 ASP A N 1
ATOM 3337 C CA . ASP A 1 406 ? 33.808 -12.204 -18.984 1.00 55.69 406 ASP A CA 1
ATOM 3338 C C . ASP A 1 406 ? 33.503 -10.715 -19.266 1.00 55.69 406 ASP A C 1
ATOM 3340 O O . ASP A 1 406 ? 34.402 -9.873 -19.250 1.00 55.69 406 ASP A O 1
ATOM 3344 N N . VAL A 1 407 ? 32.242 -10.362 -19.558 1.00 55.88 407 VAL A N 1
ATOM 3345 C CA . VAL A 1 407 ? 31.861 -9.037 -20.076 1.00 55.88 407 VAL A CA 1
ATOM 3346 C C . VAL A 1 407 ? 31.192 -8.192 -18.989 1.00 55.88 407 VAL A C 1
ATOM 3348 O O . VAL A 1 407 ? 29.967 -8.094 -18.873 1.00 55.88 407 VAL A O 1
ATOM 3351 N N . TYR A 1 408 ? 32.031 -7.546 -18.181 1.00 62.81 408 TYR A N 1
ATOM 3352 C CA . TYR A 1 408 ? 31.615 -6.536 -17.209 1.00 62.81 408 TYR A CA 1
ATOM 3353 C C . TYR A 1 408 ? 31.883 -5.125 -17.734 1.00 62.81 408 TYR A C 1
ATOM 3355 O O . TYR A 1 408 ? 32.976 -4.824 -18.217 1.00 62.81 408 TYR A O 1
ATOM 3363 N N . ARG A 1 409 ? 30.900 -4.233 -17.585 1.00 64.06 409 ARG A N 1
ATOM 3364 C CA . ARG A 1 409 ? 31.062 -2.803 -17.850 1.00 64.06 409 ARG A CA 1
ATOM 3365 C C . ARG A 1 409 ? 30.750 -2.024 -16.581 1.00 64.06 409 ARG A C 1
ATOM 3367 O O . ARG A 1 409 ? 29.588 -1.831 -16.229 1.00 64.06 409 ARG A O 1
ATOM 3374 N N . ALA A 1 410 ? 31.796 -1.546 -15.908 1.00 57.94 410 ALA A N 1
ATOM 3375 C CA . ALA A 1 410 ? 31.619 -0.566 -14.844 1.00 57.94 410 ALA A CA 1
ATOM 3376 C C . ALA A 1 410 ? 30.911 0.668 -15.410 1.00 57.94 410 ALA A C 1
ATOM 3378 O O . ALA A 1 410 ? 31.321 1.203 -16.443 1.00 57.94 410 ALA A O 1
ATOM 3379 N N . CYS A 1 411 ? 29.852 1.123 -14.740 1.00 65.56 411 CYS A N 1
ATOM 3380 C CA . CYS A 1 411 ? 29.174 2.345 -15.148 1.00 65.56 411 CYS A CA 1
ATOM 3381 C C . CYS A 1 411 ? 30.154 3.522 -15.091 1.00 65.56 411 CYS A C 1
ATOM 3383 O O . CYS A 1 411 ? 30.869 3.708 -14.106 1.00 65.56 411 CYS A O 1
ATOM 3385 N N . SER A 1 412 ? 30.155 4.350 -16.134 1.00 63.09 412 SER A N 1
ATOM 3386 C CA . SER A 1 412 ? 31.086 5.475 -16.289 1.00 63.09 412 SER A CA 1
ATOM 3387 C C . SER A 1 412 ? 30.883 6.599 -15.261 1.00 63.09 412 SER A C 1
ATOM 3389 O O . SER A 1 412 ? 31.701 7.514 -15.165 1.00 63.09 412 SER A O 1
ATOM 3391 N N . THR A 1 413 ? 29.786 6.574 -14.496 1.00 68.00 413 THR A N 1
ATOM 3392 C CA . THR A 1 413 ? 29.463 7.583 -13.483 1.00 68.00 413 THR A CA 1
ATOM 3393 C C . THR A 1 413 ? 28.401 7.088 -12.496 1.00 68.00 413 THR A C 1
ATOM 3395 O O . THR A 1 413 ? 27.510 6.333 -12.878 1.00 68.00 413 THR A O 1
ATOM 3398 N N . ASN A 1 414 ? 28.446 7.576 -11.249 1.00 72.75 414 ASN A N 1
ATOM 3399 C CA . ASN A 1 414 ? 27.336 7.459 -10.288 1.00 72.75 414 ASN A CA 1
ATOM 3400 C C . ASN A 1 414 ? 26.543 8.776 -10.127 1.00 72.75 414 ASN A C 1
ATOM 3402 O O . ASN A 1 414 ? 25.728 8.934 -9.221 1.00 72.75 414 ASN A O 1
ATOM 3406 N N . ASN A 1 415 ? 26.789 9.771 -10.988 1.00 84.00 415 ASN A N 1
ATOM 3407 C CA . ASN A 1 415 ? 26.107 11.060 -10.902 1.00 84.00 415 ASN A CA 1
ATOM 3408 C C . ASN A 1 415 ? 24.615 10.913 -11.239 1.00 84.00 415 ASN A C 1
ATOM 3410 O O . ASN A 1 415 ? 24.261 10.633 -12.383 1.00 84.00 415 ASN A O 1
ATOM 3414 N N . VAL A 1 416 ? 23.750 11.173 -10.257 1.00 85.44 416 VAL A N 1
ATOM 3415 C CA . VAL A 1 416 ? 22.291 11.002 -10.354 1.00 85.44 416 VAL A CA 1
ATOM 3416 C C . VAL A 1 416 ? 21.685 11.716 -11.565 1.00 85.44 416 VAL A C 1
ATOM 3418 O O . VAL A 1 416 ? 20.880 11.122 -12.270 1.00 85.44 416 VAL A O 1
ATOM 3421 N N . GLN A 1 417 ? 22.096 12.950 -11.873 1.00 85.81 417 GLN A N 1
ATOM 3422 C CA . GLN A 1 417 ? 21.539 13.686 -13.017 1.00 85.81 417 GLN A CA 1
ATOM 3423 C C . GLN A 1 417 ? 21.883 13.022 -14.354 1.00 85.81 417 GLN A C 1
ATOM 3425 O O . GLN A 1 417 ? 21.028 12.919 -15.231 1.00 85.81 417 GLN A O 1
ATOM 3430 N N . ARG A 1 418 ? 23.108 12.500 -14.488 1.00 85.19 418 ARG A N 1
ATOM 3431 C CA . ARG A 1 418 ? 23.521 11.721 -15.665 1.00 85.19 418 ARG A CA 1
ATOM 3432 C C . ARG A 1 418 ? 22.779 10.387 -15.763 1.00 85.19 418 ARG A C 1
ATOM 3434 O O . ARG A 1 418 ? 22.418 9.972 -16.858 1.00 85.19 418 ARG A O 1
ATOM 3441 N N . ARG A 1 419 ? 22.514 9.727 -14.631 1.00 88.62 419 ARG A N 1
ATOM 3442 C CA . ARG A 1 419 ? 21.695 8.503 -14.606 1.00 88.62 419 ARG A CA 1
ATOM 3443 C C . ARG A 1 419 ? 20.251 8.787 -15.022 1.00 88.62 419 ARG A C 1
ATOM 3445 O O . ARG A 1 419 ? 19.664 8.045 -15.799 1.00 88.62 419 ARG A O 1
ATOM 3452 N N . ILE A 1 420 ? 19.687 9.909 -14.581 1.00 90.69 420 ILE A N 1
ATOM 3453 C CA . ILE A 1 420 ? 18.343 10.325 -14.987 1.00 90.69 420 ILE A CA 1
ATOM 3454 C C . ILE A 1 420 ? 18.292 10.640 -16.488 1.00 90.69 420 ILE A C 1
ATOM 3456 O O . ILE A 1 420 ? 17.327 10.271 -17.165 1.00 90.69 420 ILE A O 1
ATOM 3460 N N . SER A 1 421 ? 19.320 11.305 -17.024 1.00 89.50 421 SER A N 1
ATOM 3461 C CA . SER A 1 421 ? 19.306 11.802 -18.400 1.00 89.50 421 SER A CA 1
ATOM 3462 C C . SER A 1 421 ? 19.286 10.701 -19.460 1.00 89.50 421 SER A C 1
ATOM 3464 O O . SER A 1 421 ? 18.734 10.950 -20.530 1.00 89.50 421 SER A O 1
ATOM 3466 N N . VAL A 1 422 ? 19.822 9.501 -19.198 1.00 91.88 422 VAL A N 1
ATOM 3467 C CA . VAL A 1 422 ? 19.850 8.427 -20.212 1.00 91.88 422 VAL A CA 1
ATOM 3468 C C . VAL A 1 422 ? 18.456 7.912 -20.570 1.00 91.88 422 VAL A C 1
ATOM 3470 O O . VAL A 1 422 ? 18.133 7.812 -21.750 1.00 91.88 422 VAL A O 1
ATOM 3473 N N . ILE A 1 423 ? 17.581 7.690 -19.581 1.00 94.31 423 ILE A N 1
ATOM 3474 C CA . ILE A 1 423 ? 16.193 7.276 -19.850 1.00 94.31 423 ILE A CA 1
ATOM 3475 C C . ILE A 1 423 ? 15.433 8.419 -20.538 1.00 94.31 423 ILE A C 1
ATOM 3477 O O . ILE A 1 423 ? 14.751 8.189 -21.531 1.00 94.31 423 ILE A O 1
ATOM 3481 N N . ASN A 1 424 ? 15.586 9.666 -20.070 1.00 91.12 424 ASN A N 1
ATOM 3482 C CA . ASN A 1 424 ? 14.940 10.828 -20.698 1.00 91.12 424 ASN A CA 1
ATOM 3483 C C . ASN A 1 424 ? 15.356 11.013 -22.161 1.00 91.12 424 ASN A C 1
ATOM 3485 O O . ASN A 1 424 ? 14.512 11.291 -23.009 1.00 91.12 424 ASN A O 1
ATOM 3489 N N . THR A 1 425 ? 16.642 10.849 -22.465 1.00 89.75 425 THR A N 1
ATOM 3490 C CA . THR A 1 425 ? 17.171 10.979 -23.828 1.00 89.75 425 THR A CA 1
ATOM 3491 C C . THR A 1 425 ? 16.599 9.892 -24.729 1.00 89.75 425 THR A C 1
ATOM 3493 O O . THR A 1 425 ? 16.027 10.213 -25.772 1.00 89.75 425 THR A O 1
ATOM 3496 N N . ALA A 1 426 ? 16.659 8.633 -24.289 1.00 90.62 426 ALA A N 1
ATOM 3497 C CA . ALA A 1 426 ? 16.107 7.513 -25.035 1.00 90.62 426 ALA A CA 1
ATOM 3498 C C . ALA A 1 426 ? 14.586 7.657 -25.244 1.00 90.62 426 ALA A C 1
ATOM 3500 O O . ALA A 1 426 ? 14.107 7.471 -26.360 1.00 90.62 426 ALA A O 1
ATOM 3501 N N . MET A 1 427 ? 13.820 8.067 -24.225 1.00 91.81 427 MET A N 1
ATOM 3502 C CA . MET A 1 427 ? 12.377 8.328 -24.354 1.00 91.81 427 MET A CA 1
ATOM 3503 C C . MET A 1 427 ? 12.074 9.463 -25.338 1.00 91.81 427 MET A C 1
ATOM 3505 O O . MET A 1 427 ? 11.241 9.297 -26.226 1.00 91.81 427 MET A O 1
ATOM 3509 N N . ASN A 1 428 ? 12.764 10.602 -25.224 1.00 86.12 428 ASN A N 1
ATOM 3510 C CA . ASN A 1 428 ? 12.541 11.763 -26.094 1.00 86.12 428 ASN A CA 1
ATOM 3511 C C . ASN A 1 428 ? 12.867 11.470 -27.566 1.00 86.12 428 ASN A C 1
ATOM 3513 O O . ASN A 1 428 ? 12.320 12.116 -28.457 1.00 86.12 428 ASN A O 1
ATOM 3517 N N . GLN A 1 429 ? 13.747 10.500 -27.821 1.00 85.62 429 GLN A N 1
ATOM 3518 C CA . GLN A 1 429 ? 14.111 10.044 -29.162 1.00 85.62 429 GLN A CA 1
ATOM 3519 C C . GLN A 1 429 ? 13.287 8.834 -29.637 1.00 85.62 429 GLN A C 1
ATOM 3521 O O . GLN A 1 429 ? 13.595 8.276 -30.685 1.00 85.62 429 GLN A O 1
ATOM 3526 N N . ASN A 1 430 ? 12.243 8.421 -28.903 1.00 84.75 430 ASN A N 1
ATOM 3527 C CA . ASN A 1 430 ? 11.446 7.218 -29.185 1.00 84.75 430 ASN A CA 1
ATOM 3528 C C . ASN A 1 430 ? 12.305 5.942 -29.313 1.00 84.75 430 ASN A C 1
ATOM 3530 O O . ASN A 1 430 ? 12.080 5.099 -30.181 1.00 84.75 430 ASN A O 1
ATOM 3534 N N . ARG A 1 431 ? 13.315 5.816 -28.449 1.00 88.19 431 ARG A N 1
ATOM 3535 C CA . ARG A 1 431 ? 14.242 4.680 -28.365 1.00 88.19 431 ARG A CA 1
ATOM 3536 C C . ARG A 1 431 ? 14.137 3.919 -27.043 1.00 88.19 431 ARG A C 1
ATOM 3538 O O . ARG A 1 431 ? 14.979 3.070 -26.793 1.00 88.19 431 ARG A O 1
ATOM 3545 N N . PHE A 1 432 ? 13.159 4.207 -26.185 1.00 91.94 432 PHE A N 1
ATOM 3546 C CA . PHE A 1 432 ? 12.984 3.510 -24.908 1.00 91.94 432 PHE A CA 1
ATOM 3547 C C . PHE A 1 432 ? 11.623 2.828 -24.831 1.00 91.94 432 PHE A C 1
ATOM 3549 O O . PHE A 1 432 ? 10.588 3.490 -24.892 1.00 91.94 432 PHE A O 1
ATOM 3556 N N . PHE A 1 433 ? 11.647 1.511 -24.657 1.00 90.06 433 PHE A N 1
ATOM 3557 C CA . PHE A 1 433 ? 10.474 0.655 -24.641 1.00 90.06 433 PHE A CA 1
ATOM 3558 C C . PHE A 1 433 ? 10.516 -0.326 -23.469 1.00 90.06 433 PHE A C 1
ATOM 3560 O O . PHE A 1 433 ? 11.579 -0.752 -23.019 1.00 90.06 433 PHE A O 1
ATOM 3567 N N . ILE A 1 434 ? 9.341 -0.718 -22.993 1.00 89.06 434 ILE A N 1
ATOM 3568 C CA . ILE A 1 434 ? 9.122 -1.685 -21.923 1.00 89.06 434 ILE A CA 1
ATOM 3569 C C . ILE A 1 434 ? 8.181 -2.746 -22.470 1.00 89.06 434 ILE A C 1
ATOM 3571 O O . ILE A 1 434 ? 7.060 -2.447 -22.885 1.00 89.06 434 ILE A O 1
ATOM 3575 N N . HIS A 1 435 ? 8.636 -3.991 -22.476 1.00 82.31 435 HIS A N 1
ATOM 3576 C CA . HIS A 1 435 ? 7.828 -5.097 -22.949 1.00 82.31 435 HIS A CA 1
ATOM 3577 C C . HIS A 1 435 ? 6.754 -5.462 -21.913 1.00 82.31 435 HIS A C 1
ATOM 3579 O O . HIS A 1 435 ? 7.050 -5.659 -20.735 1.00 82.31 435 HIS A O 1
ATOM 3585 N N . SER A 1 436 ? 5.499 -5.559 -22.347 1.00 74.50 436 SER A N 1
ATOM 3586 C CA . SER A 1 436 ? 4.396 -6.109 -21.560 1.00 74.50 436 SER A CA 1
ATOM 3587 C C . SER A 1 436 ? 4.239 -7.585 -21.899 1.00 74.50 436 SER A C 1
ATOM 3589 O O . SER A 1 436 ? 3.701 -7.909 -22.951 1.00 74.50 436 SER A O 1
ATOM 3591 N N . CYS A 1 437 ? 4.711 -8.482 -21.028 1.00 53.97 437 CYS A N 1
ATOM 3592 C CA . CYS A 1 437 ? 4.635 -9.934 -21.259 1.00 53.97 437 CYS A CA 1
ATOM 3593 C C . CYS A 1 437 ? 3.225 -10.543 -21.126 1.00 53.97 437 CYS A C 1
ATOM 3595 O O . CYS A 1 437 ? 3.104 -11.762 -21.228 1.00 53.97 437 CYS A O 1
ATOM 3597 N N . SER A 1 438 ? 2.182 -9.759 -20.849 1.00 51.94 438 SER A N 1
ATOM 3598 C CA . SER A 1 438 ? 0.829 -10.278 -20.636 1.00 51.94 438 SER A CA 1
ATOM 3599 C C . SER A 1 438 ? -0.184 -9.649 -21.601 1.00 51.94 438 SER A C 1
ATOM 3601 O O . SER A 1 438 ? -0.154 -8.441 -21.860 1.00 51.94 438 SER A O 1
ATOM 3603 N N . GLU A 1 439 ? -1.066 -10.491 -22.159 1.00 44.72 439 GLU A N 1
ATOM 3604 C CA . GLU A 1 439 ? -2.232 -10.050 -22.947 1.00 44.72 439 GLU A CA 1
ATOM 3605 C C . GLU A 1 439 ? -3.251 -9.336 -22.037 1.00 44.72 439 GLU A C 1
ATOM 3607 O O . GLU A 1 439 ? -3.842 -8.333 -22.451 1.00 44.72 439 GLU A O 1
ATOM 3612 N N . ASP A 1 440 ? -3.329 -9.778 -20.775 1.00 43.28 440 ASP A N 1
ATOM 3613 C CA . ASP A 1 440 ? -4.067 -9.170 -19.667 1.00 43.28 440 ASP A CA 1
ATOM 3614 C C . ASP A 1 440 ? -3.165 -8.215 -18.877 1.00 43.28 440 ASP A C 1
ATOM 3616 O O . ASP A 1 440 ? -2.113 -8.611 -18.374 1.00 43.28 440 ASP A O 1
ATOM 3620 N N . GLN A 1 441 ? -3.555 -6.946 -18.738 1.00 45.69 441 GLN A N 1
ATOM 3621 C CA . GLN A 1 441 ? -2.727 -5.920 -18.079 1.00 45.69 441 GLN A CA 1
ATOM 3622 C C . GLN A 1 441 ? -2.366 -6.226 -16.610 1.00 45.69 441 GLN A C 1
ATOM 3624 O O . GLN A 1 441 ? -1.460 -5.591 -16.084 1.00 45.69 441 GLN A O 1
ATOM 3629 N N . GLU A 1 442 ? -3.020 -7.201 -15.974 1.00 41.03 442 GLU A N 1
ATOM 3630 C CA . GLU A 1 442 ? -2.878 -7.521 -14.548 1.00 41.03 442 GLU A CA 1
ATOM 3631 C C . GLU A 1 442 ? -1.595 -8.284 -14.169 1.00 41.03 442 GLU A C 1
ATOM 3633 O O . GLU A 1 442 ? -1.332 -8.422 -12.983 1.00 41.03 442 GLU A O 1
ATOM 3638 N N . HIS A 1 443 ? -0.796 -8.805 -15.113 1.00 51.41 443 HIS A N 1
ATOM 3639 C CA . HIS A 1 443 ? 0.414 -9.599 -14.799 1.00 51.41 443 HIS A CA 1
ATOM 3640 C C . HIS A 1 443 ? 1.626 -9.243 -15.682 1.00 51.41 443 HIS A C 1
ATOM 3642 O O . HIS A 1 443 ? 2.328 -10.101 -16.231 1.00 51.41 443 HIS A O 1
ATOM 3648 N N . ASN A 1 444 ? 1.907 -7.947 -15.830 1.00 58.50 444 ASN A N 1
ATOM 3649 C CA . ASN A 1 444 ? 3.085 -7.497 -16.565 1.00 58.50 444 ASN A CA 1
ATOM 3650 C C . ASN A 1 444 ? 4.364 -7.681 -15.718 1.00 58.50 444 ASN A C 1
ATOM 3652 O O . ASN A 1 444 ? 4.518 -7.076 -14.660 1.00 58.50 444 ASN A O 1
ATOM 3656 N N . LYS A 1 445 ? 5.348 -8.445 -16.220 1.00 71.94 445 LYS A N 1
ATOM 3657 C CA . LYS A 1 445 ? 6.662 -8.656 -15.564 1.00 71.94 445 LYS A CA 1
ATOM 3658 C C . LYS A 1 445 ? 7.440 -7.357 -15.277 1.00 71.94 445 LYS A C 1
ATOM 3660 O O . LYS A 1 445 ? 8.389 -7.380 -14.499 1.00 71.94 445 LYS A O 1
ATOM 3665 N N . ASN A 1 446 ? 7.053 -6.247 -15.904 1.00 85.81 446 ASN A N 1
ATOM 3666 C CA . ASN A 1 446 ? 7.658 -4.925 -15.756 1.00 85.81 446 ASN A CA 1
ATOM 3667 C C . ASN A 1 446 ? 6.710 -3.893 -15.116 1.00 85.81 446 ASN A C 1
ATOM 3669 O O . ASN A 1 446 ? 6.974 -2.692 -15.170 1.00 85.81 446 ASN A O 1
ATOM 3673 N N . GLU A 1 447 ? 5.607 -4.332 -14.505 1.00 82.44 447 GLU A N 1
ATOM 3674 C CA . GLU A 1 447 ? 4.589 -3.459 -13.908 1.00 82.44 447 GLU A CA 1
ATOM 3675 C C . GLU A 1 447 ? 5.155 -2.497 -12.855 1.00 82.44 447 GLU A C 1
ATOM 3677 O O . GLU A 1 447 ? 4.769 -1.325 -12.790 1.00 82.44 447 GLU A O 1
ATOM 3682 N N . ASN A 1 448 ? 6.127 -2.950 -12.068 1.00 84.69 448 ASN A N 1
ATOM 3683 C CA . ASN A 1 448 ? 6.750 -2.094 -11.068 1.00 84.69 448 ASN A CA 1
ATOM 3684 C C . ASN A 1 448 ? 7.687 -1.055 -11.673 1.00 84.69 448 ASN A C 1
ATOM 3686 O O . ASN A 1 448 ? 7.729 0.067 -11.176 1.00 84.69 448 ASN A O 1
ATOM 3690 N N . LEU A 1 449 ? 8.385 -1.376 -12.768 1.00 91.38 449 LEU A N 1
ATOM 3691 C CA . LEU A 1 449 ? 9.150 -0.369 -13.500 1.00 91.38 449 LEU A CA 1
ATOM 3692 C C . LEU A 1 449 ? 8.203 0.676 -14.094 1.00 91.38 449 LEU A C 1
ATOM 3694 O O . LEU A 1 449 ? 8.471 1.868 -13.995 1.00 91.38 449 LEU A O 1
ATOM 3698 N N . ILE A 1 450 ? 7.078 0.243 -14.668 1.00 88.94 450 ILE A N 1
ATOM 3699 C CA . ILE A 1 450 ? 6.046 1.145 -15.194 1.00 88.94 450 ILE A CA 1
ATOM 3700 C C . ILE A 1 450 ? 5.528 2.054 -14.072 1.00 88.94 450 ILE A C 1
ATOM 3702 O O . ILE A 1 450 ? 5.514 3.272 -14.229 1.00 88.94 450 ILE A O 1
ATOM 3706 N N . SER A 1 451 ? 5.211 1.489 -12.905 1.00 83.25 451 SER A N 1
ATOM 3707 C CA . SER A 1 451 ? 4.821 2.246 -11.707 1.00 83.25 451 SER A CA 1
ATOM 3708 C C . SER A 1 451 ? 5.882 3.252 -11.277 1.00 83.25 451 SER A C 1
ATOM 3710 O O . SER A 1 451 ? 5.570 4.405 -10.968 1.00 83.25 451 SER A O 1
ATOM 3712 N N . ALA A 1 452 ? 7.145 2.831 -11.274 1.00 89.25 452 ALA A N 1
ATOM 3713 C CA . ALA A 1 452 ? 8.261 3.675 -10.895 1.00 89.25 452 ALA A CA 1
ATOM 3714 C C . ALA A 1 452 ? 8.421 4.856 -11.861 1.00 89.25 452 ALA A C 1
ATOM 3716 O O . ALA A 1 452 ? 8.526 5.996 -11.413 1.00 89.25 452 ALA A O 1
ATOM 3717 N N . LEU A 1 453 ? 8.354 4.613 -13.171 1.00 91.31 453 LEU A N 1
ATOM 3718 C CA . LEU A 1 453 ? 8.499 5.651 -14.193 1.00 91.31 453 LEU A CA 1
ATOM 3719 C C . LEU A 1 453 ? 7.301 6.603 -14.266 1.00 91.31 453 LEU A C 1
ATOM 3721 O O . LEU A 1 453 ? 7.491 7.772 -14.589 1.00 91.31 453 LEU A O 1
ATOM 3725 N N . ILE A 1 454 ? 6.093 6.137 -13.935 1.00 86.38 454 ILE A N 1
ATOM 3726 C CA . ILE A 1 454 ? 4.901 6.993 -13.850 1.00 86.38 454 ILE A CA 1
ATOM 3727 C C . ILE A 1 454 ? 5.025 7.978 -12.686 1.00 86.38 454 ILE A C 1
ATOM 3729 O O . ILE A 1 454 ? 4.689 9.148 -12.834 1.00 86.38 454 ILE A O 1
ATOM 3733 N N . GLY A 1 455 ? 5.533 7.533 -11.537 1.00 82.50 455 GLY A N 1
ATOM 3734 C CA . GLY A 1 455 ? 5.713 8.434 -10.400 1.00 82.50 455 GLY A CA 1
ATOM 3735 C C . GLY A 1 455 ? 6.174 7.801 -9.093 1.00 82.50 455 GLY A C 1
ATOM 3736 O O . GLY A 1 455 ? 6.320 8.520 -8.109 1.00 82.50 455 GLY A O 1
ATOM 3737 N N . GLY A 1 456 ? 6.438 6.491 -9.053 1.00 82.38 456 GLY A N 1
ATOM 3738 C CA . GLY A 1 456 ? 7.070 5.855 -7.895 1.00 82.38 456 GLY A CA 1
ATOM 3739 C C . GLY A 1 456 ? 8.530 6.287 -7.692 1.00 82.38 456 GLY A C 1
ATOM 3740 O O . GLY A 1 456 ? 8.984 6.373 -6.553 1.00 82.38 456 GLY A O 1
ATOM 3741 N N . TYR A 1 457 ? 9.258 6.619 -8.767 1.00 90.69 457 TYR A N 1
ATOM 3742 C CA . TYR A 1 457 ? 10.608 7.187 -8.721 1.00 90.69 457 TYR A CA 1
ATOM 3743 C C . TYR A 1 457 ? 10.541 8.716 -8.681 1.00 90.69 457 TYR A C 1
ATOM 3745 O O . TYR A 1 457 ? 10.304 9.386 -9.694 1.00 90.69 457 TYR A O 1
ATOM 3753 N N . HIS A 1 458 ? 10.713 9.271 -7.484 1.00 88.25 458 HIS A N 1
ATOM 3754 C CA . HIS A 1 458 ? 10.324 10.644 -7.196 1.00 88.25 458 HIS A CA 1
ATOM 3755 C C . HIS A 1 458 ? 11.191 11.311 -6.128 1.00 88.25 458 HIS A C 1
ATOM 3757 O O . HIS A 1 458 ? 11.911 10.661 -5.372 1.00 88.25 458 HIS A O 1
ATOM 3763 N N . ARG A 1 459 ? 11.071 12.636 -6.040 1.00 86.75 459 ARG A N 1
ATOM 3764 C CA . ARG A 1 459 ? 11.559 13.430 -4.907 1.00 86.75 459 ARG A CA 1
ATOM 3765 C C . ARG A 1 459 ? 10.458 13.592 -3.875 1.00 86.75 459 ARG A C 1
ATOM 3767 O O . ARG A 1 459 ? 9.349 14.005 -4.227 1.00 86.75 459 ARG A O 1
ATOM 3774 N N . GLU A 1 460 ? 10.761 13.303 -2.614 1.00 80.06 460 GLU A N 1
ATOM 3775 C CA . GLU A 1 460 ? 9.774 13.396 -1.538 1.00 80.06 460 GLU A CA 1
ATOM 3776 C C . GLU A 1 460 ? 9.234 14.821 -1.392 1.00 80.06 460 GLU A C 1
ATOM 3778 O O . GLU A 1 460 ? 9.991 15.790 -1.425 1.00 80.06 460 GLU A O 1
ATOM 3783 N N . LYS A 1 461 ? 7.922 14.966 -1.186 1.00 76.19 461 LYS A N 1
ATOM 3784 C CA . LYS A 1 461 ? 7.331 16.260 -0.824 1.00 76.19 461 LYS A CA 1
ATOM 3785 C C . LYS A 1 461 ? 7.703 16.599 0.620 1.00 76.19 461 LYS A C 1
ATOM 3787 O O . LYS A 1 461 ? 7.448 15.801 1.527 1.00 76.19 461 LYS A O 1
ATOM 3792 N N . LEU A 1 462 ? 8.282 17.778 0.822 1.00 76.81 462 LEU A N 1
ATOM 3793 C CA . LEU A 1 462 ? 8.612 18.316 2.136 1.00 76.81 462 LEU A CA 1
ATOM 3794 C C . LEU A 1 462 ? 7.355 18.901 2.778 1.00 76.81 462 LEU A C 1
ATOM 3796 O O . LEU A 1 462 ? 6.552 19.567 2.124 1.00 76.81 462 LEU A O 1
ATOM 3800 N N . ASN A 1 463 ? 7.194 18.664 4.076 1.00 64.19 463 ASN A N 1
ATOM 3801 C CA . ASN A 1 463 ? 6.041 19.142 4.830 1.00 64.19 463 ASN A CA 1
ATOM 3802 C C . ASN A 1 463 ? 6.260 20.598 5.281 1.00 64.19 463 ASN A C 1
ATOM 3804 O O . ASN A 1 463 ? 6.548 20.861 6.449 1.00 64.19 463 ASN A O 1
ATOM 3808 N N . VAL A 1 464 ? 6.198 21.534 4.328 1.00 69.69 464 VAL A N 1
ATOM 3809 C CA . VAL A 1 464 ? 6.338 22.978 4.568 1.00 69.69 464 VAL A CA 1
ATOM 3810 C C . VAL A 1 464 ? 4.968 23.649 4.395 1.00 69.69 464 VAL A C 1
ATOM 3812 O O . VAL A 1 464 ? 4.366 23.517 3.329 1.00 69.69 464 VAL A O 1
ATOM 3815 N N . PRO A 1 465 ? 4.440 24.356 5.413 1.00 45.53 465 PRO A N 1
ATOM 3816 C CA . PRO A 1 465 ? 3.167 25.062 5.293 1.00 45.53 465 PRO A CA 1
ATOM 3817 C C . PRO A 1 465 ? 3.209 26.133 4.194 1.00 45.53 465 PRO A C 1
ATOM 3819 O O . PRO A 1 465 ? 4.126 26.947 4.162 1.00 45.53 465 PRO A O 1
ATOM 3822 N N . GLY A 1 466 ? 2.194 26.158 3.326 1.00 52.97 466 GLY A N 1
ATOM 3823 C CA . GLY A 1 466 ? 1.970 27.237 2.355 1.00 52.97 466 GLY A CA 1
ATOM 3824 C C . GLY A 1 466 ? 2.698 27.119 1.010 1.00 52.97 466 GLY A C 1
ATOM 3825 O O . GLY A 1 466 ? 2.332 27.842 0.090 1.00 52.97 466 GLY A O 1
ATOM 3826 N N . GLU A 1 467 ? 3.656 26.199 0.846 1.00 57.47 467 GLU A N 1
ATOM 3827 C CA . GLU A 1 467 ? 4.384 26.007 -0.419 1.00 57.47 467 GLU A CA 1
ATOM 3828 C C . GLU A 1 467 ? 4.623 24.528 -0.744 1.00 57.47 467 GLU A C 1
ATOM 3830 O O . GLU A 1 467 ? 4.987 23.727 0.119 1.00 57.47 467 GLU A O 1
ATOM 3835 N N . GLU A 1 468 ? 4.497 24.161 -2.022 1.00 69.44 468 GLU A N 1
ATOM 3836 C CA . GLU A 1 468 ? 4.970 22.859 -2.489 1.00 69.44 468 GLU A CA 1
ATOM 3837 C C . GLU A 1 468 ? 6.492 22.855 -2.621 1.00 69.44 468 GLU A C 1
ATOM 3839 O O . GLU A 1 468 ? 7.054 23.308 -3.618 1.00 69.44 468 GLU A O 1
ATOM 3844 N N . ARG A 1 469 ? 7.166 22.300 -1.614 1.00 76.88 469 ARG A N 1
ATOM 3845 C CA . ARG A 1 469 ? 8.604 22.027 -1.668 1.00 76.88 469 ARG A CA 1
ATOM 3846 C C . ARG A 1 469 ? 8.863 20.531 -1.746 1.00 76.88 469 ARG A C 1
ATOM 3848 O O . ARG A 1 469 ? 8.119 19.730 -1.186 1.00 76.88 469 ARG A O 1
ATOM 3855 N N . TYR A 1 470 ? 9.939 20.163 -2.426 1.00 82.94 470 TYR A N 1
ATOM 3856 C CA . TYR A 1 470 ? 10.367 18.779 -2.600 1.00 82.94 470 TYR A CA 1
ATOM 3857 C C . TYR A 1 470 ? 11.823 18.642 -2.162 1.00 82.94 470 TYR A C 1
ATOM 3859 O O . TYR A 1 470 ? 12.579 19.607 -2.257 1.00 82.94 470 TYR A O 1
ATOM 3867 N N . SER A 1 471 ? 12.196 17.460 -1.679 1.00 83.12 471 SER A N 1
ATOM 3868 C CA . SER A 1 471 ? 13.581 17.117 -1.373 1.00 83.12 471 SER A CA 1
ATOM 3869 C C . SER A 1 471 ? 14.440 17.231 -2.632 1.00 83.12 471 SER A C 1
ATOM 3871 O O . SER A 1 471 ? 13.969 16.990 -3.748 1.00 83.12 471 SER A O 1
ATOM 3873 N N . ASP A 1 472 ? 15.712 17.576 -2.464 1.00 81.31 472 ASP A N 1
ATOM 3874 C CA . ASP A 1 472 ? 16.687 17.477 -3.550 1.00 81.31 472 ASP A CA 1
ATOM 3875 C C . ASP A 1 472 ? 17.082 16.022 -3.828 1.00 81.31 472 ASP A C 1
ATOM 3877 O O . ASP A 1 472 ? 17.474 15.684 -4.951 1.00 81.31 472 ASP A O 1
ATOM 3881 N N . GLU A 1 473 ? 16.908 15.155 -2.829 1.00 85.25 473 GLU A N 1
ATOM 3882 C CA . GLU A 1 473 ? 17.179 13.728 -2.901 1.00 85.25 473 GLU A CA 1
ATOM 3883 C C . GLU A 1 473 ? 15.970 12.934 -3.402 1.00 85.25 473 GLU A C 1
ATOM 3885 O O . GLU A 1 473 ? 14.803 13.298 -3.225 1.00 85.25 473 GLU A O 1
ATOM 3890 N N . ILE A 1 474 ? 16.274 11.811 -4.043 1.00 88.00 474 ILE A N 1
ATOM 3891 C CA . ILE A 1 474 ? 15.281 10.863 -4.534 1.00 88.00 474 ILE A CA 1
ATOM 3892 C C . ILE A 1 474 ? 14.893 9.930 -3.391 1.00 88.00 474 ILE A C 1
ATOM 3894 O O . ILE A 1 474 ? 15.766 9.428 -2.683 1.00 88.00 474 ILE A O 1
ATOM 3898 N N . ALA A 1 475 ? 13.595 9.674 -3.238 1.00 84.81 475 ALA A N 1
ATOM 3899 C CA . ALA A 1 475 ? 13.078 8.743 -2.247 1.00 84.81 475 ALA A CA 1
ATOM 3900 C C . ALA A 1 475 ? 13.669 7.341 -2.473 1.00 84.81 475 ALA A C 1
ATOM 3902 O O . ALA A 1 475 ? 13.495 6.761 -3.547 1.00 84.81 475 ALA A O 1
ATOM 3903 N N . LYS A 1 476 ? 14.363 6.795 -1.466 1.00 84.38 476 LYS A N 1
ATOM 3904 C CA . LYS A 1 476 ? 14.918 5.438 -1.522 1.00 84.38 476 LYS A CA 1
ATOM 3905 C C . LYS A 1 476 ? 13.848 4.419 -1.147 1.00 84.38 476 LYS A C 1
ATOM 3907 O O . LYS A 1 476 ? 13.468 4.287 0.011 1.00 84.38 476 LYS A O 1
ATOM 3912 N N . ASN A 1 477 ? 13.341 3.730 -2.159 1.00 80.31 477 ASN A N 1
ATOM 3913 C CA . ASN A 1 477 ? 12.306 2.710 -2.060 1.00 80.31 477 ASN A CA 1
ATOM 3914 C C . ASN A 1 477 ? 12.496 1.673 -3.184 1.00 80.31 477 ASN A C 1
ATOM 3916 O O . ASN A 1 477 ? 13.414 1.762 -4.001 1.00 80.31 477 ASN A O 1
ATOM 3920 N N . ILE A 1 478 ? 11.609 0.686 -3.259 1.00 81.19 478 ILE A N 1
ATOM 3921 C CA . ILE A 1 478 ? 11.642 -0.331 -4.319 1.00 81.19 478 ILE A CA 1
ATOM 3922 C C . ILE A 1 478 ? 11.654 0.305 -5.727 1.00 81.19 478 ILE A C 1
ATOM 3924 O O . ILE A 1 478 ? 12.425 -0.115 -6.590 1.00 81.19 478 ILE A O 1
ATOM 3928 N N . ALA A 1 479 ? 10.879 1.377 -5.934 1.00 86.88 479 ALA A N 1
ATOM 3929 C CA . ALA A 1 479 ? 10.806 2.103 -7.202 1.00 86.88 479 ALA A CA 1
ATOM 3930 C C . ALA A 1 479 ? 12.141 2.767 -7.590 1.00 86.88 479 ALA A C 1
ATOM 3932 O O . ALA A 1 479 ? 12.470 2.839 -8.778 1.00 86.88 479 ALA A O 1
ATOM 3933 N N . SER A 1 480 ? 12.931 3.230 -6.613 1.00 89.75 480 SER A N 1
ATOM 3934 C CA . SER A 1 480 ? 14.288 3.705 -6.885 1.00 89.75 480 SER A CA 1
ATOM 3935 C C . SER A 1 480 ? 15.196 2.583 -7.341 1.00 89.75 480 SER A C 1
ATOM 3937 O O . SER A 1 480 ? 15.832 2.737 -8.375 1.00 89.75 480 SER A O 1
ATOM 3939 N N . HIS A 1 481 ? 15.185 1.435 -6.665 1.00 89.19 481 HIS A N 1
ATOM 3940 C CA . HIS A 1 481 ? 16.107 0.352 -7.002 1.00 89.19 481 HIS A CA 1
ATOM 3941 C C . HIS A 1 481 ? 15.858 -0.218 -8.404 1.00 89.19 481 HIS A C 1
ATOM 3943 O O . HIS A 1 481 ? 16.779 -0.349 -9.215 1.00 89.19 481 HIS A O 1
ATOM 3949 N N . ILE A 1 482 ? 14.593 -0.478 -8.745 1.00 92.81 482 ILE A N 1
ATOM 3950 C CA . ILE A 1 482 ? 14.228 -0.989 -10.072 1.00 92.81 482 ILE A CA 1
ATOM 3951 C C . ILE A 1 482 ? 14.594 -0.004 -11.191 1.00 92.81 482 ILE A C 1
ATOM 3953 O O . ILE A 1 482 ? 15.139 -0.413 -12.218 1.00 92.81 482 ILE A O 1
ATOM 3957 N N . THR A 1 483 ? 14.368 1.296 -10.984 1.00 94.69 483 THR A N 1
ATOM 3958 C CA . THR A 1 483 ? 14.658 2.330 -11.986 1.00 94.69 483 THR A CA 1
ATOM 3959 C C . THR A 1 483 ? 16.157 2.555 -12.142 1.00 94.69 483 THR A C 1
ATOM 3961 O O . THR A 1 483 ? 16.655 2.663 -13.261 1.00 94.69 483 THR A O 1
ATOM 3964 N N . GLU A 1 484 ? 16.892 2.588 -11.032 1.00 93.06 484 GLU A N 1
ATOM 3965 C CA . GLU A 1 484 ? 18.344 2.751 -11.020 1.00 93.06 484 GLU A CA 1
ATOM 3966 C C . GLU A 1 484 ? 19.040 1.584 -11.731 1.00 93.06 484 GLU A C 1
ATOM 3968 O O . GLU A 1 484 ? 19.955 1.822 -12.521 1.00 93.06 484 GLU A O 1
ATOM 3973 N N . SER A 1 485 ? 18.528 0.354 -11.586 1.00 92.88 485 SER A N 1
ATOM 3974 C CA . SER A 1 485 ? 19.013 -0.796 -12.357 1.00 92.88 485 SER A CA 1
ATOM 3975 C C . SER A 1 485 ? 18.950 -0.536 -13.874 1.00 92.88 485 SER A C 1
ATOM 3977 O O . SER A 1 485 ? 19.932 -0.753 -14.581 1.00 92.88 485 SER A O 1
ATOM 3979 N N . VAL A 1 486 ? 17.848 0.031 -14.381 1.00 95.44 486 VAL A N 1
ATOM 3980 C CA . VAL A 1 486 ? 17.688 0.372 -15.805 1.00 95.44 486 VAL A CA 1
ATOM 3981 C C . VAL A 1 486 ? 18.648 1.487 -16.219 1.00 95.44 486 VAL A C 1
ATOM 3983 O O . VAL A 1 486 ? 19.273 1.409 -17.277 1.00 95.44 486 VAL A O 1
ATOM 3986 N N . GLN A 1 487 ? 18.810 2.515 -15.382 1.00 94.19 487 GLN A N 1
ATOM 3987 C CA . GLN A 1 487 ? 19.743 3.611 -15.652 1.00 94.19 487 GLN A CA 1
ATOM 3988 C C . GLN A 1 487 ? 21.182 3.101 -15.807 1.00 94.19 487 GLN A C 1
ATOM 3990 O O . GLN A 1 487 ? 21.881 3.524 -16.729 1.00 94.19 487 GLN A O 1
ATOM 3995 N N . TYR A 1 488 ? 21.619 2.176 -14.945 1.00 89.88 488 TYR A N 1
ATOM 3996 C CA . TYR A 1 488 ? 22.952 1.576 -15.024 1.00 89.88 488 TYR A CA 1
ATOM 3997 C C . TYR A 1 488 ? 23.157 0.793 -16.327 1.00 89.88 488 TYR A C 1
ATOM 3999 O O . TYR A 1 488 ? 24.179 0.973 -16.992 1.00 89.88 488 TYR A O 1
ATOM 4007 N N . ALA A 1 489 ? 22.172 -0.003 -16.754 1.00 89.88 489 ALA A N 1
ATOM 4008 C CA . ALA A 1 489 ? 22.233 -0.715 -18.032 1.00 89.88 489 ALA A CA 1
ATOM 4009 C C . ALA A 1 489 ? 22.377 0.235 -19.237 1.00 89.88 489 ALA A C 1
ATOM 4011 O O . ALA A 1 489 ? 23.254 0.036 -20.082 1.00 89.88 489 ALA A O 1
ATOM 4012 N N . LEU A 1 490 ? 21.565 1.296 -19.298 1.00 91.31 490 LEU A N 1
ATOM 4013 C CA . LEU A 1 490 ? 21.624 2.282 -20.385 1.00 91.31 490 LEU A CA 1
ATOM 4014 C C . LEU A 1 490 ? 22.957 3.045 -20.396 1.00 91.31 490 LEU A C 1
ATOM 4016 O O . LEU A 1 490 ? 23.532 3.278 -21.462 1.00 91.31 490 LEU A O 1
ATOM 4020 N N . LEU A 1 491 ? 23.482 3.396 -19.217 1.00 87.44 491 LEU A N 1
ATOM 4021 C CA . LEU A 1 491 ? 24.798 4.024 -19.084 1.00 87.44 491 LEU A CA 1
ATOM 4022 C C . LEU A 1 491 ? 25.913 3.138 -19.640 1.00 87.44 491 LEU A C 1
ATOM 4024 O O . LEU A 1 491 ? 26.730 3.607 -20.432 1.00 87.44 491 LEU A O 1
ATOM 4028 N N . ALA A 1 492 ? 25.941 1.863 -19.253 1.00 82.62 492 ALA A N 1
ATOM 4029 C CA . ALA A 1 492 ? 26.976 0.926 -19.679 1.00 82.62 492 ALA A CA 1
ATOM 4030 C C . ALA A 1 492 ? 26.947 0.620 -21.185 1.00 82.62 492 ALA A C 1
ATOM 4032 O O . ALA A 1 492 ? 27.989 0.331 -21.783 1.00 82.62 492 ALA A O 1
ATOM 4033 N N . GLY A 1 493 ? 25.774 0.694 -21.818 1.00 81.19 493 GLY A N 1
ATOM 4034 C CA . GLY A 1 493 ? 25.662 0.566 -23.270 1.00 81.19 493 GLY A CA 1
ATOM 4035 C C . GLY A 1 493 ? 25.727 1.886 -24.036 1.00 81.19 493 GLY A C 1
ATOM 4036 O O . GLY A 1 493 ? 25.323 1.912 -25.200 1.00 81.19 493 GLY A O 1
ATOM 4037 N N . GLY A 1 494 ? 26.254 2.951 -23.421 1.00 82.50 494 GLY A N 1
ATOM 4038 C CA . GLY A 1 494 ? 26.691 4.166 -24.117 1.00 82.50 494 GLY A CA 1
ATOM 4039 C C . GLY A 1 494 ? 25.611 5.223 -24.341 1.00 82.50 494 GLY A C 1
ATOM 4040 O O . GLY A 1 494 ? 25.856 6.200 -25.039 1.00 82.50 494 GLY A O 1
ATOM 4041 N N . GLU A 1 495 ? 24.427 5.097 -23.734 1.00 85.50 495 GLU A N 1
ATOM 4042 C CA . GLU A 1 495 ? 23.343 6.080 -23.912 1.00 85.50 495 GLU A CA 1
ATOM 4043 C C . GLU A 1 495 ? 23.738 7.493 -23.435 1.00 85.50 495 GLU A C 1
ATOM 4045 O O . GLU A 1 495 ? 23.187 8.498 -23.882 1.00 85.50 495 GLU A O 1
ATOM 4050 N N . ILE A 1 496 ? 24.740 7.591 -22.556 1.00 78.19 496 ILE A N 1
ATOM 4051 C CA . ILE A 1 496 ? 25.274 8.872 -22.087 1.00 78.19 496 ILE A CA 1
ATOM 4052 C C . ILE A 1 496 ? 25.901 9.711 -23.206 1.00 78.19 496 ILE A C 1
ATOM 4054 O O . ILE A 1 496 ? 25.840 10.935 -23.130 1.00 78.19 496 ILE A O 1
ATOM 4058 N N . GLU A 1 497 ? 26.455 9.081 -24.245 1.00 77.00 497 GLU A N 1
ATOM 4059 C CA . GLU A 1 497 ? 27.064 9.774 -25.389 1.00 77.00 497 GLU A CA 1
ATOM 4060 C C . GLU A 1 497 ? 25.989 10.549 -26.165 1.00 77.00 497 GLU A C 1
ATOM 4062 O O . GLU A 1 497 ? 26.159 11.731 -26.453 1.00 77.00 497 GLU A O 1
ATOM 4067 N N . PHE A 1 498 ? 24.811 9.947 -26.354 1.00 68.12 498 PHE A N 1
ATOM 4068 C CA . PHE A 1 498 ? 23.636 10.613 -26.930 1.00 68.12 498 PHE A CA 1
ATOM 4069 C C . PHE A 1 498 ? 23.064 11.712 -26.033 1.00 68.12 498 PHE A C 1
ATOM 4071 O O . PHE A 1 498 ? 22.503 12.692 -26.526 1.00 68.12 498 PHE A O 1
ATOM 4078 N N . ALA A 1 499 ? 23.163 11.540 -24.713 1.00 60.22 499 ALA A N 1
ATOM 4079 C CA . ALA A 1 499 ? 22.678 12.525 -23.753 1.00 60.22 499 ALA A CA 1
ATOM 4080 C C . ALA A 1 499 ? 23.592 13.761 -23.669 1.00 60.22 499 ALA A C 1
ATOM 4082 O O . ALA A 1 499 ? 23.123 14.838 -23.299 1.00 60.22 499 ALA A O 1
ATOM 4083 N N . GLN A 1 500 ? 24.882 13.611 -23.989 1.00 62.69 500 GLN A N 1
ATOM 4084 C CA . GLN A 1 500 ? 25.886 14.674 -23.903 1.00 62.69 500 GLN A CA 1
ATOM 4085 C C . GLN A 1 500 ? 26.174 15.349 -25.251 1.00 62.69 500 GLN A C 1
ATOM 4087 O O . GLN A 1 500 ? 26.479 16.541 -25.251 1.00 62.69 500 GLN A O 1
ATOM 4092 N N . ASP A 1 501 ? 26.026 14.651 -26.384 1.00 54.00 501 ASP A N 1
ATOM 4093 C CA . ASP A 1 501 ? 26.380 15.181 -27.703 1.00 54.00 501 ASP A CA 1
ATOM 4094 C C . ASP A 1 501 ? 25.278 14.953 -28.760 1.00 54.00 501 ASP A C 1
ATOM 4096 O O . ASP A 1 501 ? 24.988 13.834 -29.186 1.00 54.00 501 ASP A O 1
ATOM 4100 N N . ARG A 1 502 ? 24.656 16.047 -29.232 1.00 46.44 502 ARG A N 1
ATOM 4101 C CA . ARG A 1 502 ? 23.629 16.004 -30.296 1.00 46.44 502 ARG A CA 1
ATOM 4102 C C . ARG A 1 502 ? 24.210 15.712 -31.685 1.00 46.44 502 ARG A C 1
ATOM 4104 O O . ARG A 1 502 ? 23.435 15.400 -32.589 1.00 46.44 502 ARG A O 1
ATOM 4111 N N . SER A 1 503 ? 25.524 15.845 -31.882 1.00 43.97 503 SER A N 1
ATOM 4112 C CA . SER A 1 503 ? 26.181 15.551 -33.164 1.00 43.97 503 SER A CA 1
ATOM 4113 C C . SER A 1 503 ? 26.350 14.043 -33.393 1.00 43.97 503 SER A C 1
ATOM 4115 O O . SER A 1 503 ? 26.186 13.578 -34.519 1.00 43.97 503 SER A O 1
ATOM 4117 N N . TYR A 1 504 ? 26.499 13.269 -32.314 1.00 42.19 504 TYR A N 1
ATOM 4118 C CA . TYR A 1 504 ? 26.629 11.807 -32.329 1.00 42.19 504 TYR A CA 1
ATOM 4119 C C . TYR A 1 504 ? 25.411 11.093 -32.939 1.00 42.19 504 TYR A C 1
ATOM 4121 O O . TYR A 1 504 ? 25.536 10.097 -33.646 1.00 42.19 504 TYR A O 1
ATOM 4129 N N . ALA A 1 505 ? 24.213 11.656 -32.750 1.00 41.38 505 ALA A N 1
ATOM 4130 C CA . ALA A 1 505 ? 22.982 11.140 -33.348 1.00 41.38 505 ALA A CA 1
ATOM 4131 C C . ALA A 1 505 ? 22.946 11.260 -34.889 1.00 41.38 505 ALA A C 1
ATOM 4133 O O . ALA A 1 505 ? 22.159 10.564 -35.527 1.00 41.38 505 ALA A O 1
ATOM 4134 N N . ARG A 1 506 ? 23.767 12.133 -35.500 1.00 38.41 506 ARG A N 1
ATOM 4135 C CA . ARG A 1 506 ? 23.832 12.312 -36.964 1.00 38.41 506 ARG A CA 1
ATOM 4136 C C . ARG A 1 506 ? 24.797 11.339 -37.645 1.00 38.41 506 ARG A C 1
ATOM 4138 O O . ARG A 1 506 ? 24.519 10.933 -38.771 1.00 38.41 506 ARG A O 1
ATOM 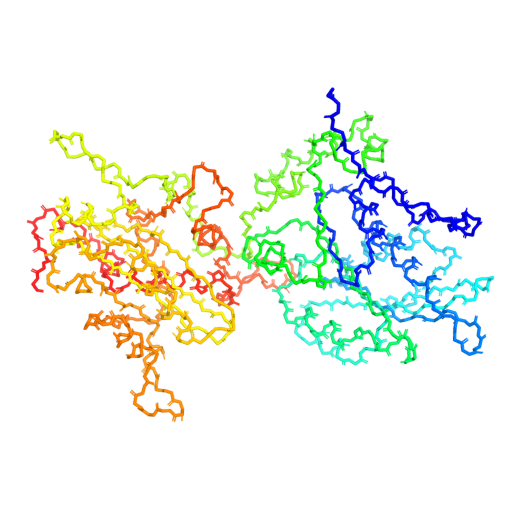4145 N N . ASP A 1 507 ? 25.870 10.932 -36.970 1.00 41.59 507 ASP A N 1
ATOM 4146 C CA . ASP A 1 507 ? 26.910 10.064 -37.548 1.00 41.59 507 ASP A CA 1
ATOM 4147 C C . ASP A 1 507 ? 26.495 8.583 -37.656 1.00 41.59 507 ASP A C 1
ATOM 4149 O O . ASP A 1 507 ? 27.078 7.817 -38.428 1.00 41.59 507 ASP A O 1
ATOM 4153 N N . LEU A 1 508 ? 25.430 8.176 -36.961 1.00 41.72 508 LEU A N 1
ATOM 4154 C CA . LEU A 1 508 ? 24.923 6.796 -36.966 1.00 41.72 508 LEU A CA 1
ATOM 4155 C C . LEU A 1 508 ? 24.211 6.379 -38.253 1.00 41.72 508 LEU A C 1
ATOM 4157 O O . LEU A 1 508 ? 24.157 5.190 -38.554 1.00 41.72 508 LEU A O 1
ATOM 4161 N N . ASN A 1 509 ? 23.759 7.334 -39.067 1.00 39.88 509 ASN A N 1
ATOM 4162 C CA . ASN A 1 509 ? 23.321 7.040 -40.435 1.00 39.88 509 ASN A CA 1
ATOM 4163 C C . ASN A 1 509 ? 24.507 6.714 -41.371 1.00 39.88 509 ASN A C 1
ATOM 4165 O O . ASN A 1 509 ? 24.291 6.412 -42.543 1.00 39.88 509 ASN A O 1
ATOM 4169 N N . GLY A 1 510 ? 25.753 6.812 -40.884 1.00 36.81 510 GLY A N 1
ATOM 4170 C CA . GLY A 1 510 ? 26.961 6.790 -41.702 1.00 36.81 510 GLY A CA 1
ATOM 4171 C C . GLY A 1 510 ? 27.856 5.558 -41.566 1.00 36.81 510 GLY A C 1
ATOM 4172 O O . GLY A 1 510 ? 28.305 5.063 -42.598 1.00 36.81 510 GLY A O 1
ATOM 4173 N N . ARG A 1 511 ? 28.196 5.065 -40.360 1.00 31.88 511 ARG A N 1
ATOM 4174 C CA . ARG A 1 511 ? 29.178 3.962 -40.192 1.00 31.88 511 ARG A CA 1
ATOM 4175 C C . ARG A 1 511 ? 28.987 3.149 -38.907 1.00 31.88 511 ARG A C 1
ATOM 4177 O O . ARG A 1 511 ? 28.765 3.702 -37.837 1.00 31.88 511 ARG A O 1
ATOM 4184 N N . GLY A 1 512 ? 29.144 1.827 -39.031 1.00 33.94 512 GLY A N 1
ATOM 4185 C CA . GLY A 1 512 ? 29.068 0.861 -37.933 1.00 33.94 512 GLY A CA 1
ATOM 4186 C C . GLY A 1 512 ? 30.221 0.986 -36.934 1.00 33.94 512 GLY A C 1
ATOM 4187 O O . GLY A 1 512 ? 31.389 1.023 -37.318 1.00 33.94 512 GLY A O 1
ATOM 4188 N N . TYR A 1 513 ? 29.869 1.011 -35.650 1.00 31.91 513 TYR A N 1
ATOM 4189 C CA . TYR A 1 513 ? 30.794 1.082 -34.521 1.00 31.91 513 TYR A CA 1
ATOM 4190 C C . TYR A 1 513 ? 30.714 -0.206 -33.694 1.00 31.91 513 TYR A C 1
ATOM 4192 O O . TYR A 1 513 ? 30.009 -0.284 -32.695 1.00 31.91 513 TYR A O 1
ATOM 4200 N N . PHE A 1 514 ? 31.460 -1.221 -34.125 1.00 33.44 514 PHE A N 1
ATOM 4201 C CA . PHE A 1 514 ? 31.984 -2.269 -33.249 1.00 33.44 514 PHE A CA 1
ATOM 4202 C C . PHE A 1 514 ? 33.411 -2.577 -33.709 1.00 33.44 514 PHE A C 1
ATOM 4204 O O . PHE A 1 514 ? 33.624 -3.218 -34.738 1.00 33.44 514 PHE A O 1
ATOM 4211 N N . ARG A 1 515 ? 34.387 -2.061 -32.962 1.00 28.41 515 ARG A N 1
ATOM 4212 C CA . ARG A 1 515 ? 35.739 -2.612 -32.875 1.00 28.41 515 ARG A CA 1
ATOM 4213 C C . ARG A 1 515 ? 36.010 -2.955 -31.426 1.00 28.41 515 ARG A C 1
ATOM 4215 O O . ARG A 1 515 ? 35.575 -2.155 -30.567 1.00 28.41 515 ARG A O 1
#

Foldseek 3Di:
DDDDPDDDDDDDPDPPPPCPPAPLAFPADLLNCQLVDPFQAEEEAEFPLLCQLVSVLSSVVVLQLPAAQDPVRAREFEEEEEEADLVVSCVGNVVSNCVRQVVQWDDDPSFWIWGQDVVSRTTYIYGYAHNNDPVSLVVLQPAQGLEYEYEAPVRDQDCVSVVSNVVNAQRPPVPPGRYHYYYYHWAEACQGVVNCCVPPNVPVSHYYGQAFFQQDPSRHPQVVLCVVQPNGNCNVLVVVVVPDDPQSCCTNGGSHRGLDAAAAFLQQVDDCVLAEDQADDDDDDDDDDDGDGQLQVLSVCVVQDVPKAWFKFWEDDQAKIKIWTWIAGLLRAIETEAMDMDGNDDLVVVLVVVLVVVVSSVQVVNVDPDSQARYEYFYALCQQDADPVDRPDGSVVVSCVSNVYPHYFYQPDPDPVLLSLLQVLCVVVSRHHYHQNDPDNPDGNCSLQVSLSNHVFYFHFDPDPPDGDTDPDTDDGNSVNRSSSVSRRSRRVPSSVSSPDVVVSVCSVPDDDDD

Sequence (515 aa):
MQAKNRIYRKNYNIKEKEIRKFKVYQDYPIQRAFQDCTAQKRVLIGCLGSGKTITCCMEVMRIIRKQKKNSLGWRTSKGAFIRHTKIALMETAVFEFMRMFSSIARLISDKKIIVEIEDERVYSEISLYCLDKPKDTENLRSLPLTFAWINEGRSIRSFDLLGQLIGRLNRFPADNNKGYLLIDSNPCGHTHWLYTQFDRRQDEDLQVFLQPGGLTDEAENRAWLADTNGGDHRNYYRLRMKSMQQHEIDRDIHGKWSFYHEGKAIYPNFKIEKCVIKSPVNVEPNQHKHWVNLSNIPEAIKYYGMNVHLFIGIDPGVVHSAYSIIFKDNDFRWTVLKTKEFTDSDVMDIARELRQDIKDMGLERLGVRNPYKYIHIACDPAGSARSQLDKSATFINTLAKYLETDVYRACSTNNVQRRISVINTAMNQNRFFIHSCSEDQEHNKNENLISALIGGYHREKLNVPGEERYSDEIAKNIASHITESVQYALLAGGEIEFAQDRSYARDLNGRGYFR

pLDDT: mean 77.2, std 18.36, range [24.11, 98.0]

Radius of gyration: 27.43 Å; chains: 1; bounding box: 71×61×87 Å

Secondary structure (DSSP, 8-state):
---------------TTSSTTS--S-SSHHHHHHHH---SEEEEE--TTSSHHHHHHHHHHHHHHHSPB-TTS-EEEEEEEEESSHHHHIIIIIHHHHHHHTTTEEEETTTEEEEEETTTTEEEEEEEEE--SGGGGGGGGG--BSEEEEESGGG---HHHHHHHHTTBS-SSSSS---EEEEEE----TTSHHHHHHHT---TTEEEEEPPPTTSTT-SSHHHHHHHTTT-THHHHHHHHTT--HHHHHHHTT--------SEES-TT--HHHHEESS------SS------TTSHHHHHHHH-TT-EEEEEEE--SSEEEEEEEEE-TT--EEEEEEEEEES--HHHHHHHHHHHHHHTTGGGG--S-GGGGEEEEE-GGGGSPPSS-TT--HHHHHHHHHT---B---S---HHHHHHHHHHHHHTT-EEEE---SSGGG-TTHHHHHIIIIISEEEEE--TTS-EEEEEEP-SHHHHHHHHHHHHHHHTTHHHHHH-TTHHHHTTT-----